Protein AF-A0A550BRF5-F1 (afdb_monomer_lite)

Structure (mmCIF, N/CA/C/O backbone):
data_AF-A0A550BRF5-F1
#
_entry.id   AF-A0A550BRF5-F1
#
loop_
_atom_site.group_PDB
_atom_site.id
_atom_site.type_symbol
_atom_site.label_atom_id
_atom_site.label_alt_id
_atom_site.label_comp_id
_atom_site.label_asym_id
_atom_site.label_entity_id
_atom_site.label_seq_id
_atom_site.pdbx_PDB_ins_code
_atom_site.Cartn_x
_atom_site.Cartn_y
_atom_site.Cartn_z
_atom_site.occupancy
_atom_site.B_iso_or_equiv
_atom_site.auth_seq_id
_atom_site.auth_comp_id
_atom_site.auth_asym_id
_atom_site.auth_atom_id
_atom_site.pdbx_PDB_model_num
ATOM 1 N N . MET A 1 1 ? 14.007 19.840 -62.096 1.00 34.94 1 MET A N 1
ATOM 2 C CA . MET A 1 1 ? 14.505 21.228 -62.173 1.00 34.94 1 MET A CA 1
ATOM 3 C C . MET A 1 1 ? 13.665 22.081 -61.232 1.00 34.94 1 MET A C 1
ATOM 5 O O . MET A 1 1 ? 12.460 22.128 -61.404 1.00 34.94 1 MET A O 1
ATOM 9 N N . ASN A 1 2 ? 14.287 22.654 -60.205 1.00 37.44 2 ASN A N 1
ATOM 10 C CA . ASN A 1 2 ? 13.785 23.812 -59.438 1.00 37.44 2 ASN A CA 1
ATOM 11 C C . ASN A 1 2 ? 14.391 25.086 -60.096 1.00 37.44 2 ASN A C 1
ATOM 13 O O . A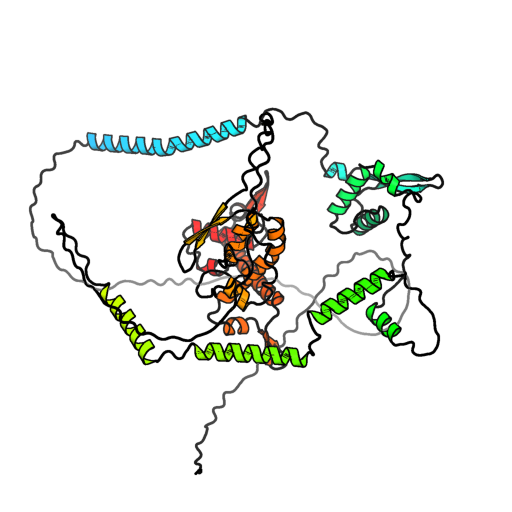SN A 1 2 ? 15.336 24.880 -60.868 1.00 37.44 2 ASN A O 1
ATOM 17 N N . PRO A 1 3 ? 14.034 26.359 -59.781 1.00 62.06 3 PRO A N 1
ATOM 18 C CA . PRO A 1 3 ? 13.046 26.897 -58.818 1.00 62.06 3 PRO A CA 1
ATOM 19 C C . PRO A 1 3 ? 12.267 28.165 -59.306 1.00 62.06 3 PRO A C 1
ATOM 21 O O . PRO A 1 3 ? 12.525 28.658 -60.396 1.00 62.06 3 PRO A O 1
ATOM 24 N N . GLN A 1 4 ? 11.360 28.715 -58.474 1.00 39.66 4 GLN A N 1
ATOM 25 C CA . GLN A 1 4 ? 11.168 30.158 -58.122 1.00 39.66 4 GLN A CA 1
ATOM 26 C C . GLN A 1 4 ? 9.795 30.355 -57.434 1.00 39.66 4 GLN A C 1
ATOM 28 O O . GLN A 1 4 ? 8.755 30.094 -58.021 1.00 39.66 4 GLN A O 1
ATOM 33 N N . MET A 1 5 ? 9.755 30.534 -56.107 1.00 37.44 5 MET A N 1
ATOM 34 C CA . MET A 1 5 ? 9.614 31.802 -55.356 1.00 37.44 5 MET A CA 1
ATOM 35 C C . MET A 1 5 ? 8.402 32.683 -55.707 1.00 37.44 5 MET A C 1
ATOM 37 O O . MET A 1 5 ? 8.395 33.382 -56.712 1.00 37.44 5 MET A O 1
ATOM 41 N N . SER A 1 6 ? 7.456 32.777 -54.765 1.00 40.53 6 SER A N 1
ATOM 42 C CA . SER A 1 6 ? 6.664 33.984 -54.481 1.00 40.53 6 SER A CA 1
ATOM 43 C C . SER A 1 6 ? 6.209 33.962 -53.018 1.00 40.53 6 SER A C 1
ATOM 45 O O . SER A 1 6 ? 5.618 32.991 -52.554 1.00 40.53 6 SER A O 1
ATOM 47 N N . ARG A 1 7 ? 6.572 35.031 -52.303 1.00 36.28 7 ARG A N 1
ATOM 48 C CA . ARG A 1 7 ? 6.229 35.383 -50.918 1.00 36.28 7 ARG A CA 1
ATOM 49 C C . ARG A 1 7 ? 4.718 35.544 -50.731 1.00 36.28 7 ARG A C 1
ATOM 51 O O . ARG A 1 7 ? 4.086 36.155 -51.584 1.00 36.28 7 ARG A O 1
ATOM 58 N N . LEU A 1 8 ? 4.204 35.142 -49.568 1.00 36.38 8 LEU A N 1
ATOM 59 C CA . LEU A 1 8 ? 2.989 35.710 -48.979 1.00 36.38 8 LEU A CA 1
ATOM 60 C C . LEU A 1 8 ? 3.195 35.949 -47.478 1.00 36.38 8 LEU A C 1
ATOM 62 O O . LEU A 1 8 ? 3.849 35.163 -46.790 1.00 36.38 8 LEU A O 1
ATOM 66 N N . ASP A 1 9 ? 2.674 37.094 -47.049 1.00 32.97 9 ASP A N 1
ATOM 67 C CA . ASP A 1 9 ? 2.876 37.774 -45.776 1.00 32.97 9 ASP A CA 1
ATOM 68 C C . ASP A 1 9 ? 2.217 37.070 -44.581 1.00 32.97 9 ASP A C 1
ATOM 70 O O . ASP A 1 9 ? 1.096 36.568 -44.660 1.00 32.97 9 ASP A O 1
ATOM 74 N N . VAL A 1 10 ? 2.913 37.093 -43.442 1.00 35.00 10 VAL A N 1
ATOM 75 C CA . VAL A 1 10 ? 2.384 36.713 -42.127 1.00 35.00 10 VAL A CA 1
ATOM 76 C C . VAL A 1 10 ? 1.993 37.994 -41.399 1.00 35.00 10 VAL A C 1
ATOM 78 O O . VAL A 1 10 ? 2.853 38.806 -41.061 1.00 35.00 10 VAL A O 1
ATOM 81 N N . ALA A 1 11 ? 0.693 38.166 -41.160 1.00 33.59 11 ALA A N 1
ATOM 82 C CA . ALA A 1 11 ? 0.170 39.216 -40.300 1.00 33.59 11 ALA A CA 1
ATOM 83 C C . ALA A 1 11 ? 0.395 38.857 -38.821 1.00 33.59 11 ALA A C 1
ATOM 85 O O . ALA A 1 11 ? 0.024 37.787 -38.341 1.00 33.59 11 ALA A O 1
ATOM 86 N N . GLU A 1 12 ? 1.034 39.794 -38.134 1.00 30.98 12 GLU A N 1
ATOM 87 C CA . GLU A 1 12 ? 1.433 39.807 -36.734 1.00 30.98 12 GLU A CA 1
ATOM 88 C C . GLU A 1 12 ? 0.232 40.210 -35.853 1.00 30.98 12 GLU A C 1
ATOM 90 O O . GLU A 1 12 ? -0.278 41.323 -35.965 1.00 30.98 12 GLU A O 1
ATOM 95 N N . LEU A 1 13 ? -0.231 39.321 -34.966 1.00 34.72 13 LEU A N 1
ATOM 96 C CA . LEU A 1 13 ? -1.192 39.645 -33.903 1.00 34.72 13 LEU A CA 1
ATOM 97 C C . LEU A 1 13 ? -0.455 39.625 -32.561 1.00 34.72 13 LEU A C 1
ATOM 99 O O . LEU A 1 13 ? -0.122 38.570 -32.023 1.00 34.72 13 LEU A O 1
ATOM 103 N N . LYS A 1 14 ? -0.169 40.829 -32.059 1.00 33.44 14 LYS A N 1
ATOM 104 C CA . LYS A 1 14 ? 0.339 41.098 -30.712 1.00 33.44 14 LYS A CA 1
ATOM 105 C C . LYS A 1 14 ? -0.812 40.975 -29.717 1.00 33.44 14 LYS A C 1
ATOM 107 O O . LYS A 1 14 ? -1.839 41.626 -29.884 1.00 33.44 14 LYS A O 1
ATOM 112 N N . SER A 1 15 ? -0.617 40.181 -28.674 1.00 37.91 15 SER A N 1
ATOM 113 C CA . SER A 1 15 ? -1.472 40.167 -27.487 1.00 37.91 15 SER A CA 1
ATOM 114 C C . SER A 1 15 ? -0.620 40.490 -26.263 1.00 37.91 15 SER A C 1
ATOM 116 O O . SER A 1 15 ? 0.326 39.769 -25.936 1.00 37.91 15 SER A O 1
ATOM 118 N N . ASP A 1 16 ? -0.958 41.616 -25.639 1.00 30.44 16 ASP A N 1
ATOM 119 C CA . ASP A 1 16 ? -0.296 42.207 -24.485 1.00 30.44 16 ASP A CA 1
ATOM 120 C C . ASP A 1 16 ? -0.377 41.309 -23.246 1.00 30.44 16 ASP A C 1
ATOM 122 O O . ASP A 1 16 ? -1.436 40.816 -22.856 1.00 30.44 16 ASP A O 1
ATOM 126 N N . THR A 1 17 ? 0.776 41.129 -22.605 1.00 30.95 17 THR A N 1
ATOM 127 C CA . THR A 1 17 ? 0.935 40.449 -21.319 1.00 30.95 17 THR A CA 1
ATOM 128 C C . THR A 1 17 ? 1.178 41.510 -20.249 1.00 30.95 17 THR A C 1
ATOM 130 O O . THR A 1 17 ? 2.244 42.124 -20.215 1.00 30.95 17 THR A O 1
ATOM 133 N N . ILE A 1 18 ? 0.202 41.732 -19.365 1.00 34.75 18 ILE A N 1
ATOM 134 C CA . ILE A 1 18 ? 0.375 42.568 -18.172 1.00 34.75 18 ILE A CA 1
ATOM 135 C C . ILE A 1 18 ? 0.949 41.702 -17.046 1.00 34.75 18 ILE A C 1
ATOM 137 O O . ILE A 1 18 ? 0.312 40.766 -16.565 1.00 34.75 18 ILE A O 1
ATOM 141 N N . LEU A 1 19 ? 2.173 42.042 -16.635 1.00 31.55 19 LEU A N 1
ATOM 142 C CA . LEU A 1 19 ? 2.841 41.535 -15.440 1.00 31.55 19 LEU A CA 1
ATOM 143 C C . LEU A 1 19 ? 2.084 41.950 -14.169 1.00 31.55 19 LEU A C 1
ATOM 145 O O . LEU A 1 19 ? 1.775 43.122 -13.967 1.00 31.55 19 LEU A O 1
ATOM 149 N N . SER A 1 20 ? 1.876 41.002 -13.258 1.00 34.72 20 SER A N 1
ATOM 150 C CA . SER A 1 20 ? 1.631 41.280 -11.842 1.00 34.72 20 SER A CA 1
ATOM 151 C C . SER A 1 20 ? 2.575 40.425 -11.010 1.00 34.72 20 SER A C 1
ATOM 153 O O . SER A 1 20 ? 2.437 39.209 -10.904 1.00 34.72 20 SER A O 1
ATOM 155 N N . ASP A 1 21 ? 3.572 41.113 -10.471 1.00 33.25 21 ASP A N 1
ATOM 156 C CA . ASP A 1 21 ? 4.685 40.608 -9.686 1.00 33.25 21 ASP A CA 1
ATOM 157 C C . ASP A 1 21 ? 4.314 40.723 -8.197 1.00 33.25 21 ASP A C 1
ATOM 159 O O . ASP A 1 21 ? 4.156 41.826 -7.671 1.00 33.25 21 ASP A O 1
ATOM 163 N N . LYS A 1 22 ? 4.118 39.595 -7.503 1.00 33.12 22 LYS A N 1
ATOM 164 C CA . LYS A 1 22 ? 4.045 39.544 -6.031 1.00 33.12 22 LYS A CA 1
ATOM 165 C C . LYS A 1 22 ? 4.768 38.306 -5.514 1.00 33.12 22 LYS A C 1
ATOM 167 O O . LYS A 1 22 ? 4.220 37.210 -5.445 1.00 33.12 22 LYS A O 1
ATOM 172 N N . ARG A 1 23 ? 6.021 38.527 -5.109 1.00 29.77 23 ARG A N 1
ATOM 173 C CA . ARG A 1 23 ? 6.795 37.647 -4.228 1.00 29.77 23 ARG A CA 1
ATOM 174 C C . ARG A 1 23 ? 6.185 37.664 -2.826 1.00 29.77 23 ARG A C 1
ATOM 176 O O . ARG A 1 23 ? 6.146 38.711 -2.188 1.00 29.77 23 ARG A O 1
ATOM 183 N N . ILE A 1 24 ? 5.791 36.496 -2.331 1.00 31.42 24 ILE A N 1
ATOM 184 C CA . ILE A 1 24 ? 5.605 36.226 -0.903 1.00 31.42 24 ILE A CA 1
ATOM 185 C C . ILE A 1 24 ? 6.728 35.271 -0.498 1.00 31.42 24 ILE A C 1
ATOM 187 O O . ILE A 1 24 ? 6.798 34.142 -0.978 1.00 31.42 24 ILE A O 1
ATOM 191 N N . VAL A 1 25 ? 7.631 35.759 0.352 1.00 33.91 25 VAL A N 1
ATOM 192 C CA . VAL A 1 25 ? 8.622 34.961 1.079 1.00 33.91 25 VAL A CA 1
ATOM 193 C C . VAL A 1 25 ? 8.060 34.777 2.486 1.00 33.91 25 VAL A C 1
ATOM 195 O O . VAL A 1 25 ? 7.853 35.755 3.198 1.00 33.91 25 VAL A O 1
ATOM 198 N N . GLY A 1 26 ? 7.766 33.534 2.852 1.00 28.02 26 GLY A N 1
ATOM 199 C CA . GLY A 1 26 ? 7.448 33.106 4.215 1.00 28.02 26 GLY A CA 1
ATOM 200 C C . GLY A 1 26 ? 8.455 32.048 4.672 1.00 28.02 26 GLY A C 1
ATOM 201 O O . GLY A 1 26 ? 9.165 31.509 3.823 1.00 28.02 26 GLY A O 1
ATOM 202 N N . LEU A 1 27 ? 8.441 31.751 5.981 1.00 29.08 27 LEU A N 1
ATOM 203 C CA . LEU A 1 27 ? 9.377 30.960 6.817 1.00 29.08 27 LEU A CA 1
ATOM 204 C C . LEU A 1 27 ? 10.295 31.897 7.631 1.00 29.08 27 LEU A C 1
ATOM 206 O O . LEU A 1 27 ? 10.928 32.777 7.063 1.00 29.08 27 LEU A O 1
ATOM 210 N N . ASP A 1 28 ? 10.434 31.825 8.954 1.00 29.44 28 ASP A N 1
ATOM 211 C CA . ASP A 1 28 ? 9.978 30.877 9.975 1.00 29.44 28 ASP A CA 1
ATOM 212 C C . ASP A 1 28 ? 10.035 31.581 11.345 1.00 29.44 28 ASP A C 1
ATOM 214 O O . ASP A 1 28 ? 10.956 32.356 11.601 1.00 29.44 28 ASP A O 1
ATOM 218 N N . ALA A 1 29 ? 9.108 31.271 12.257 1.00 32.88 29 ALA A N 1
ATOM 219 C CA . ALA A 1 29 ? 9.220 31.633 13.672 1.00 32.88 29 ALA A CA 1
ATOM 220 C C . ALA A 1 29 ? 9.293 30.355 14.518 1.00 32.88 29 ALA A C 1
ATOM 222 O O . ALA A 1 29 ? 8.319 29.617 14.664 1.00 32.88 29 ALA A O 1
ATOM 223 N N . HIS A 1 30 ? 10.486 30.084 15.049 1.00 30.61 30 HIS A N 1
ATOM 224 C CA . HIS A 1 30 ? 10.750 29.028 16.020 1.00 30.61 30 HIS A CA 1
ATOM 225 C C . HIS A 1 30 ? 10.336 29.459 17.431 1.00 30.61 30 HIS A C 1
ATOM 227 O O . HIS A 1 30 ? 10.750 30.497 17.941 1.00 30.61 30 HIS A O 1
ATOM 233 N N . SER A 1 31 ? 9.551 28.594 18.069 1.00 32.00 31 SER A N 1
ATOM 234 C CA . SER A 1 31 ? 9.198 28.617 19.486 1.00 32.00 31 SER A CA 1
ATOM 235 C C . SER A 1 31 ? 10.396 28.166 20.333 1.00 32.00 31 SER A C 1
ATOM 237 O O . SER A 1 31 ? 10.765 26.991 20.302 1.00 32.00 31 SER A O 1
ATOM 239 N N . GLY A 1 32 ? 10.965 29.077 21.124 1.00 32.66 32 GLY A N 1
ATOM 240 C CA . GLY A 1 32 ? 11.958 28.792 22.161 1.00 32.66 32 GLY A CA 1
ATOM 241 C C . GLY A 1 32 ? 11.418 29.171 23.539 1.00 32.66 32 GLY A C 1
ATOM 242 O O . GLY A 1 32 ? 11.169 30.338 23.814 1.00 32.66 32 GLY A O 1
ATOM 243 N N . ARG A 1 33 ? 11.230 28.162 24.389 1.00 33.44 33 ARG A N 1
ATOM 244 C CA . ARG A 1 33 ? 10.773 28.228 25.782 1.00 33.44 33 ARG A CA 1
ATOM 245 C C . ARG A 1 33 ? 11.982 27.947 26.674 1.00 33.44 33 ARG A C 1
ATOM 247 O O . ARG A 1 33 ? 12.505 26.844 26.564 1.00 33.44 33 ARG A O 1
ATOM 254 N N . LEU A 1 34 ? 12.399 28.880 27.535 1.00 31.62 34 LEU A N 1
ATOM 255 C CA . LEU A 1 34 ? 13.296 28.603 28.666 1.00 31.62 34 LEU A CA 1
ATOM 256 C C . LEU A 1 34 ? 13.026 29.519 29.869 1.00 31.62 34 LEU A C 1
ATOM 258 O O . LEU A 1 34 ? 12.514 30.628 29.737 1.00 31.62 34 LEU A O 1
ATOM 262 N N . ASP A 1 35 ? 13.356 28.941 31.020 1.00 37.72 35 ASP A N 1
ATOM 263 C CA . ASP A 1 35 ? 13.023 29.268 32.403 1.00 37.72 35 ASP A CA 1
ATOM 264 C C . ASP A 1 35 ? 13.558 30.602 32.964 1.00 37.72 35 ASP A C 1
ATOM 266 O O . ASP A 1 35 ? 14.610 31.088 32.544 1.00 37.72 35 ASP A O 1
ATOM 270 N N . PRO A 1 36 ? 12.909 31.142 34.016 1.00 34.91 36 PRO A N 1
ATOM 271 C CA . PRO A 1 36 ? 13.416 32.247 34.816 1.00 34.91 36 PRO A CA 1
ATOM 272 C C . PRO A 1 36 ? 14.211 31.722 36.025 1.00 34.91 36 PRO A C 1
ATOM 274 O O . PRO A 1 36 ? 13.639 31.479 37.085 1.00 34.91 36 PRO A O 1
ATOM 277 N N . ASN A 1 37 ? 15.529 31.542 35.897 1.00 41.78 37 ASN A N 1
ATOM 278 C CA . ASN A 1 37 ? 16.426 31.572 37.063 1.00 41.78 37 ASN A CA 1
ATOM 279 C C . ASN A 1 37 ? 17.902 31.703 36.652 1.00 41.78 37 ASN A C 1
ATOM 281 O O . ASN A 1 37 ? 18.602 30.709 36.469 1.00 41.78 37 ASN A O 1
ATOM 285 N N . ALA A 1 38 ? 18.393 32.937 36.523 1.00 37.47 38 ALA A N 1
ATOM 286 C CA . ALA A 1 38 ? 19.827 33.211 36.487 1.00 37.47 38 ALA A CA 1
ATOM 287 C C . ALA A 1 38 ? 20.125 34.579 37.119 1.00 37.47 38 ALA A C 1
ATOM 289 O O . ALA A 1 38 ? 19.797 35.631 36.576 1.00 37.47 38 ALA A O 1
ATOM 290 N N . ASN A 1 39 ? 20.728 34.510 38.304 1.00 38.50 39 ASN A N 1
ATOM 291 C CA . ASN A 1 39 ? 21.349 35.590 39.066 1.00 38.50 39 ASN A CA 1
ATOM 292 C C . ASN A 1 39 ? 22.655 36.037 38.356 1.00 38.50 39 ASN A C 1
ATOM 294 O O . ASN A 1 39 ? 23.327 35.175 37.778 1.00 38.50 39 ASN A O 1
ATOM 298 N N . PRO A 1 40 ? 23.039 37.329 38.375 1.00 43.78 40 PRO A N 1
ATOM 299 C CA . PRO A 1 40 ? 24.065 37.887 37.508 1.00 43.78 40 PRO A CA 1
ATOM 300 C C . PRO A 1 40 ? 25.440 37.880 38.182 1.00 43.78 40 PRO A C 1
ATOM 302 O O . PRO A 1 40 ? 25.551 38.109 39.382 1.00 43.78 40 PRO A O 1
ATOM 305 N N . ASN A 1 41 ? 26.499 37.686 37.398 1.00 42.31 41 ASN A N 1
ATOM 306 C CA . ASN A 1 41 ? 27.827 38.189 37.734 1.00 42.31 41 ASN A CA 1
ATOM 307 C C . ASN A 1 41 ? 28.683 38.345 36.470 1.00 42.31 41 ASN A C 1
ATOM 309 O O . ASN A 1 41 ? 28.835 37.398 35.705 1.00 42.31 41 ASN A O 1
ATOM 313 N N . HIS A 1 42 ? 29.296 39.530 36.375 1.00 36.97 42 HIS A N 1
ATOM 314 C CA . HIS A 1 42 ? 30.449 39.912 35.547 1.00 36.97 42 HIS A CA 1
ATOM 315 C C . HIS A 1 42 ? 30.198 40.194 34.048 1.00 36.97 42 HIS A C 1
ATOM 317 O O . HIS A 1 42 ? 29.821 39.294 33.309 1.00 36.97 42 HIS A O 1
ATOM 323 N N . VAL A 1 43 ? 30.194 41.476 33.619 1.00 37.25 43 VAL A N 1
ATOM 324 C CA . VAL A 1 43 ? 31.354 42.349 33.232 1.00 37.25 43 VAL A CA 1
ATOM 325 C C . VAL A 1 43 ? 31.968 41.829 31.928 1.00 37.25 43 VAL A C 1
ATOM 327 O O . VAL A 1 43 ? 32.270 40.649 31.849 1.00 37.25 43 VAL A O 1
ATOM 330 N N . ASP A 1 44 ? 32.174 42.547 30.830 1.00 33.88 44 ASP A N 1
ATOM 331 C CA . ASP A 1 44 ? 32.294 43.952 30.395 1.00 33.88 44 ASP A CA 1
ATOM 332 C C . ASP A 1 44 ? 31.988 43.873 28.869 1.00 33.88 44 ASP A C 1
ATOM 334 O O . ASP A 1 44 ? 32.105 42.794 28.290 1.00 33.88 44 ASP A O 1
ATOM 338 N N . GLY A 1 45 ? 31.609 44.866 28.076 1.00 32.59 45 GLY A N 1
ATOM 339 C CA . GLY A 1 45 ? 31.726 46.311 28.132 1.00 32.59 45 GLY A CA 1
ATOM 340 C C . GLY A 1 45 ? 31.459 46.840 26.707 1.00 32.59 45 GLY A C 1
ATOM 341 O O . GLY A 1 45 ? 31.459 46.073 25.740 1.00 32.59 45 GLY A O 1
ATOM 342 N N . GLY A 1 46 ? 31.230 48.149 26.584 1.00 31.91 46 GLY A N 1
ATOM 343 C CA . GLY A 1 46 ? 31.141 48.871 25.305 1.00 31.91 46 GLY A CA 1
ATOM 344 C C . GLY A 1 46 ? 29.705 49.206 24.896 1.00 31.91 46 GLY A C 1
ATOM 345 O O . GLY A 1 46 ? 29.058 48.447 24.188 1.00 31.91 46 GLY A O 1
ATOM 346 N N . GLU A 1 47 ? 29.101 50.219 25.521 1.00 30.77 47 GLU A N 1
ATOM 347 C CA . GLU A 1 47 ? 29.033 51.606 25.009 1.00 30.77 47 GLU A CA 1
ATOM 348 C C . GLU A 1 47 ? 28.069 51.764 23.821 1.00 30.77 47 GLU A C 1
ATOM 350 O O . GLU A 1 47 ? 28.274 51.217 22.748 1.00 30.77 47 GLU A O 1
ATOM 355 N N . ARG A 1 48 ? 26.893 52.365 24.076 1.00 29.92 48 ARG A N 1
ATOM 356 C CA . ARG A 1 48 ? 26.595 53.813 23.918 1.00 29.92 48 ARG A CA 1
ATOM 357 C C . ARG A 1 48 ? 26.411 54.145 22.414 1.00 29.92 48 ARG A C 1
ATOM 359 O O . ARG A 1 48 ? 27.280 53.861 21.617 1.00 29.92 48 ARG A O 1
ATOM 366 N N . VAL A 1 49 ? 25.344 54.795 21.940 1.00 34.47 49 VAL A N 1
ATOM 367 C CA . VAL A 1 49 ? 24.536 55.814 22.610 1.00 34.47 49 VAL A CA 1
ATOM 368 C C . VAL A 1 49 ? 23.309 56.217 21.756 1.00 34.47 49 VAL A C 1
ATOM 370 O O . VAL A 1 49 ? 23.439 56.326 20.543 1.00 34.47 49 VAL A O 1
ATOM 373 N N . HIS A 1 50 ? 22.191 56.515 22.444 1.00 30.61 50 HIS A N 1
ATOM 374 C CA . HIS A 1 50 ? 21.149 57.527 22.133 1.00 30.61 50 HIS A CA 1
ATOM 375 C C . HIS A 1 50 ? 20.163 57.317 20.955 1.00 30.61 50 HIS A C 1
ATOM 377 O O . HIS A 1 50 ? 20.527 56.756 19.937 1.00 30.61 50 HIS A O 1
ATOM 383 N N . LEU A 1 51 ? 18.904 57.787 20.963 1.00 30.08 51 LEU A N 1
ATOM 384 C CA . LEU A 1 51 ? 18.037 58.568 21.876 1.00 30.08 51 LEU A CA 1
ATOM 385 C C . LEU A 1 51 ? 16.593 58.493 21.306 1.00 30.08 51 LEU A C 1
ATOM 387 O O . LEU A 1 51 ? 16.453 58.511 20.087 1.00 30.08 51 LEU A O 1
ATOM 391 N N . PHE A 1 52 ? 15.592 58.553 22.205 1.00 28.25 52 PHE A N 1
ATOM 392 C CA . PHE A 1 52 ? 14.222 59.116 22.055 1.00 28.25 52 PHE A CA 1
ATOM 393 C C . PHE A 1 52 ? 13.230 58.417 21.104 1.00 28.25 52 PHE A C 1
ATOM 395 O O . PHE A 1 52 ? 13.581 58.010 20.008 1.00 28.25 52 PHE A O 1
ATOM 402 N N . ASP A 1 53 ? 11.926 58.332 21.363 1.00 28.81 53 ASP A N 1
ATOM 403 C CA . ASP A 1 53 ? 11.035 58.528 22.522 1.00 28.81 53 ASP A CA 1
ATOM 404 C C . ASP A 1 53 ? 9.660 58.032 22.004 1.00 28.81 53 ASP A C 1
ATOM 406 O O . ASP A 1 53 ? 9.337 58.227 20.836 1.00 28.81 53 ASP A O 1
ATOM 410 N N . ALA A 1 54 ? 8.937 57.194 22.742 1.00 28.75 54 ALA A N 1
ATOM 411 C CA . ALA A 1 54 ? 7.770 57.568 23.549 1.00 28.75 54 ALA A CA 1
ATOM 412 C C . ALA A 1 54 ? 6.401 57.455 22.841 1.00 28.75 54 ALA A C 1
ATOM 414 O O . ALA A 1 54 ? 6.224 57.855 21.696 1.00 28.75 54 ALA A O 1
ATOM 415 N N . ALA A 1 55 ? 5.425 57.025 23.658 1.00 29.81 55 ALA A N 1
ATOM 416 C CA . ALA A 1 55 ? 3.988 57.318 23.575 1.00 29.81 55 ALA A CA 1
ATOM 417 C C . ALA A 1 55 ? 3.179 56.522 22.518 1.00 29.81 55 ALA A C 1
ATOM 419 O O . ALA A 1 55 ? 3.651 56.239 21.430 1.00 29.81 55 ALA A O 1
ATOM 420 N N . TYR A 1 56 ? 1.928 56.109 22.731 1.00 28.11 56 TYR A N 1
ATOM 421 C CA . TYR A 1 56 ? 1.014 56.161 23.873 1.00 28.11 56 TYR A CA 1
ATOM 422 C C . TYR A 1 56 ? -0.083 55.104 23.647 1.00 28.11 56 TYR A C 1
ATOM 424 O O . TYR A 1 56 ? -0.283 54.612 22.538 1.00 28.11 56 TYR A O 1
ATOM 432 N N . ALA A 1 57 ? -0.797 54.789 24.719 1.00 27.59 57 ALA A N 1
ATOM 433 C CA . ALA A 1 57 ? -1.949 53.902 24.788 1.00 27.59 57 ALA A CA 1
ATOM 434 C C . ALA A 1 57 ? -3.145 54.347 23.918 1.00 27.59 57 ALA A C 1
ATOM 436 O O . ALA A 1 57 ? -3.351 55.538 23.711 1.00 27.59 57 ALA A O 1
ATOM 437 N N . SER A 1 58 ? -4.020 53.412 23.535 1.00 27.55 58 SER A N 1
ATOM 438 C CA . SER A 1 58 ? -5.362 53.297 24.138 1.00 27.55 58 SER A CA 1
ATOM 439 C C . SER A 1 58 ? -6.252 52.314 23.373 1.00 27.55 58 SER A C 1
ATOM 441 O O . SER A 1 58 ? -6.269 52.257 22.147 1.00 27.55 58 SER A O 1
ATOM 443 N N . ALA A 1 59 ? -7.024 51.568 24.155 1.00 30.20 59 ALA A N 1
ATOM 444 C CA . ALA A 1 59 ? -8.162 50.760 23.756 1.00 30.20 59 ALA A CA 1
ATOM 445 C C . ALA A 1 59 ? -9.314 51.612 23.194 1.00 30.20 59 ALA A C 1
ATOM 447 O O . ALA A 1 59 ? -9.445 52.775 23.568 1.00 30.20 59 ALA A O 1
ATOM 448 N N . HIS A 1 60 ? -10.204 50.991 22.412 1.00 28.38 60 HIS A N 1
ATOM 449 C CA . HIS A 1 60 ? -11.645 51.042 22.678 1.00 28.38 60 HIS A CA 1
ATOM 450 C C . HIS A 1 60 ? -12.413 49.954 21.915 1.00 28.38 60 HIS A C 1
ATOM 452 O O . HIS A 1 60 ? -12.173 49.684 20.741 1.00 28.38 60 HIS A O 1
ATOM 458 N N . ALA A 1 61 ? -13.350 49.347 22.639 1.00 30.42 61 ALA A N 1
ATOM 459 C CA . ALA A 1 61 ? -14.389 48.447 22.170 1.00 30.42 61 ALA A CA 1
ATOM 460 C C . ALA A 1 61 ? -15.672 49.220 21.803 1.00 30.42 61 ALA A C 1
ATOM 462 O O . ALA A 1 61 ? -15.977 50.226 22.445 1.00 30.42 61 ALA A O 1
ATOM 463 N N . SER A 1 62 ? -16.432 48.705 20.830 1.00 26.92 62 SER A N 1
ATOM 464 C CA . SER A 1 62 ? -17.911 48.724 20.676 1.00 26.92 62 SER A CA 1
ATOM 465 C C . SER A 1 62 ? -18.212 48.052 19.324 1.00 26.92 62 SER A C 1
ATOM 467 O O . SER A 1 62 ? -17.556 48.386 18.346 1.00 26.92 62 SER A O 1
ATOM 469 N N . ALA A 1 63 ? -18.980 46.966 19.183 1.00 30.81 63 ALA A N 1
ATOM 470 C CA . ALA A 1 63 ? -20.360 46.677 19.594 1.00 30.81 63 ALA A CA 1
ATOM 471 C C . ALA A 1 63 ? -21.407 47.604 18.948 1.00 30.81 63 ALA A C 1
ATOM 473 O O . ALA A 1 63 ? -21.210 48.814 18.931 1.00 30.81 63 ALA A O 1
ATOM 474 N N . VAL A 1 64 ? -22.539 46.989 18.552 1.00 32.47 64 VAL A N 1
ATOM 475 C CA . VAL A 1 64 ? -23.804 47.543 18.006 1.00 32.47 64 VAL A CA 1
ATOM 476 C C . VAL A 1 64 ? -23.823 47.670 16.470 1.00 32.47 64 VAL A C 1
ATOM 478 O O . VAL A 1 64 ? -22.883 48.195 15.895 1.00 32.47 64 VAL A O 1
ATOM 481 N N . ASP A 1 65 ? -24.848 47.294 15.702 1.00 30.48 65 ASP A N 1
ATOM 482 C CA . ASP A 1 65 ? -26.053 46.454 15.826 1.00 30.48 65 ASP A CA 1
ATOM 483 C C . ASP A 1 65 ? -26.751 46.513 14.442 1.00 30.48 65 ASP A C 1
ATOM 485 O O . ASP A 1 65 ? -26.568 47.475 13.697 1.00 30.48 65 ASP A O 1
ATOM 489 N N . GLY A 1 66 ? -27.600 45.528 14.145 1.00 29.89 66 GLY A N 1
ATOM 490 C CA . GLY A 1 66 ? -28.900 45.799 13.527 1.00 29.89 66 GLY A CA 1
ATOM 491 C C . GLY A 1 66 ? -29.071 45.884 12.001 1.00 29.89 66 GLY A C 1
ATOM 492 O O . GLY A 1 66 ? -28.746 46.883 11.368 1.00 29.89 66 GLY A O 1
ATOM 493 N N . THR A 1 67 ? -29.905 44.950 11.510 1.00 31.39 67 THR A N 1
ATOM 494 C CA . THR A 1 67 ? -30.932 45.092 10.438 1.00 31.39 67 THR A CA 1
ATOM 495 C C . THR A 1 67 ? -30.443 45.173 8.988 1.00 31.39 67 THR A C 1
ATOM 497 O O . THR A 1 67 ? -29.410 45.751 8.710 1.00 31.39 67 THR A O 1
ATOM 500 N N . ARG A 1 68 ? -31.103 44.656 7.944 1.00 32.72 68 ARG A N 1
ATOM 501 C CA . ARG A 1 68 ? -32.442 44.115 7.586 1.00 32.72 68 ARG A CA 1
ATOM 502 C C . ARG A 1 68 ? -32.163 43.372 6.239 1.00 32.72 68 ARG A C 1
ATOM 504 O O . ARG A 1 68 ? -31.190 43.707 5.582 1.00 32.72 68 ARG A O 1
ATOM 511 N N . GLN A 1 69 ? -32.889 42.380 5.724 1.00 33.25 69 GLN A N 1
ATOM 512 C CA . GLN A 1 69 ? -34.250 42.472 5.192 1.00 33.25 69 GLN A CA 1
ATOM 513 C C . GLN A 1 69 ? -34.593 41.125 4.516 1.00 33.25 69 GLN A C 1
ATOM 515 O O . GLN A 1 69 ? -33.805 40.608 3.728 1.00 33.25 69 GLN A O 1
ATOM 520 N N . SER A 1 70 ? -35.776 40.587 4.803 1.00 35.47 70 SER A N 1
ATOM 521 C CA . SER A 1 70 ? -36.397 39.471 4.083 1.00 35.47 70 SER A CA 1
ATOM 522 C C . SER A 1 70 ? -37.103 39.977 2.819 1.00 35.47 70 SER A C 1
ATOM 524 O O . SER A 1 70 ? -37.787 40.998 2.885 1.00 35.47 70 SER A O 1
ATOM 526 N N . SER 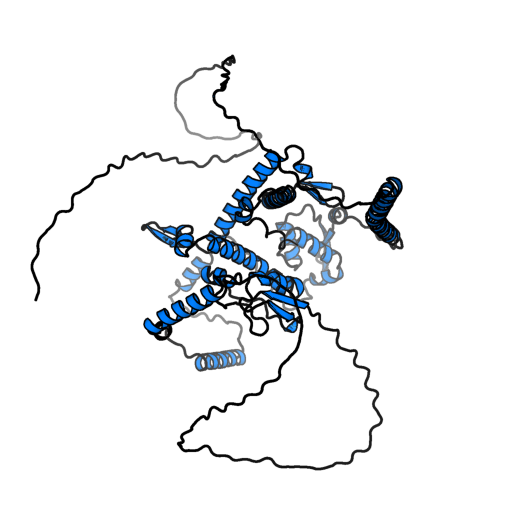A 1 71 ? -37.041 39.236 1.707 1.00 35.44 71 SER A N 1
ATOM 527 C CA . SER A 1 71 ? -37.984 39.393 0.588 1.00 35.44 71 SER A CA 1
ATOM 528 C C . SER A 1 71 ? -38.559 38.039 0.166 1.00 35.44 71 SER A C 1
ATOM 530 O O . SER A 1 71 ? -37.844 37.183 -0.352 1.00 35.44 71 SER A O 1
ATOM 532 N N . LEU A 1 72 ? -39.865 37.877 0.401 1.00 33.81 72 LEU A N 1
ATOM 533 C CA . LEU A 1 72 ? -40.732 36.883 -0.228 1.00 33.81 72 LEU A CA 1
ATOM 534 C C . LEU A 1 72 ? -40.846 37.151 -1.736 1.00 33.81 72 LEU A C 1
ATOM 536 O O . LEU A 1 72 ? -41.064 38.292 -2.138 1.00 33.81 72 LEU A O 1
ATOM 540 N N . VAL A 1 73 ? -40.837 36.087 -2.541 1.00 39.62 73 VAL A N 1
ATOM 541 C CA . VAL A 1 73 ? -41.379 36.089 -3.907 1.00 39.62 73 VAL A CA 1
ATOM 542 C C . VAL A 1 73 ? -42.545 35.108 -3.947 1.00 39.62 73 VAL A C 1
ATOM 544 O O . VAL A 1 73 ? -42.380 33.908 -3.744 1.00 39.62 73 VAL A O 1
ATOM 547 N N . ALA A 1 74 ? -43.734 35.656 -4.178 1.00 34.44 74 ALA A N 1
ATOM 548 C CA . ALA A 1 74 ? -44.955 34.936 -4.495 1.00 34.44 74 ALA A CA 1
ATOM 549 C C . ALA A 1 74 ? -45.112 34.875 -6.021 1.00 34.44 74 ALA A C 1
ATOM 551 O O . ALA A 1 74 ? -44.953 35.895 -6.687 1.00 34.44 74 ALA A O 1
ATOM 552 N N . HIS A 1 75 ? -45.488 33.716 -6.564 1.00 36.69 75 HIS A N 1
ATOM 553 C CA . HIS A 1 75 ? -46.007 33.601 -7.928 1.00 36.69 75 HIS A CA 1
ATOM 554 C C . HIS A 1 75 ? -47.409 32.987 -7.895 1.00 36.69 75 HIS A C 1
ATOM 556 O O . HIS A 1 75 ? -47.628 31.914 -7.332 1.00 36.69 75 HIS A O 1
ATOM 562 N N . ARG A 1 76 ? -48.358 33.723 -8.481 1.00 34.31 76 ARG A N 1
ATOM 563 C CA . ARG A 1 76 ? -49.760 33.362 -8.712 1.00 34.31 76 ARG A CA 1
ATOM 564 C C . ARG A 1 76 ? -49.939 32.971 -10.189 1.00 34.31 76 ARG A C 1
ATOM 566 O O . ARG A 1 76 ? -49.375 33.628 -11.055 1.00 34.31 76 ARG A O 1
ATOM 573 N N . LEU A 1 77 ? -50.711 31.898 -10.370 1.00 39.50 77 LEU A N 1
ATOM 574 C CA . LEU A 1 77 ? -51.614 31.461 -11.455 1.00 39.50 77 LEU A CA 1
ATOM 575 C C . LEU A 1 77 ? -51.735 32.320 -12.731 1.00 39.50 77 LEU A C 1
ATOM 577 O O . LEU A 1 77 ? -51.947 33.522 -12.617 1.00 39.50 77 LEU A O 1
ATOM 581 N N . ASP A 1 78 ? -51.778 31.666 -13.906 1.00 36.06 78 ASP A N 1
ATOM 582 C CA . ASP A 1 78 ? -53.024 31.546 -14.697 1.00 36.06 78 ASP A CA 1
ATOM 583 C C . ASP A 1 78 ? -52.923 30.662 -15.970 1.00 36.06 78 ASP A C 1
ATOM 585 O O . ASP A 1 78 ? -51.856 30.525 -16.568 1.00 36.06 78 ASP A O 1
ATOM 589 N N . CYS A 1 79 ? -54.106 30.158 -16.374 1.00 32.12 79 CYS A N 1
ATOM 590 C CA . CYS A 1 79 ? -54.605 29.820 -17.728 1.00 32.12 79 CYS A CA 1
ATOM 591 C C . CYS A 1 79 ? -54.738 28.357 -18.240 1.00 32.12 79 CYS A C 1
ATOM 593 O O . CYS A 1 79 ? -53.758 27.673 -18.511 1.00 32.12 79 CYS A O 1
ATOM 595 N N . CYS A 1 80 ? -56.019 28.040 -18.537 1.00 35.03 80 CYS A N 1
ATOM 596 C CA . CYS A 1 80 ? -56.622 27.190 -19.592 1.00 35.03 80 CYS A CA 1
ATOM 597 C C . CYS A 1 80 ? -56.355 25.668 -19.557 1.00 35.03 80 CYS A C 1
ATOM 599 O O . CYS A 1 80 ? -55.220 25.232 -19.502 1.00 35.03 80 CYS A O 1
ATOM 601 N N . GLY A 1 81 ? -57.327 24.751 -19.606 1.00 34.34 81 GLY A N 1
ATOM 602 C CA . GLY A 1 81 ? -58.693 24.784 -20.132 1.00 34.34 81 GLY A CA 1
ATOM 603 C C . GLY A 1 81 ? -58.781 23.795 -21.299 1.00 34.34 81 GLY A C 1
ATOM 604 O O . GLY A 1 81 ? -58.232 24.105 -22.341 1.00 34.34 81 GLY A O 1
ATOM 605 N N . ASP A 1 82 ? -59.408 22.623 -21.113 1.00 30.91 82 ASP A N 1
ATOM 606 C CA . ASP A 1 82 ? -60.339 22.045 -22.098 1.00 30.91 82 ASP A CA 1
ATOM 607 C C . ASP A 1 82 ? -61.007 20.735 -21.642 1.00 30.91 82 ASP A C 1
ATOM 609 O O . ASP A 1 82 ? -60.416 19.856 -21.016 1.00 30.91 82 ASP A O 1
ATOM 613 N N . ARG A 1 83 ? -62.303 20.663 -21.964 1.00 39.06 83 ARG A N 1
ATOM 614 C CA . ARG A 1 83 ? -63.217 19.519 -21.840 1.00 39.06 83 ARG A CA 1
ATOM 615 C C . ARG A 1 83 ? -62.905 18.481 -22.918 1.00 39.06 83 ARG A C 1
ATOM 617 O O . ARG A 1 83 ? -62.592 18.881 -24.026 1.00 39.06 83 ARG A O 1
ATOM 624 N N . LEU A 1 84 ? -63.188 17.201 -22.652 1.00 36.25 84 LEU A N 1
ATOM 625 C CA . LEU A 1 84 ? -64.028 16.332 -23.498 1.00 36.25 84 LEU A CA 1
ATOM 626 C C . LEU A 1 84 ? -64.366 15.023 -22.748 1.00 36.25 84 LEU A C 1
ATOM 628 O O . LEU A 1 84 ? -63.595 14.530 -21.930 1.00 36.25 84 LEU A O 1
ATOM 632 N N . ALA A 1 85 ? -65.580 14.532 -22.991 1.00 44.66 85 ALA A N 1
ATOM 633 C CA . ALA A 1 85 ? -66.238 13.390 -22.355 1.00 44.66 85 ALA A CA 1
ATOM 634 C C . ALA A 1 85 ? -65.607 12.024 -22.697 1.00 44.66 85 ALA A C 1
ATOM 636 O O . ALA A 1 85 ? -64.931 11.918 -23.718 1.00 44.66 85 ALA A O 1
ATOM 637 N N . PRO A 1 86 ? -65.957 10.947 -21.966 1.00 47.97 86 PRO A N 1
ATOM 638 C CA . PRO A 1 86 ? -65.880 9.604 -22.517 1.00 47.97 86 PRO A CA 1
ATOM 639 C C . PRO A 1 86 ? -67.261 8.953 -22.656 1.00 47.97 86 PRO A C 1
ATOM 641 O O . PRO A 1 86 ? -68.067 8.884 -21.728 1.00 47.97 86 PRO A O 1
ATOM 644 N N . THR A 1 87 ? -67.492 8.461 -23.868 1.00 39.53 87 THR A N 1
ATOM 645 C CA . THR A 1 87 ? -68.565 7.564 -24.281 1.00 39.53 87 THR A CA 1
ATOM 646 C C . THR A 1 87 ? -68.388 6.164 -23.704 1.00 39.53 87 THR A C 1
ATOM 648 O O . THR A 1 87 ? -67.287 5.626 -23.617 1.00 39.53 87 THR A O 1
ATOM 651 N N . SER A 1 88 ? -69.532 5.577 -23.378 1.00 41.59 88 SER A N 1
ATOM 652 C CA . SER A 1 88 ? -69.791 4.180 -23.056 1.00 41.59 88 SER A CA 1
ATOM 653 C C . SER A 1 88 ? -69.275 3.186 -24.103 1.00 41.59 88 SER A C 1
ATOM 655 O O . SER A 1 88 ? -69.607 3.332 -25.278 1.00 41.59 88 SER A O 1
ATOM 657 N N . THR A 1 89 ? -68.653 2.095 -23.654 1.00 36.53 89 THR A N 1
ATOM 658 C CA . THR A 1 89 ? -68.786 0.769 -24.283 1.00 36.53 89 THR A CA 1
ATOM 659 C C . THR A 1 89 ? -68.744 -0.310 -23.208 1.00 36.53 89 THR A C 1
ATOM 661 O O . THR A 1 89 ? -67.746 -0.473 -22.508 1.00 36.53 89 THR A O 1
ATOM 664 N N . SER A 1 90 ? -69.867 -1.014 -23.086 1.00 41.28 90 SER A N 1
ATOM 665 C CA . SER A 1 90 ? -70.066 -2.236 -22.317 1.00 41.28 90 SER A CA 1
ATOM 666 C C . SER A 1 90 ? -69.326 -3.410 -22.957 1.00 41.28 90 SER A C 1
ATOM 668 O O . SER A 1 90 ? -69.449 -3.619 -24.164 1.00 41.28 90 SER A O 1
ATOM 670 N N . VAL A 1 91 ? -68.653 -4.222 -22.145 1.00 42.31 91 VAL A N 1
ATOM 671 C CA . VAL A 1 91 ? -68.354 -5.621 -22.472 1.00 42.31 91 VAL A CA 1
ATOM 672 C C . VAL A 1 91 ? -68.654 -6.444 -21.226 1.00 42.31 91 VAL A C 1
ATOM 674 O O . VAL A 1 91 ? -67.952 -6.347 -20.221 1.00 42.31 91 VAL A O 1
ATOM 677 N N . ASP A 1 92 ? -69.735 -7.215 -21.310 1.00 43.62 92 ASP A N 1
ATOM 678 C CA . ASP A 1 92 ? -70.096 -8.268 -20.371 1.00 43.62 92 ASP A CA 1
ATOM 679 C C . ASP A 1 92 ? -69.021 -9.360 -20.362 1.00 43.62 92 ASP A C 1
ATOM 681 O O . ASP A 1 92 ? -68.624 -9.875 -21.407 1.00 43.62 92 ASP A O 1
ATOM 685 N N . THR A 1 93 ? -68.574 -9.751 -19.172 1.00 42.62 93 THR A N 1
ATOM 686 C CA . THR A 1 93 ? -68.001 -11.082 -18.930 1.00 42.62 93 THR A CA 1
ATOM 687 C C . THR A 1 93 ? -68.435 -11.551 -17.549 1.00 42.62 93 THR A C 1
ATOM 689 O O . THR A 1 93 ? -67.765 -11.349 -16.539 1.00 42.62 93 THR A O 1
ATOM 692 N N . ASP A 1 94 ? -69.613 -12.171 -17.535 1.00 41.22 94 ASP A N 1
ATOM 693 C CA . ASP A 1 94 ? -70.096 -13.018 -16.455 1.00 41.22 94 ASP A CA 1
ATOM 694 C C . ASP A 1 94 ? -69.220 -14.279 -16.383 1.00 41.22 94 ASP A C 1
ATOM 696 O O . ASP A 1 94 ? -69.253 -15.139 -17.265 1.00 41.22 94 ASP A O 1
ATOM 700 N N . ALA A 1 95 ? -68.434 -14.404 -15.317 1.00 40.28 95 ALA A N 1
ATOM 701 C CA . ALA A 1 95 ? -67.854 -15.672 -14.893 1.00 40.28 95 ALA A CA 1
ATOM 702 C C . ALA A 1 95 ? -67.962 -15.761 -13.369 1.00 40.28 95 ALA A C 1
ATOM 704 O O . ALA A 1 95 ? -67.207 -15.138 -12.622 1.00 40.28 95 ALA A O 1
ATOM 705 N N . GLY A 1 96 ? -68.961 -16.523 -12.920 1.00 49.69 96 GLY A N 1
ATOM 706 C CA . GLY A 1 96 ? -69.269 -16.749 -11.517 1.00 49.69 96 GLY A CA 1
ATOM 707 C C . GLY A 1 96 ? -68.089 -17.340 -10.750 1.00 49.69 96 GLY A C 1
ATOM 708 O O . GLY A 1 96 ? -67.725 -18.501 -10.931 1.00 49.69 96 GLY A O 1
ATOM 709 N N . ILE A 1 97 ? -67.537 -16.547 -9.834 1.00 45.66 97 ILE A N 1
ATOM 710 C CA . ILE A 1 97 ? -66.648 -17.022 -8.777 1.00 45.66 97 ILE A CA 1
ATOM 711 C C . ILE A 1 97 ? -67.493 -17.120 -7.510 1.00 45.66 97 ILE A C 1
ATOM 713 O O . ILE A 1 97 ? -67.980 -16.121 -6.979 1.00 45.66 97 ILE A O 1
ATOM 717 N N . ALA A 1 98 ? -67.698 -18.355 -7.054 1.00 54.16 98 ALA A N 1
ATOM 718 C CA . ALA A 1 98 ? -68.416 -18.663 -5.827 1.00 54.16 98 ALA A CA 1
ATOM 719 C C . ALA A 1 98 ? -67.806 -17.911 -4.624 1.00 54.16 98 ALA A C 1
ATOM 721 O O . ALA A 1 98 ? -66.580 -17.780 -4.542 1.00 54.16 98 ALA A O 1
ATOM 722 N N . PRO A 1 99 ? -68.624 -17.439 -3.664 1.00 52.22 99 PRO A N 1
ATOM 723 C CA . PRO A 1 99 ? -68.127 -16.726 -2.498 1.00 52.22 99 PRO A CA 1
ATOM 724 C C . PRO A 1 99 ? -67.341 -17.688 -1.604 1.00 52.22 99 PRO A C 1
ATOM 726 O O . PRO A 1 99 ? -67.904 -18.413 -0.783 1.00 52.22 99 PRO A O 1
ATOM 729 N N . VAL A 1 100 ? -66.015 -17.687 -1.742 1.00 58.84 100 VAL A N 1
ATOM 730 C CA . VAL A 1 100 ? -65.128 -18.282 -0.744 1.00 58.84 100 VAL A CA 1
ATOM 731 C C . VAL A 1 100 ? -65.379 -17.518 0.549 1.00 58.84 100 VAL A C 1
ATOM 733 O O . VAL A 1 100 ? -65.149 -16.310 0.634 1.00 58.84 100 VAL A O 1
ATOM 736 N N . SER A 1 101 ? -65.942 -18.217 1.535 1.00 66.06 101 SER A N 1
ATOM 737 C CA . SER A 1 101 ? -66.362 -17.627 2.800 1.00 66.06 101 SER A CA 1
ATOM 738 C C . SER A 1 101 ? -65.222 -16.789 3.389 1.00 66.06 101 SER A C 1
ATOM 740 O O . SER A 1 101 ? -64.062 -17.213 3.399 1.00 66.06 101 SER A O 1
ATOM 742 N N . ARG A 1 102 ? -65.526 -15.588 3.893 1.00 70.38 102 ARG A N 1
ATOM 743 C CA . ARG A 1 102 ? -64.526 -14.699 4.521 1.00 70.38 102 ARG A CA 1
ATOM 744 C C . ARG A 1 102 ? -63.726 -15.407 5.628 1.00 70.38 102 ARG A C 1
ATOM 746 O O . ARG A 1 102 ? -62.584 -15.050 5.890 1.00 70.38 102 ARG A O 1
ATOM 753 N N . LEU A 1 103 ? -64.298 -16.460 6.211 1.00 74.19 103 LEU A N 1
ATOM 754 C CA . LEU A 1 103 ? -63.674 -17.341 7.196 1.00 74.19 103 LEU A CA 1
ATOM 755 C C . LEU A 1 103 ? -62.451 -18.095 6.648 1.00 74.19 103 LEU A C 1
ATOM 757 O O . LEU A 1 103 ? -61.418 -18.151 7.309 1.00 74.19 103 LEU A O 1
ATOM 761 N N . THR A 1 104 ? -62.527 -18.610 5.421 1.00 76.38 104 THR A N 1
ATOM 762 C CA . THR A 1 104 ? -61.408 -19.310 4.769 1.00 76.38 104 THR A CA 1
ATOM 763 C C . THR A 1 104 ? -60.228 -18.381 4.483 1.00 76.38 104 THR A C 1
ATOM 765 O O . THR A 1 104 ? -59.084 -18.773 4.700 1.00 76.38 104 THR A O 1
ATOM 768 N N . ALA A 1 105 ? -60.485 -17.132 4.082 1.00 79.56 105 ALA A N 1
ATOM 769 C CA . ALA A 1 105 ? -59.427 -16.144 3.856 1.00 79.56 105 ALA A CA 1
ATOM 770 C C . ALA A 1 105 ? -58.719 -15.747 5.165 1.00 79.56 105 ALA A C 1
ATOM 772 O O . ALA A 1 105 ? -57.492 -15.676 5.209 1.00 79.56 105 ALA A O 1
ATOM 773 N N . VAL A 1 106 ? -59.474 -15.558 6.254 1.00 85.25 106 VAL A N 1
ATOM 774 C CA . VAL A 1 106 ? -58.909 -15.227 7.574 1.00 85.25 106 VAL A CA 1
ATOM 775 C C . VAL A 1 106 ? -58.065 -16.380 8.128 1.00 85.25 106 VAL A C 1
ATOM 777 O O . VAL A 1 106 ? -56.980 -16.141 8.660 1.00 85.25 106 VAL A O 1
ATOM 780 N N . LEU A 1 107 ? -58.506 -17.630 7.955 1.00 90.75 107 LEU A N 1
ATOM 781 C CA . LEU A 1 107 ? -57.728 -18.802 8.368 1.00 90.75 107 LEU A CA 1
ATOM 782 C C . LEU A 1 107 ? -56.423 -18.935 7.576 1.00 90.75 107 LEU A C 1
ATOM 784 O O . LEU A 1 107 ? -55.383 -19.220 8.168 1.00 90.75 107 LEU A O 1
ATOM 788 N N . LEU A 1 108 ? -56.448 -18.673 6.266 1.00 88.62 108 LEU A N 1
ATOM 789 C CA . LEU A 1 108 ? -55.247 -18.739 5.432 1.00 88.62 108 LEU A CA 1
ATOM 790 C C . LEU A 1 108 ? -54.216 -17.679 5.841 1.00 88.62 108 LEU A C 1
ATOM 792 O O . LEU A 1 108 ? -53.039 -17.995 6.000 1.00 88.62 108 LEU A O 1
ATOM 796 N N . ILE A 1 109 ? -54.666 -16.449 6.109 1.00 89.31 109 ILE A N 1
ATOM 797 C CA . ILE A 1 109 ? -53.799 -15.370 6.604 1.00 89.31 109 ILE A CA 1
ATOM 798 C C . ILE A 1 109 ? -53.205 -15.740 7.971 1.00 89.31 109 ILE A C 1
ATOM 800 O O . ILE A 1 109 ? -52.002 -15.580 8.177 1.00 89.31 109 ILE A O 1
ATOM 804 N N . GLY A 1 110 ? -54.005 -16.301 8.884 1.00 92.75 110 GLY A N 1
ATOM 805 C CA . GLY A 1 110 ? -53.526 -16.753 10.194 1.00 92.75 110 GLY A CA 1
ATOM 806 C C . GLY A 1 110 ? -52.444 -17.835 10.101 1.00 92.75 110 GLY A C 1
ATOM 807 O O . GLY A 1 110 ? -51.424 -17.752 10.788 1.00 92.75 110 GLY A O 1
ATOM 808 N N . VAL A 1 111 ? -52.618 -18.814 9.207 1.00 93.00 111 VAL A N 1
ATOM 809 C CA . VAL A 1 111 ? -51.620 -19.869 8.963 1.00 93.00 111 VAL A CA 1
ATOM 810 C C . VAL A 1 111 ? -50.340 -19.288 8.357 1.00 93.00 111 VAL A C 1
ATOM 812 O O . VAL A 1 111 ? -49.247 -19.639 8.806 1.00 93.00 111 VAL A O 1
ATOM 815 N N . CYS A 1 112 ? -50.445 -18.357 7.403 1.00 91.25 112 CYS A N 1
ATOM 816 C CA . CYS A 1 112 ? -49.283 -17.689 6.814 1.00 91.25 112 CYS A CA 1
ATOM 817 C C . CYS A 1 112 ? -48.485 -16.884 7.853 1.00 91.25 112 CYS A C 1
ATOM 819 O O . CYS A 1 112 ? -47.258 -16.987 7.890 1.00 91.25 112 CYS A O 1
ATOM 821 N N . VAL A 1 113 ? -49.158 -16.143 8.741 1.00 92.94 113 VAL A N 1
ATOM 822 C CA . VAL A 1 113 ? -48.498 -15.368 9.808 1.00 92.94 113 VAL A CA 1
ATOM 823 C C . VAL A 1 113 ? -47.826 -16.288 10.831 1.00 92.94 113 VAL A C 1
ATOM 825 O O . VAL A 1 113 ? -46.677 -16.054 11.206 1.00 92.94 113 VAL A O 1
ATOM 828 N N . ALA A 1 114 ? -48.486 -17.375 11.241 1.00 89.94 114 ALA A N 1
ATOM 829 C CA . ALA A 1 114 ? -47.902 -18.351 12.162 1.00 89.94 114 ALA A CA 1
ATOM 830 C C . ALA A 1 114 ? -46.680 -19.067 11.554 1.00 89.94 114 ALA A C 1
ATOM 832 O O . ALA A 1 114 ? -45.683 -19.303 12.243 1.00 89.94 114 ALA A O 1
ATOM 833 N N . TYR A 1 115 ? -46.726 -19.380 10.256 1.00 91.56 115 TYR A N 1
ATOM 834 C CA . TYR A 1 115 ? -45.611 -20.002 9.546 1.00 91.56 115 TYR A CA 1
ATOM 835 C C . TYR A 1 115 ? -44.423 -19.040 9.392 1.00 91.56 115 TYR A C 1
ATOM 837 O O . TYR A 1 115 ? -43.285 -19.425 9.667 1.00 91.56 115 TYR A O 1
ATOM 845 N N . ALA A 1 116 ? -44.681 -17.771 9.059 1.00 85.94 116 ALA A N 1
ATOM 846 C CA . ALA A 1 116 ? -43.656 -16.730 9.003 1.00 85.94 116 ALA A CA 1
ATOM 847 C C . ALA A 1 116 ? -42.999 -16.498 10.376 1.00 85.94 116 ALA A C 1
ATOM 849 O O . ALA A 1 116 ? -41.772 -16.483 10.480 1.00 85.94 116 ALA A O 1
ATOM 850 N N . ALA A 1 117 ? -43.790 -16.421 11.452 1.00 87.44 117 ALA A N 1
ATOM 851 C CA . ALA A 1 117 ? -43.270 -16.300 12.815 1.00 87.44 117 ALA A CA 1
ATOM 852 C C . ALA A 1 117 ? -42.387 -17.500 13.201 1.00 87.44 117 ALA A C 1
ATOM 854 O O . ALA A 1 117 ? -41.319 -17.331 13.791 1.00 87.44 117 ALA A O 1
ATOM 855 N N . ARG A 1 118 ? -42.781 -18.719 12.812 1.00 87.94 118 ARG A N 1
ATOM 856 C CA . ARG A 1 118 ? -41.998 -19.936 13.063 1.00 87.94 118 ARG A CA 1
ATOM 857 C C . ARG A 1 118 ? -40.668 -19.943 12.303 1.00 87.94 118 ARG A C 1
ATOM 859 O O . ARG A 1 118 ? -39.659 -20.345 12.883 1.00 87.94 118 ARG A O 1
ATOM 866 N N . LEU A 1 119 ? -40.643 -19.480 11.052 1.00 86.38 119 LEU A N 1
ATOM 867 C CA . LEU A 1 119 ? -39.417 -19.386 10.249 1.00 86.38 119 LEU A CA 1
ATOM 868 C C . LEU A 1 119 ? -38.426 -18.347 10.789 1.00 86.38 119 LEU A C 1
ATOM 870 O O . LEU A 1 119 ? -37.220 -18.563 10.695 1.00 86.38 119 LEU A O 1
ATOM 874 N N . VAL A 1 120 ? -38.914 -17.264 11.398 1.00 84.31 120 VAL A N 1
ATOM 875 C CA . VAL A 1 120 ? -38.059 -16.211 11.969 1.00 84.31 120 VAL A CA 1
ATOM 876 C C . VAL A 1 120 ? -37.573 -16.561 13.382 1.00 84.31 120 VAL A C 1
ATOM 878 O O . VAL A 1 120 ? -36.405 -16.344 13.706 1.00 84.31 120 VAL A O 1
ATOM 881 N N . LEU A 1 121 ? -38.423 -17.151 14.229 1.00 78.75 121 LEU A N 1
ATOM 882 C CA . LEU A 1 121 ? -38.088 -17.406 15.638 1.00 78.75 121 LEU A CA 1
ATOM 883 C C . LEU A 1 121 ? -37.210 -18.652 15.850 1.00 78.75 121 LEU A C 1
ATOM 885 O O . LEU A 1 121 ? -36.334 -18.647 16.718 1.00 78.75 121 LEU A O 1
ATOM 889 N N . LEU A 1 122 ? -37.370 -19.707 15.042 1.00 75.88 122 LEU A N 1
ATOM 890 C CA . LEU A 1 122 ? -36.559 -20.929 15.160 1.00 75.88 122 LEU A CA 1
ATOM 891 C C . LEU A 1 122 ? -35.036 -20.715 15.006 1.00 75.88 122 LEU A C 1
ATOM 893 O O . LEU A 1 122 ? -34.284 -21.274 15.815 1.00 75.88 122 LEU A O 1
ATOM 897 N N . PRO A 1 123 ? -34.529 -19.940 14.026 1.00 69.00 123 PRO A N 1
ATOM 898 C CA . PRO A 1 123 ? -33.090 -19.701 13.904 1.00 69.00 123 PRO A CA 1
ATOM 899 C C . PRO A 1 123 ? -32.532 -18.803 15.019 1.00 69.00 123 PRO A C 1
ATOM 901 O O . PRO A 1 123 ? -31.376 -18.979 15.409 1.00 69.00 123 PRO A O 1
ATOM 904 N N . LEU A 1 124 ? -33.339 -17.899 15.588 1.00 71.88 124 LEU A N 1
ATOM 905 C CA . LEU A 1 124 ? -32.929 -17.049 16.713 1.00 71.88 124 LEU A CA 1
ATOM 906 C C . LEU A 1 124 ? -32.758 -17.860 18.007 1.00 71.88 124 LEU A C 1
ATOM 908 O O . LEU A 1 124 ? -31.743 -17.719 18.692 1.00 71.88 124 LEU A O 1
ATOM 912 N N . CYS A 1 125 ? -33.673 -18.792 18.294 1.00 73.12 125 CYS A N 1
ATOM 913 C CA . CY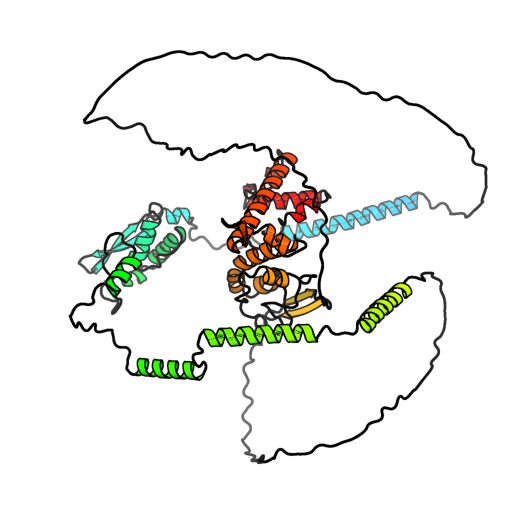S A 1 125 ? -33.550 -19.681 19.453 1.00 73.12 125 CYS A CA 1
ATOM 914 C C . CYS A 1 125 ? -32.359 -20.648 19.333 1.00 73.12 125 CYS A C 1
ATOM 916 O O . CYS A 1 125 ? -31.657 -20.880 20.318 1.00 73.12 125 CYS A O 1
ATOM 918 N N . LYS A 1 126 ? -32.073 -21.174 18.130 1.00 71.00 126 LYS A N 1
ATOM 919 C CA . LYS A 1 126 ? -30.909 -22.054 17.912 1.00 71.00 126 LYS A CA 1
ATOM 920 C C . LYS A 1 126 ? -29.577 -21.321 18.096 1.00 71.00 126 LYS A C 1
ATOM 922 O O . LYS A 1 126 ? -28.663 -21.879 18.698 1.00 71.00 126 LYS A O 1
ATOM 927 N N . ARG A 1 127 ? -29.469 -20.066 17.641 1.00 69.56 127 ARG A N 1
ATOM 928 C CA . ARG A 1 127 ? -28.253 -19.257 17.832 1.00 69.56 127 ARG A CA 1
ATOM 929 C C . ARG A 1 127 ? -28.027 -18.902 19.304 1.00 69.56 127 ARG A C 1
ATOM 931 O O . ARG A 1 127 ? -26.903 -19.030 19.779 1.00 69.56 127 ARG A O 1
ATOM 938 N N . GLY A 1 128 ? -29.079 -18.550 20.047 1.00 71.69 128 GLY A N 1
ATOM 939 C CA . GLY A 1 128 ? -28.972 -18.267 21.485 1.00 71.69 128 GLY A CA 1
ATOM 940 C C . GLY A 1 128 ? -28.495 -19.470 22.312 1.00 71.69 128 GLY A C 1
ATOM 941 O O . GLY A 1 128 ? -27.640 -19.322 23.185 1.00 71.69 128 GLY A O 1
ATOM 942 N N . LEU A 1 129 ? -28.981 -20.677 21.994 1.00 67.75 129 LEU A N 1
ATOM 943 C CA . LEU A 1 129 ? -28.618 -21.893 22.729 1.00 67.75 129 LEU A CA 1
ATOM 944 C C . LEU A 1 129 ? -27.161 -22.326 22.475 1.00 67.75 129 LEU A C 1
ATOM 946 O O . LEU A 1 129 ? -26.469 -22.720 23.412 1.00 67.75 129 LEU A O 1
ATOM 950 N N . SER A 1 130 ? -26.657 -22.193 21.241 1.00 69.00 130 SER A N 1
ATOM 951 C CA . SER A 1 130 ? -25.251 -22.493 20.925 1.00 69.00 130 SER A CA 1
ATOM 952 C C . SER A 1 130 ? -24.271 -21.555 21.637 1.00 69.00 130 SER A C 1
ATOM 954 O O . SER A 1 130 ? -23.232 -22.015 22.109 1.00 69.00 130 SER A O 1
ATOM 956 N N . TYR A 1 131 ? -24.612 -20.270 21.793 1.00 63.75 131 TYR A N 1
ATOM 957 C CA . TYR A 1 131 ? -23.791 -19.331 22.567 1.00 63.75 131 TYR A CA 1
ATOM 958 C C . TYR A 1 131 ? -23.809 -19.634 24.071 1.00 63.75 131 TYR A C 1
ATOM 960 O O . TYR A 1 131 ? -22.765 -19.558 24.719 1.00 63.75 131 TYR A O 1
ATOM 968 N N . ALA A 1 132 ? -24.956 -20.037 24.628 1.00 63.12 132 ALA A N 1
ATOM 969 C CA . ALA A 1 132 ? -25.060 -20.404 26.041 1.00 63.12 132 ALA A CA 1
ATOM 970 C C . ALA A 1 132 ? -24.282 -21.693 26.374 1.00 63.12 132 ALA A C 1
ATOM 972 O O . ALA A 1 132 ? -23.617 -21.765 27.408 1.00 63.12 132 ALA A O 1
ATOM 973 N N . ILE A 1 133 ? -24.301 -22.689 25.482 1.00 63.81 133 ILE A N 1
ATOM 974 C CA . ILE A 1 133 ? -23.555 -23.946 25.657 1.00 63.81 133 ILE A CA 1
ATOM 975 C C . ILE A 1 133 ? -22.041 -23.710 25.507 1.00 63.81 133 ILE A C 1
ATOM 977 O O . ILE A 1 133 ? -21.262 -24.210 26.321 1.00 63.81 133 ILE A O 1
ATOM 981 N N . ALA A 1 134 ? -21.612 -22.878 24.551 1.00 58.56 134 ALA A N 1
ATOM 982 C CA . ALA A 1 134 ? -20.206 -22.491 24.411 1.00 58.56 134 ALA A CA 1
ATOM 983 C C . ALA A 1 134 ? -19.691 -21.693 25.626 1.00 58.56 134 ALA A C 1
ATOM 985 O O . ALA A 1 134 ? -18.571 -21.915 26.086 1.00 58.56 134 ALA A O 1
ATOM 986 N N . ALA A 1 135 ? -20.523 -20.818 26.203 1.00 54.19 135 ALA A N 1
ATOM 987 C CA . ALA A 1 135 ? -20.176 -20.046 27.396 1.00 54.19 135 ALA A CA 1
ATOM 988 C C . ALA A 1 135 ? -20.076 -20.908 28.670 1.00 54.19 135 ALA A C 1
ATOM 990 O O . ALA A 1 135 ? -19.281 -20.602 29.561 1.00 54.19 135 ALA A O 1
ATOM 991 N N . MET A 1 136 ? -20.843 -22.001 28.764 1.00 56.22 136 MET A N 1
ATOM 992 C CA . MET A 1 136 ? -20.788 -22.914 29.912 1.00 56.22 136 MET A CA 1
ATOM 993 C C . MET A 1 136 ? -19.648 -23.941 29.825 1.00 56.22 136 MET A C 1
ATOM 995 O O . MET A 1 136 ? -19.171 -24.400 30.862 1.00 56.22 136 MET A O 1
ATOM 999 N N . SER A 1 137 ? -19.137 -24.247 28.627 1.00 45.72 137 SER A N 1
ATOM 1000 C CA . SER A 1 137 ? -18.051 -25.224 28.447 1.00 45.72 137 SER A CA 1
ATOM 1001 C C . SER A 1 137 ? -16.637 -24.674 28.713 1.00 45.72 137 SER A C 1
ATOM 1003 O O . SER A 1 137 ? -15.689 -25.450 28.789 1.00 45.72 137 SER A O 1
ATOM 1005 N N . LEU A 1 138 ? -16.479 -23.359 28.907 1.00 48.78 138 LEU A N 1
ATOM 1006 C CA . LEU A 1 138 ? -15.182 -22.693 29.131 1.00 48.78 138 LEU A CA 1
ATOM 1007 C C . LEU A 1 138 ? -14.830 -22.455 30.614 1.00 48.78 138 LEU A C 1
ATOM 1009 O O . LEU A 1 138 ? -13.854 -21.772 30.918 1.00 48.78 138 LEU A O 1
ATOM 1013 N N . LYS A 1 139 ? -15.604 -23.014 31.556 1.00 46.28 139 LYS A N 1
ATOM 1014 C CA . LYS A 1 139 ? -15.437 -22.784 33.006 1.00 46.28 139 LYS A CA 1
ATOM 1015 C C . LYS A 1 139 ? -14.824 -23.941 33.808 1.00 46.28 139 LYS A C 1
ATOM 1017 O O . LYS A 1 139 ? -14.872 -23.897 35.035 1.00 46.28 139 LYS A O 1
ATOM 1022 N N . ARG A 1 140 ? -14.210 -24.954 33.184 1.00 40.12 140 ARG A N 1
ATOM 1023 C CA . ARG A 1 140 ? -13.558 -26.051 33.930 1.00 40.12 140 ARG A CA 1
ATOM 1024 C C . ARG A 1 140 ? -12.042 -26.106 33.717 1.00 40.12 140 ARG A C 1
ATOM 1026 O O . ARG A 1 140 ? -11.581 -26.287 32.601 1.00 40.12 140 ARG A O 1
ATOM 1033 N N . ALA A 1 141 ? -11.339 -26.010 34.852 1.00 38.34 141 ALA A N 1
ATOM 1034 C CA . ALA A 1 141 ? -9.917 -26.253 35.110 1.00 38.34 141 ALA A CA 1
ATOM 1035 C C . ALA A 1 141 ? -8.909 -25.217 34.569 1.00 38.34 141 ALA A C 1
ATOM 1037 O O . ALA A 1 141 ? -8.220 -25.451 33.582 1.00 38.34 141 ALA A O 1
ATOM 1038 N N . ARG A 1 142 ? -8.740 -24.103 35.301 1.00 35.25 142 ARG A N 1
ATOM 1039 C CA . ARG A 1 142 ? -7.427 -23.441 35.382 1.00 35.25 142 ARG A CA 1
ATOM 1040 C C . ARG A 1 142 ? -6.642 -24.081 36.535 1.00 35.25 142 ARG A C 1
ATOM 1042 O O . ARG A 1 142 ? -7.176 -24.103 37.645 1.00 35.25 142 ARG A O 1
ATOM 1049 N N . PRO A 1 143 ? -5.434 -24.615 36.301 1.00 36.50 143 PRO A N 1
ATOM 1050 C CA . PRO A 1 143 ? -4.525 -24.954 37.382 1.00 36.50 143 PRO A CA 1
ATOM 1051 C C . PRO A 1 143 ? -4.038 -23.666 38.064 1.00 36.50 143 PRO A C 1
ATOM 1053 O O . PRO A 1 143 ? -3.831 -22.644 37.412 1.00 36.50 143 PRO A O 1
ATOM 1056 N N . ILE A 1 144 ? -3.922 -23.761 39.384 1.00 36.00 144 ILE A N 1
ATOM 1057 C CA . ILE A 1 144 ? -3.384 -22.797 40.355 1.00 36.00 144 ILE A CA 1
ATOM 1058 C C . ILE A 1 144 ? -2.012 -22.302 39.853 1.00 36.00 144 ILE A C 1
ATOM 1060 O O . ILE A 1 144 ? -1.133 -23.116 39.598 1.00 36.00 144 ILE A O 1
ATOM 1064 N N . ASP A 1 145 ? -1.926 -21.061 39.379 1.00 42.50 145 ASP A N 1
ATOM 1065 C CA . ASP A 1 145 ? -1.402 -19.870 40.075 1.00 42.50 145 ASP A CA 1
ATOM 1066 C C . ASP A 1 145 ? 0.053 -19.996 40.574 1.00 42.50 145 ASP A C 1
ATOM 1068 O O . ASP A 1 145 ? 0.319 -20.196 41.756 1.00 42.50 145 ASP A O 1
ATOM 1072 N N . GLU A 1 146 ? 0.999 -19.828 39.645 1.00 42.44 146 GLU A N 1
ATOM 1073 C CA . GLU A 1 146 ? 2.300 -19.220 39.938 1.00 42.44 146 GLU A CA 1
ATOM 1074 C C . GLU A 1 146 ? 2.247 -17.767 39.452 1.00 42.44 146 GLU A C 1
ATOM 1076 O O . GLU A 1 146 ? 2.669 -17.453 38.343 1.00 42.44 146 GLU A O 1
ATOM 1081 N N . THR A 1 147 ? 1.655 -16.897 40.273 1.00 46.56 147 THR A N 1
ATOM 1082 C CA . THR A 1 147 ? 1.846 -15.440 40.292 1.00 46.56 147 THR A CA 1
ATOM 1083 C C . THR A 1 147 ? 2.046 -14.796 38.915 1.00 46.56 147 THR A C 1
ATOM 1085 O O . THR A 1 147 ? 3.180 -14.561 38.487 1.00 46.56 147 THR A O 1
ATOM 1088 N N . GLU A 1 148 ? 0.949 -14.415 38.253 1.00 50.38 148 GLU A N 1
ATOM 1089 C CA . GLU A 1 148 ? 0.968 -13.364 37.224 1.00 50.38 148 GLU A CA 1
ATOM 1090 C C . GLU A 1 148 ? 1.330 -12.022 37.887 1.00 50.38 148 GLU A C 1
ATOM 1092 O O . GLU A 1 148 ? 0.512 -11.111 38.007 1.00 50.38 148 GLU A O 1
ATOM 1097 N N . LEU A 1 149 ? 2.579 -11.894 38.347 1.00 51.16 149 LEU A N 1
ATOM 1098 C CA . LEU A 1 149 ? 3.181 -10.592 38.560 1.00 51.16 149 LEU A CA 1
ATOM 1099 C C . LEU A 1 149 ? 3.179 -9.941 37.182 1.00 51.16 149 LEU A C 1
ATOM 1101 O O . LEU A 1 149 ? 3.787 -10.454 36.241 1.00 51.16 149 LEU A O 1
ATOM 1105 N N . THR A 1 150 ? 2.417 -8.866 37.031 1.00 67.56 150 THR A N 1
ATOM 1106 C CA . THR A 1 150 ? 2.263 -8.216 35.729 1.00 67.56 150 THR A CA 1
ATOM 1107 C C . THR A 1 150 ? 3.649 -7.840 35.194 1.00 67.56 150 THR A C 1
ATOM 1109 O O . THR A 1 150 ? 4.513 -7.432 35.970 1.00 67.56 150 THR A O 1
ATOM 1112 N N . ASP A 1 151 ? 3.896 -7.931 33.880 1.00 66.31 151 ASP A N 1
ATOM 1113 C CA . ASP A 1 151 ? 5.201 -7.566 33.284 1.00 66.31 151 ASP A CA 1
ATOM 1114 C C . ASP A 1 151 ? 5.692 -6.177 33.746 1.00 66.31 151 ASP A C 1
ATOM 1116 O O . ASP A 1 151 ? 6.888 -5.909 33.822 1.00 66.31 151 ASP A O 1
ATOM 1120 N N . LYS A 1 152 ? 4.762 -5.296 34.131 1.00 72.38 152 LYS A N 1
ATOM 1121 C CA . LYS A 1 152 ? 5.036 -3.977 34.712 1.00 72.38 152 LYS A CA 1
ATOM 1122 C C . LYS A 1 152 ? 5.598 -4.021 36.138 1.00 72.38 152 LYS A C 1
ATOM 1124 O O . LYS A 1 152 ? 6.444 -3.193 36.463 1.00 72.38 152 LYS A O 1
ATOM 1129 N N . GLU A 1 153 ? 5.150 -4.948 36.979 1.00 78.88 153 GLU A N 1
ATOM 1130 C CA . GLU A 1 153 ? 5.698 -5.170 38.324 1.00 78.88 153 GLU A CA 1
ATOM 1131 C C . GLU A 1 153 ? 7.044 -5.896 38.263 1.00 78.88 153 GLU A C 1
ATOM 1133 O O . GLU A 1 153 ? 7.979 -5.516 38.967 1.00 78.88 153 GLU A O 1
ATOM 1138 N N . LEU A 1 154 ? 7.187 -6.862 37.349 1.00 72.75 154 LEU A N 1
ATOM 1139 C CA . LEU A 1 154 ? 8.465 -7.523 37.059 1.00 72.75 154 LEU A CA 1
ATOM 1140 C C . LEU A 1 154 ? 9.520 -6.540 36.523 1.00 72.75 154 LEU A C 1
ATOM 1142 O O . LEU A 1 154 ? 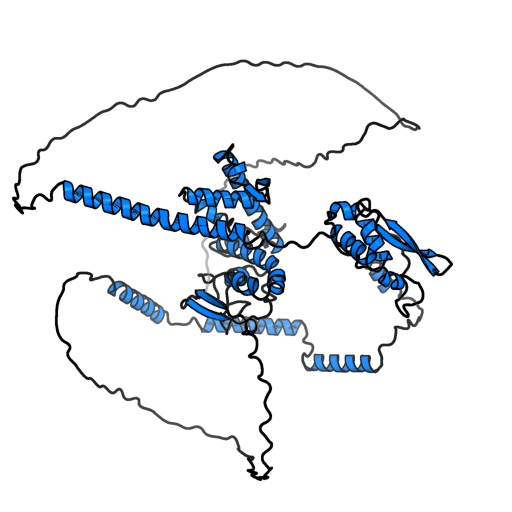10.697 -6.671 36.850 1.00 72.75 154 LEU A O 1
ATOM 1146 N N . GLU A 1 155 ? 9.115 -5.527 35.751 1.00 75.50 155 GLU A N 1
ATOM 1147 C CA . GLU A 1 155 ? 10.009 -4.452 35.302 1.00 75.50 155 GLU A CA 1
ATOM 1148 C C . GLU A 1 155 ? 10.403 -3.462 36.416 1.00 75.50 155 GLU A C 1
ATOM 1150 O O . GLU A 1 155 ? 11.424 -2.780 36.285 1.00 75.50 155 GLU A O 1
ATOM 1155 N N . ALA A 1 156 ? 9.621 -3.356 37.496 1.00 83.88 156 ALA A N 1
ATOM 1156 C CA . ALA A 1 156 ? 9.888 -2.421 38.591 1.00 83.88 156 ALA A CA 1
ATOM 1157 C C . ALA A 1 156 ? 10.934 -2.940 39.588 1.00 83.88 156 ALA A C 1
ATOM 1159 O O . ALA A 1 156 ? 11.602 -2.136 40.252 1.00 83.88 156 ALA A O 1
ATOM 1160 N N . LEU A 1 157 ? 11.101 -4.261 39.677 1.00 88.56 157 LEU A N 1
ATOM 1161 C CA . LEU A 1 157 ? 12.082 -4.877 40.558 1.00 88.56 157 LEU A CA 1
ATOM 1162 C C . LEU A 1 157 ? 13.510 -4.677 40.017 1.00 88.56 157 LEU A C 1
ATOM 1164 O O . LEU A 1 157 ? 13.745 -4.791 38.810 1.00 88.56 157 LEU A O 1
ATOM 1168 N N . PRO A 1 158 ? 14.485 -4.359 40.888 1.00 93.31 158 PRO A N 1
ATOM 1169 C CA . PRO A 1 158 ? 15.883 -4.310 40.488 1.00 93.31 158 PRO A CA 1
ATOM 1170 C C . PRO A 1 158 ? 16.319 -5.680 39.959 1.00 93.31 158 PRO A C 1
ATOM 1172 O O . PRO A 1 158 ? 16.161 -6.696 40.632 1.00 93.31 158 PRO A O 1
ATOM 1175 N N . LEU A 1 159 ? 16.853 -5.703 38.738 1.00 94.56 159 LEU A N 1
ATOM 1176 C CA . LEU A 1 159 ? 17.278 -6.936 38.094 1.00 94.56 159 LEU A CA 1
ATOM 1177 C C . LEU A 1 159 ? 18.751 -7.211 38.434 1.00 94.56 159 LEU A C 1
ATOM 1179 O O . LEU A 1 159 ? 19.585 -6.339 38.166 1.00 94.56 159 LEU A O 1
ATOM 1183 N N . PRO A 1 160 ? 19.109 -8.400 38.951 1.00 96.12 160 PRO A N 1
ATOM 1184 C CA . PRO A 1 160 ? 20.501 -8.743 39.194 1.00 96.12 160 PRO A CA 1
ATOM 1185 C C . PRO A 1 160 ? 21.202 -8.998 37.856 1.00 96.12 160 PRO A C 1
ATOM 1187 O O . PRO A 1 160 ? 20.870 -9.932 37.123 1.00 96.12 160 PRO A O 1
ATOM 1190 N N . VAL A 1 161 ? 22.179 -8.160 37.527 1.00 95.50 161 VAL A N 1
ATOM 1191 C CA . VAL A 1 161 ? 22.984 -8.240 36.303 1.00 95.50 161 VAL A CA 1
ATOM 1192 C C . VAL A 1 161 ? 24.449 -8.454 36.699 1.00 95.50 161 VAL A C 1
ATOM 1194 O O . VAL A 1 161 ? 24.924 -7.821 37.647 1.00 95.50 161 VAL A O 1
ATOM 1197 N N . PRO A 1 162 ? 25.202 -9.330 36.011 1.00 95.31 162 PRO A N 1
ATOM 1198 C CA . PRO A 1 162 ? 26.613 -9.519 36.312 1.00 95.31 162 PRO A CA 1
ATOM 1199 C C . PRO A 1 162 ? 27.390 -8.233 36.008 1.00 95.31 162 PRO A C 1
ATOM 1201 O O . PRO A 1 162 ? 27.328 -7.682 34.910 1.00 95.31 162 PRO A O 1
ATOM 1204 N N . GLY A 1 163 ? 28.092 -7.728 37.015 1.00 92.00 163 GLY A N 1
ATOM 1205 C CA . GLY A 1 163 ? 28.967 -6.569 36.934 1.00 92.00 163 GLY A CA 1
ATOM 1206 C C . GLY A 1 163 ? 30.419 -6.958 36.661 1.00 92.00 163 GLY A C 1
ATOM 1207 O O . GLY A 1 163 ? 30.720 -7.969 36.033 1.00 92.00 163 GLY A O 1
ATOM 1208 N N . SER A 1 164 ? 31.342 -6.121 37.128 1.00 89.06 164 SER A N 1
ATOM 1209 C CA . SER A 1 164 ? 32.783 -6.362 37.009 1.00 89.06 164 SER A CA 1
ATOM 1210 C C . SER A 1 164 ? 33.219 -7.619 37.768 1.00 89.06 164 SER A C 1
ATOM 1212 O O . SER A 1 164 ? 32.684 -7.919 38.834 1.00 89.06 164 SER A O 1
ATOM 1214 N N . VAL A 1 165 ? 34.231 -8.309 37.246 1.00 90.81 165 VAL A N 1
ATOM 1215 C CA . VAL A 1 165 ? 34.899 -9.409 37.951 1.00 90.81 165 VAL A CA 1
ATOM 1216 C C . VAL A 1 165 ? 35.799 -8.816 39.038 1.00 90.81 165 VAL A C 1
ATOM 1218 O O . VAL A 1 165 ? 36.546 -7.873 38.774 1.00 90.81 165 VAL A O 1
ATOM 1221 N N . ASP A 1 166 ? 35.681 -9.310 40.267 1.00 90.31 166 ASP A N 1
ATOM 1222 C CA . ASP A 1 166 ? 36.531 -8.906 41.384 1.00 90.31 166 ASP A CA 1
ATOM 1223 C C . ASP A 1 166 ? 37.958 -9.478 41.247 1.00 90.31 166 ASP A C 1
ATOM 1225 O O . ASP A 1 166 ? 38.244 -10.332 40.406 1.00 90.31 166 ASP A O 1
ATOM 1229 N N . ALA A 1 167 ? 38.883 -9.024 42.098 1.00 91.31 167 ALA A N 1
ATOM 1230 C CA . ALA A 1 167 ? 40.268 -9.506 42.094 1.00 91.31 167 ALA A CA 1
ATOM 1231 C C . ALA A 1 167 ? 40.407 -11.011 42.416 1.00 91.31 167 ALA A C 1
ATOM 1233 O O . ALA A 1 167 ? 41.478 -11.580 42.224 1.00 91.31 167 ALA A O 1
ATOM 1234 N N . LYS A 1 168 ? 39.342 -11.658 42.909 1.00 90.12 168 LYS A N 1
ATOM 1235 C CA . LYS A 1 168 ? 39.297 -13.085 43.253 1.00 90.12 168 LYS A CA 1
ATOM 1236 C C . LYS A 1 168 ? 38.665 -13.935 42.140 1.00 90.12 168 LYS A C 1
ATOM 1238 O O . LYS A 1 168 ? 38.518 -15.141 42.317 1.00 90.12 168 LYS A O 1
ATOM 1243 N N . GLY A 1 169 ? 38.297 -13.338 41.001 1.00 87.94 169 GLY A N 1
ATOM 1244 C CA . GLY A 1 169 ? 37.643 -14.034 39.887 1.00 87.94 169 GLY A CA 1
ATOM 1245 C C . GLY A 1 169 ? 36.137 -14.273 40.079 1.00 87.94 169 GLY A C 1
ATOM 1246 O O . GLY A 1 169 ? 35.511 -14.953 39.261 1.00 87.94 169 GLY A O 1
ATOM 1247 N N . GLY A 1 170 ? 35.543 -13.725 41.141 1.00 91.75 170 GLY A N 1
ATOM 1248 C CA . GLY A 1 170 ? 34.107 -13.696 41.390 1.00 91.75 170 GLY A CA 1
ATOM 1249 C C . GLY A 1 170 ? 33.415 -12.612 40.563 1.00 91.75 170 GLY A C 1
ATOM 1250 O O . GLY A 1 170 ? 33.953 -11.531 40.339 1.00 91.75 170 GLY A O 1
ATOM 1251 N N . ILE A 1 171 ? 32.206 -12.890 40.077 1.00 93.00 171 ILE A N 1
ATOM 1252 C CA . ILE A 1 171 ? 31.403 -11.905 39.342 1.00 93.00 171 ILE A CA 1
ATOM 1253 C C . ILE A 1 171 ? 30.620 -11.075 40.364 1.00 93.00 171 ILE A C 1
ATOM 1255 O O . ILE A 1 171 ? 29.772 -11.618 41.071 1.00 93.00 171 ILE A O 1
ATOM 1259 N N . VAL A 1 172 ? 30.874 -9.765 40.436 1.00 95.19 172 VAL A N 1
ATOM 1260 C CA . VAL A 1 172 ? 30.117 -8.864 41.317 1.00 95.19 172 VAL A CA 1
ATOM 1261 C C . VAL A 1 172 ? 28.734 -8.638 40.718 1.00 95.19 172 VAL A C 1
ATOM 1263 O O . VAL A 1 172 ? 28.617 -8.014 39.668 1.00 95.19 172 VAL A O 1
ATOM 1266 N N . VAL A 1 173 ? 27.678 -9.120 41.369 1.00 96.50 173 VAL A N 1
ATOM 1267 C CA . VAL A 1 173 ? 26.294 -8.893 40.924 1.00 96.50 173 VAL A CA 1
ATOM 1268 C C . VAL A 1 173 ? 25.890 -7.453 41.240 1.00 96.50 173 VAL A C 1
ATOM 1270 O O . VAL A 1 173 ? 26.090 -6.988 42.359 1.00 96.50 173 VAL A O 1
ATOM 1273 N N . ARG A 1 174 ? 25.351 -6.730 40.252 1.00 95.50 174 ARG A N 1
ATOM 1274 C CA . ARG A 1 174 ? 24.803 -5.380 40.426 1.00 95.50 174 ARG A CA 1
ATOM 1275 C C . ARG A 1 174 ? 23.315 -5.388 40.128 1.00 95.50 174 ARG A C 1
ATOM 1277 O O . ARG A 1 174 ? 22.888 -5.903 39.100 1.00 95.50 174 ARG A O 1
ATOM 1284 N N . ASP A 1 175 ? 22.559 -4.734 40.989 1.00 96.75 175 ASP A N 1
ATOM 1285 C CA . ASP A 1 175 ? 21.125 -4.562 40.830 1.00 96.75 175 ASP A CA 1
ATOM 1286 C C . ASP A 1 175 ? 20.831 -3.348 39.945 1.00 96.75 175 ASP A C 1
ATOM 1288 O O . ASP A 1 175 ? 21.171 -2.209 40.274 1.00 96.75 175 ASP A O 1
ATOM 1292 N N . VAL A 1 176 ? 20.226 -3.590 38.781 1.00 96.31 176 VAL A N 1
ATOM 1293 C CA . VAL A 1 176 ? 19.977 -2.568 37.760 1.00 96.31 176 VAL A CA 1
ATOM 1294 C C . VAL A 1 176 ? 18.477 -2.379 37.567 1.00 96.31 176 VAL A C 1
ATOM 1296 O O . VAL A 1 176 ? 17.751 -3.308 37.224 1.00 96.31 176 VAL A O 1
ATOM 1299 N N . ASN A 1 177 ? 18.002 -1.144 37.736 1.00 96.25 177 ASN A N 1
ATOM 1300 C CA . ASN A 1 177 ? 16.609 -0.798 37.461 1.00 96.25 177 ASN A CA 1
ATOM 1301 C C . ASN A 1 177 ? 16.423 -0.473 35.966 1.00 96.25 177 ASN A C 1
ATOM 1303 O O . ASN A 1 177 ? 16.794 0.609 35.500 1.00 96.25 177 ASN A O 1
ATOM 1307 N N . LEU A 1 178 ? 15.836 -1.409 35.211 1.00 95.19 178 LEU A N 1
ATOM 1308 C CA . LEU A 1 178 ? 15.673 -1.305 33.755 1.00 95.19 178 LEU A CA 1
ATOM 1309 C C . LEU A 1 178 ? 14.742 -0.164 33.306 1.00 95.19 178 LEU A C 1
ATOM 1311 O O . LEU A 1 178 ? 14.838 0.289 32.161 1.00 95.19 178 LEU A O 1
ATOM 1315 N N . LEU A 1 179 ? 13.844 0.317 34.174 1.00 93.06 179 LEU A N 1
ATOM 1316 C CA . LEU A 1 179 ? 12.920 1.409 33.847 1.00 93.06 179 LEU A CA 1
ATOM 1317 C C . LEU A 1 179 ? 13.634 2.758 33.764 1.00 93.06 179 LEU A C 1
ATOM 1319 O O . LEU A 1 179 ? 13.313 3.571 32.894 1.00 93.06 179 LEU A O 1
ATOM 1323 N N . LYS A 1 180 ? 14.622 2.971 34.640 1.00 95.50 180 LYS A N 1
ATOM 1324 C CA . LYS A 1 180 ? 15.356 4.239 34.753 1.00 95.50 180 LYS A CA 1
ATOM 1325 C C . LYS A 1 180 ? 16.428 4.415 33.678 1.00 95.50 180 LYS A C 1
ATOM 1327 O O . LYS A 1 180 ? 16.866 5.536 33.442 1.00 95.50 180 LYS A O 1
ATOM 1332 N N . LEU A 1 181 ? 16.841 3.336 33.013 1.00 96.12 181 LEU A N 1
ATOM 1333 C CA . LEU A 1 181 ? 17.887 3.394 31.996 1.00 96.12 181 LEU A CA 1
ATOM 1334 C C . LEU A 1 181 ? 17.378 3.961 30.664 1.00 96.12 181 LEU A C 1
ATOM 1336 O O . LEU A 1 181 ? 16.283 3.638 30.177 1.00 96.12 181 LEU A O 1
ATOM 1340 N N . SER A 1 182 ? 18.212 4.799 30.048 1.00 97.19 182 SER A N 1
ATOM 1341 C CA . SER A 1 182 ? 18.003 5.289 28.687 1.00 97.19 182 SER A CA 1
ATOM 1342 C C . SER A 1 182 ? 18.246 4.173 27.655 1.00 97.19 182 SER A C 1
ATOM 1344 O O . SER A 1 182 ? 18.829 3.131 27.960 1.00 97.19 182 SER A O 1
ATOM 1346 N N . HIS A 1 183 ? 17.800 4.366 26.407 1.00 97.00 183 HIS A N 1
ATOM 1347 C CA . HIS A 1 183 ? 18.050 3.396 25.323 1.00 97.00 183 HIS A CA 1
ATOM 1348 C C . HIS A 1 183 ? 19.552 3.197 25.060 1.00 97.00 183 HIS A C 1
ATOM 1350 O O . HIS A 1 183 ? 19.993 2.061 24.880 1.00 97.00 183 HIS A O 1
ATOM 1356 N N . SER A 1 184 ? 20.352 4.268 25.131 1.00 97.06 184 SER A N 1
ATOM 1357 C CA . SER A 1 184 ? 21.810 4.194 24.981 1.00 97.06 184 SER A CA 1
ATOM 1358 C C . SER A 1 184 ? 22.476 3.398 26.099 1.00 97.06 184 SER A C 1
ATOM 1360 O O . SER A 1 184 ? 23.394 2.625 25.819 1.00 97.06 184 SER A O 1
ATOM 1362 N N . ASP A 1 185 ? 22.001 3.532 27.340 1.00 97.44 185 ASP A N 1
ATOM 1363 C CA . ASP A 1 185 ? 22.559 2.789 28.473 1.00 97.44 185 ASP A CA 1
ATOM 1364 C C . ASP A 1 185 ? 22.210 1.303 28.390 1.00 97.44 185 ASP A C 1
ATOM 1366 O O . ASP A 1 185 ? 23.074 0.460 28.613 1.00 97.44 185 ASP A O 1
ATOM 1370 N N . LEU A 1 186 ? 20.978 0.972 27.986 1.00 97.56 186 LEU A N 1
ATOM 1371 C CA . LEU A 1 186 ? 20.554 -0.411 27.745 1.00 97.56 186 LEU A CA 1
ATOM 1372 C C . LEU A 1 186 ? 21.355 -1.066 26.610 1.00 97.56 186 LEU A C 1
ATOM 1374 O O . LEU A 1 186 ? 21.793 -2.207 26.747 1.00 97.56 186 LEU A O 1
ATOM 1378 N N . SER A 1 187 ? 21.595 -0.342 25.511 1.00 97.69 187 SER A N 1
ATOM 1379 C CA . SER A 1 187 ? 22.419 -0.830 24.395 1.00 97.69 187 SER A CA 1
ATOM 1380 C C . SER A 1 187 ? 23.875 -1.046 24.818 1.00 97.69 187 SER A C 1
ATOM 1382 O O . SER A 1 187 ? 24.482 -2.061 24.465 1.00 97.69 187 SER A O 1
ATOM 1384 N N . LYS A 1 188 ? 24.435 -0.124 25.614 1.00 96.69 188 LYS A N 1
ATOM 1385 C CA . LYS A 1 188 ? 25.783 -0.252 26.178 1.00 96.69 188 LYS A CA 1
ATOM 1386 C C . LYS A 1 188 ? 25.878 -1.451 27.123 1.00 96.69 188 LYS A C 1
ATOM 1388 O O . LYS A 1 188 ? 26.802 -2.238 26.977 1.00 96.69 188 LYS A O 1
ATOM 1393 N N . LEU A 1 189 ? 24.892 -1.641 27.999 1.00 96.62 189 LEU A N 1
ATOM 1394 C CA . LEU A 1 189 ? 24.831 -2.782 28.912 1.00 96.62 189 LEU A CA 1
ATOM 1395 C C . LEU A 1 189 ? 24.748 -4.111 28.146 1.00 96.62 189 LEU A C 1
ATOM 1397 O O . LEU A 1 189 ? 25.499 -5.031 28.443 1.00 96.62 189 LEU A O 1
ATOM 1401 N N . CYS A 1 190 ? 23.912 -4.200 27.104 1.00 96.88 190 CYS A N 1
ATOM 1402 C CA . CYS A 1 190 ? 23.859 -5.386 26.241 1.00 96.88 190 CYS A CA 1
ATOM 1403 C C . CYS A 1 190 ? 25.214 -5.662 25.575 1.00 96.88 190 CYS A C 1
ATOM 1405 O O . CYS A 1 190 ? 25.654 -6.807 25.534 1.00 96.88 190 CYS A O 1
ATOM 1407 N N . ARG A 1 191 ? 25.895 -4.618 25.088 1.00 96.50 191 ARG A N 1
ATOM 1408 C CA . ARG A 1 191 ? 27.221 -4.740 24.467 1.00 96.50 191 ARG A CA 1
ATOM 1409 C C . ARG A 1 191 ? 28.277 -5.231 25.456 1.00 96.50 191 ARG A C 1
ATOM 1411 O O . ARG A 1 191 ? 29.059 -6.104 25.095 1.00 96.50 191 ARG A O 1
ATOM 1418 N N . ASP A 1 192 ? 28.286 -4.689 26.670 1.00 93.88 192 ASP A N 1
ATOM 1419 C CA . ASP A 1 192 ? 29.240 -5.062 27.720 1.00 93.88 192 ASP A CA 1
ATOM 1420 C C . ASP A 1 192 ? 29.039 -6.527 28.164 1.00 93.88 192 ASP A C 1
ATOM 1422 O O . ASP A 1 192 ? 30.002 -7.202 28.517 1.00 93.88 192 ASP A O 1
ATOM 1426 N N . LEU A 1 193 ? 27.810 -7.046 28.058 1.00 94.81 193 LEU A N 1
ATOM 1427 C CA . LEU A 1 193 ? 27.451 -8.441 28.346 1.00 94.81 193 LEU A CA 1
ATOM 1428 C C . LEU A 1 193 ? 27.585 -9.393 27.142 1.00 94.81 193 LEU A C 1
ATOM 1430 O O . LEU A 1 193 ? 27.269 -10.575 27.261 1.00 94.81 193 LEU A O 1
ATOM 1434 N N . GLY A 1 194 ? 28.013 -8.905 25.973 1.00 94.06 194 GLY A N 1
ATOM 1435 C CA . GLY A 1 194 ? 28.119 -9.717 24.754 1.00 94.06 194 GLY A CA 1
ATOM 1436 C C . GLY A 1 194 ? 26.776 -10.114 24.124 1.00 94.06 194 GLY A C 1
ATOM 1437 O O . GLY A 1 194 ? 26.727 -11.025 23.300 1.00 94.06 194 GLY A O 1
ATOM 1438 N N . LEU A 1 195 ? 25.683 -9.438 24.484 1.00 96.12 195 LEU A N 1
ATOM 1439 C CA . LEU A 1 195 ? 24.356 -9.638 23.904 1.00 96.12 195 LEU A CA 1
ATOM 1440 C C . LEU A 1 195 ? 24.182 -8.810 22.613 1.00 96.12 195 LEU A C 1
ATOM 1442 O O . LEU A 1 195 ? 24.830 -7.769 22.442 1.00 96.12 195 LEU A O 1
ATOM 1446 N N . PRO A 1 196 ? 23.270 -9.202 21.700 1.00 96.19 196 PRO A N 1
ATOM 1447 C CA . PRO A 1 196 ? 22.944 -8.394 20.527 1.00 96.19 196 PRO A CA 1
ATOM 1448 C C . PRO A 1 196 ? 22.485 -6.980 20.925 1.00 96.19 196 PRO A C 1
ATOM 1450 O O . PRO A 1 196 ? 21.534 -6.819 21.692 1.00 96.19 196 PRO A O 1
ATOM 1453 N N . TYR A 1 197 ? 23.147 -5.951 20.384 1.00 96.44 197 TYR A N 1
ATOM 1454 C CA . TYR A 1 197 ? 22.970 -4.544 20.785 1.00 96.44 197 TYR A CA 1
ATOM 1455 C C . TYR A 1 197 ? 22.160 -3.691 19.786 1.00 96.44 197 TYR A C 1
ATOM 1457 O O . TYR A 1 197 ? 22.109 -2.469 19.931 1.00 96.44 197 TYR A O 1
ATOM 1465 N N . SER A 1 198 ? 21.515 -4.308 18.789 1.00 94.81 198 SER A N 1
ATOM 1466 C CA . SER A 1 198 ? 20.535 -3.672 17.893 1.00 94.81 198 SER A CA 1
ATOM 1467 C C . SER A 1 198 ? 19.098 -4.002 18.320 1.00 94.81 198 SER A C 1
ATOM 1469 O O . SER A 1 198 ? 18.821 -5.126 18.745 1.00 94.81 198 SER A O 1
ATOM 1471 N N . GLY A 1 199 ? 18.180 -3.038 18.222 1.00 95.88 199 GLY A N 1
ATOM 1472 C CA . GLY A 1 199 ? 16.771 -3.229 18.586 1.00 95.88 199 GLY A CA 1
ATOM 1473 C C . GLY A 1 199 ? 16.123 -1.996 19.214 1.00 95.88 199 GLY A C 1
ATOM 1474 O O . GLY A 1 199 ? 16.765 -0.959 19.431 1.00 95.88 199 GLY A O 1
ATOM 1475 N N . ASN A 1 200 ? 14.828 -2.113 19.493 1.00 96.56 200 ASN A N 1
ATOM 1476 C CA . ASN A 1 200 ? 14.074 -1.105 20.236 1.00 96.56 200 ASN A CA 1
ATOM 1477 C C . ASN A 1 200 ? 14.349 -1.233 21.760 1.00 96.56 200 ASN A C 1
ATOM 1479 O O . ASN A 1 200 ? 15.062 -2.128 22.215 1.00 96.56 200 ASN A O 1
ATOM 1483 N N . LYS A 1 201 ? 13.810 -0.316 22.580 1.00 96.56 201 LYS A N 1
ATOM 1484 C CA . LYS A 1 201 ? 14.046 -0.320 24.042 1.00 96.56 201 LYS A CA 1
ATOM 1485 C C . LYS A 1 201 ? 13.511 -1.592 24.718 1.00 96.56 201 LYS A C 1
ATOM 1487 O O . LYS A 1 201 ? 14.121 -2.064 25.675 1.00 96.56 201 LYS A O 1
ATOM 1492 N N . THR A 1 202 ? 12.388 -2.126 24.239 1.00 94.81 202 THR A N 1
ATOM 1493 C CA . THR A 1 202 ? 11.758 -3.335 24.787 1.00 94.81 202 THR A CA 1
ATOM 1494 C C . THR A 1 202 ? 12.599 -4.578 24.508 1.00 94.81 202 THR A C 1
ATOM 1496 O O . THR A 1 202 ? 12.822 -5.354 25.428 1.00 94.81 202 THR A O 1
ATOM 1499 N N . ASP A 1 203 ? 13.190 -4.700 23.317 1.00 95.62 203 ASP A N 1
ATOM 1500 C CA . ASP A 1 203 ? 14.057 -5.825 22.947 1.00 95.62 203 ASP A CA 1
ATOM 1501 C C . ASP A 1 203 ? 15.266 -5.928 23.884 1.00 95.62 203 ASP A C 1
ATOM 1503 O O . ASP A 1 203 ? 15.632 -7.020 24.320 1.00 95.62 203 ASP A O 1
ATOM 1507 N N . PHE A 1 204 ? 15.884 -4.792 24.235 1.00 97.50 204 PHE A N 1
ATOM 1508 C CA . PHE A 1 204 ? 16.995 -4.777 25.189 1.00 97.50 204 PHE A CA 1
ATOM 1509 C C . PHE A 1 204 ? 16.562 -5.213 26.585 1.00 97.50 204 PHE A C 1
ATOM 1511 O O . PHE A 1 204 ? 17.254 -6.021 27.201 1.00 97.50 204 PHE A O 1
ATOM 1518 N N . LYS A 1 205 ? 15.415 -4.725 27.073 1.00 96.19 205 LYS A N 1
ATOM 1519 C CA . LYS A 1 205 ? 14.873 -5.143 28.373 1.00 96.19 205 LYS A CA 1
ATOM 1520 C C . LYS A 1 205 ? 14.603 -6.644 28.401 1.00 96.19 205 LYS A C 1
ATOM 1522 O O . LYS A 1 205 ? 15.067 -7.312 29.318 1.00 96.19 205 LYS A O 1
ATOM 1527 N N . THR A 1 206 ? 13.924 -7.180 27.386 1.00 95.62 206 THR A N 1
ATOM 1528 C CA . THR A 1 206 ? 13.611 -8.610 27.290 1.00 95.62 206 THR A CA 1
ATOM 1529 C C . THR A 1 206 ? 14.882 -9.455 27.258 1.00 95.62 206 THR A C 1
ATOM 1531 O O . THR A 1 206 ? 14.982 -10.431 27.995 1.00 95.62 206 THR A O 1
ATOM 1534 N N . ARG A 1 207 ? 15.897 -9.068 26.472 1.00 96.38 207 ARG A N 1
ATOM 1535 C CA . ARG A 1 207 ? 17.180 -9.794 26.424 1.00 96.38 207 ARG A CA 1
ATOM 1536 C C . ARG A 1 207 ? 17.914 -9.769 27.762 1.00 96.38 207 ARG A C 1
ATOM 1538 O O . ARG A 1 207 ? 18.426 -10.801 28.179 1.00 96.38 207 ARG A O 1
ATOM 1545 N N . LEU A 1 208 ? 17.948 -8.620 28.438 1.00 96.69 208 LEU A N 1
ATOM 1546 C CA . LEU A 1 208 ? 18.566 -8.489 29.761 1.00 96.69 208 LEU A CA 1
ATOM 1547 C C . LEU A 1 208 ? 17.817 -9.305 30.823 1.00 96.69 208 LEU A C 1
ATOM 1549 O O . LEU A 1 208 ? 18.457 -9.960 31.640 1.00 96.69 208 LEU A O 1
ATOM 1553 N N . LEU A 1 209 ? 16.481 -9.322 30.774 1.00 95.44 209 LEU A N 1
ATOM 1554 C CA . LEU A 1 209 ? 15.629 -10.147 31.636 1.00 95.44 209 LEU A CA 1
ATOM 1555 C C . LEU A 1 209 ? 15.912 -11.640 31.448 1.00 95.44 209 LEU A C 1
ATOM 1557 O O . LEU A 1 209 ? 16.157 -12.343 32.426 1.00 95.44 209 LEU A O 1
ATOM 1561 N N . VAL A 1 210 ? 15.928 -12.118 30.200 1.00 95.25 210 VAL A N 1
ATOM 1562 C CA . VAL A 1 210 ? 16.244 -13.521 29.879 1.00 95.25 210 VAL A CA 1
ATOM 1563 C C . VAL A 1 210 ? 17.657 -13.875 30.347 1.00 95.25 210 VAL A C 1
ATOM 1565 O O . VAL A 1 210 ? 17.842 -14.871 31.040 1.00 95.25 210 VAL A O 1
ATOM 1568 N N . PHE A 1 211 ? 18.643 -13.023 30.061 1.00 96.31 211 PHE A N 1
ATOM 1569 C CA . PHE A 1 211 ? 20.033 -13.250 30.462 1.00 96.31 211 PHE A CA 1
ATOM 1570 C C . PHE A 1 211 ? 20.237 -13.244 31.988 1.00 96.31 211 PHE A C 1
ATOM 1572 O O . PHE A 1 211 ? 21.077 -13.978 32.506 1.00 96.31 211 PHE A O 1
ATOM 1579 N N . SER A 1 212 ? 19.467 -12.443 32.731 1.00 95.75 212 SER A N 1
ATOM 1580 C CA . SER A 1 212 ? 19.505 -12.429 34.200 1.00 95.75 212 SER A CA 1
ATOM 1581 C C . SER A 1 212 ? 18.925 -13.707 34.818 1.00 95.75 212 SER A C 1
ATOM 1583 O O . SER A 1 212 ? 19.447 -14.195 35.823 1.00 95.75 212 SER A O 1
ATOM 1585 N N . ARG A 1 213 ? 17.893 -14.296 34.193 1.00 94.62 213 ARG A N 1
ATOM 1586 C CA . ARG A 1 213 ? 17.323 -15.590 34.611 1.00 94.62 213 ARG A CA 1
ATOM 1587 C C . ARG A 1 213 ? 18.312 -16.741 34.404 1.00 94.62 213 ARG A C 1
ATOM 1589 O O . ARG A 1 213 ? 18.385 -17.648 35.226 1.00 94.62 213 ARG A O 1
ATOM 1596 N N . GLU A 1 214 ? 19.120 -16.679 33.352 1.00 95.50 214 GLU A N 1
ATOM 1597 C CA . GLU A 1 214 ? 20.092 -17.714 32.988 1.00 95.50 214 GLU A CA 1
ATOM 1598 C C . GLU A 1 214 ? 21.466 -17.495 33.653 1.00 95.50 214 GLU A C 1
ATOM 1600 O O . GLU A 1 214 ? 22.482 -17.304 32.978 1.00 95.50 214 GLU A O 1
ATOM 1605 N N . LYS A 1 215 ? 21.525 -17.553 34.993 1.00 93.94 215 LYS A N 1
ATOM 1606 C CA . LYS A 1 215 ? 22.768 -17.334 35.770 1.00 93.94 215 LYS A CA 1
ATOM 1607 C C . LYS A 1 215 ? 23.939 -18.229 35.345 1.00 93.94 215 LYS A C 1
ATOM 1609 O O . LYS A 1 215 ? 25.096 -17.840 35.479 1.00 93.94 215 LYS A O 1
ATOM 1614 N N . GLU A 1 216 ? 23.664 -19.404 34.785 1.00 92.69 216 GLU A N 1
ATOM 1615 C CA . GLU A 1 216 ? 24.684 -20.331 34.275 1.00 92.69 216 GLU A CA 1
ATOM 1616 C C . GLU A 1 216 ? 25.500 -19.741 33.114 1.00 92.69 216 GLU A C 1
ATOM 1618 O O . GLU A 1 216 ? 26.709 -19.977 33.015 1.00 92.69 216 GLU A O 1
ATOM 1623 N N . LYS A 1 217 ? 24.872 -18.900 32.276 1.00 91.56 217 LYS A N 1
ATOM 1624 C CA . LYS A 1 217 ? 25.533 -18.229 31.146 1.00 91.56 217 LYS A CA 1
ATOM 1625 C C . LYS A 1 217 ? 26.466 -17.106 31.589 1.00 91.56 217 LYS A C 1
ATOM 1627 O O . LYS A 1 217 ? 27.298 -16.663 30.800 1.00 91.56 217 LYS A O 1
ATOM 1632 N N . TRP A 1 218 ? 26.407 -16.676 32.851 1.00 94.12 218 TRP A N 1
ATOM 1633 C CA . TRP A 1 218 ? 27.296 -15.630 33.362 1.00 94.12 218 TRP A CA 1
ATOM 1634 C C . TRP A 1 218 ? 28.756 -16.090 33.402 1.00 94.12 218 TRP A C 1
ATOM 1636 O O . TRP A 1 218 ? 29.661 -15.262 33.361 1.00 94.12 218 TRP A O 1
ATOM 1646 N N . ASN A 1 219 ? 29.012 -17.403 33.390 1.00 87.44 219 ASN A N 1
ATOM 1647 C CA . ASN A 1 219 ? 30.366 -17.948 33.291 1.00 87.44 219 ASN A CA 1
ATOM 1648 C C . ASN A 1 219 ? 31.093 -17.539 31.996 1.00 87.44 219 ASN A C 1
ATOM 1650 O O . ASN A 1 219 ? 32.320 -17.487 31.998 1.00 87.44 219 ASN A O 1
ATOM 1654 N N . ILE A 1 220 ? 30.364 -17.174 30.930 1.00 84.12 220 ILE A N 1
ATOM 1655 C CA . ILE A 1 220 ? 30.941 -16.661 29.673 1.00 84.12 220 ILE A CA 1
ATOM 1656 C C . ILE A 1 220 ? 31.693 -15.335 29.903 1.00 84.12 220 ILE A C 1
ATOM 1658 O O . ILE A 1 220 ? 32.615 -15.008 29.160 1.00 84.12 220 ILE A O 1
ATOM 1662 N N . LEU A 1 221 ? 31.343 -14.587 30.956 1.00 84.38 221 LEU A N 1
ATOM 1663 C CA . LEU A 1 221 ? 31.951 -13.295 31.286 1.00 84.38 221 LEU A CA 1
ATOM 1664 C C . LEU A 1 221 ? 33.267 -13.420 32.065 1.00 84.38 221 LEU A C 1
ATOM 1666 O O . LEU A 1 221 ? 33.937 -12.409 32.273 1.00 84.38 221 LEU A O 1
ATOM 1670 N N . LYS A 1 222 ? 33.661 -14.625 32.506 1.00 82.25 222 LYS A N 1
ATOM 1671 C CA . LYS A 1 222 ? 34.934 -14.820 33.212 1.00 82.25 222 LYS A CA 1
ATOM 1672 C C . LYS A 1 222 ? 36.097 -14.695 32.215 1.00 82.25 222 LYS A C 1
ATOM 1674 O O . LYS A 1 222 ? 36.198 -15.519 31.300 1.00 82.25 222 LYS A O 1
ATOM 1679 N N . PRO A 1 223 ? 36.991 -13.699 32.371 1.00 68.81 223 PRO A N 1
ATOM 1680 C CA . PRO A 1 223 ? 38.156 -13.542 31.511 1.00 68.81 223 PRO A CA 1
ATOM 1681 C C . PRO A 1 223 ? 39.099 -14.728 31.743 1.00 68.81 223 PRO A C 1
ATOM 1683 O O . PRO A 1 223 ? 39.801 -14.785 32.746 1.00 68.81 223 PRO A O 1
ATOM 1686 N N . GLY A 1 224 ? 39.067 -15.712 30.844 1.00 63.81 224 GLY A N 1
ATOM 1687 C CA . GLY A 1 224 ? 39.951 -16.878 30.922 1.00 63.81 224 GLY A CA 1
ATOM 1688 C C . GLY A 1 224 ? 39.456 -18.145 30.227 1.00 63.81 224 GLY A C 1
ATOM 1689 O O . GLY A 1 224 ? 40.281 -18.992 29.907 1.00 63.81 224 GLY A O 1
ATOM 1690 N N . MET A 1 225 ? 38.153 -18.285 29.945 1.00 50.56 225 MET A N 1
ATOM 1691 C CA . MET A 1 225 ? 37.613 -19.531 29.363 1.00 50.56 225 MET A CA 1
ATOM 1692 C C . MET A 1 225 ? 37.330 -19.491 27.855 1.00 50.56 225 MET A C 1
ATOM 1694 O O . MET A 1 225 ? 37.132 -20.541 27.250 1.00 50.56 225 MET A O 1
ATOM 1698 N N . THR A 1 226 ? 37.356 -18.324 27.210 1.00 49.47 226 THR A N 1
ATOM 1699 C CA . THR A 1 226 ? 37.184 -18.213 25.754 1.00 49.47 226 THR A CA 1
ATOM 1700 C C . THR A 1 226 ? 38.527 -17.971 25.075 1.00 49.47 226 THR A C 1
ATOM 1702 O O . THR A 1 226 ? 38.930 -16.847 24.780 1.00 49.47 226 THR A O 1
ATOM 1705 N N . GLY A 1 227 ? 39.241 -19.064 24.804 1.00 49.53 227 GLY A N 1
ATOM 1706 C CA . GLY A 1 227 ? 40.336 -19.040 23.841 1.00 49.53 227 GLY A CA 1
ATOM 1707 C C . GLY A 1 227 ? 39.857 -18.446 22.508 1.00 49.53 227 GLY A C 1
ATOM 1708 O O . GLY A 1 227 ? 38.847 -18.873 21.953 1.00 49.53 227 GLY A O 1
ATOM 1709 N N . ASN A 1 228 ? 40.603 -17.466 21.997 1.00 47.84 228 ASN A N 1
ATOM 1710 C CA . ASN A 1 228 ? 40.559 -16.948 20.621 1.00 47.84 228 ASN A CA 1
ATOM 1711 C C . ASN A 1 228 ? 39.421 -16.003 20.181 1.00 47.84 228 ASN A C 1
ATOM 1713 O O . ASN A 1 228 ? 39.261 -15.789 18.976 1.00 47.84 228 ASN A O 1
ATOM 1717 N N . LEU A 1 229 ? 38.713 -15.319 21.085 1.00 50.41 229 LEU A N 1
ATOM 1718 C CA . LEU A 1 229 ? 37.908 -14.152 20.686 1.00 50.41 229 LEU A CA 1
ATOM 1719 C C . LEU A 1 229 ? 38.729 -12.860 20.806 1.00 50.41 229 LEU A C 1
ATOM 1721 O O . LEU A 1 229 ? 39.085 -12.406 21.889 1.00 50.41 229 LEU A O 1
ATOM 1725 N N . LYS A 1 230 ? 39.069 -12.301 19.637 1.00 46.59 230 LYS A N 1
ATOM 1726 C CA . LYS A 1 230 ? 39.857 -11.076 19.430 1.00 46.59 230 LYS A CA 1
ATOM 1727 C C . LYS A 1 230 ? 39.420 -9.952 20.379 1.00 46.59 230 LYS A C 1
ATOM 1729 O O . LYS A 1 230 ? 38.257 -9.556 20.381 1.00 46.59 230 LYS A O 1
ATOM 1734 N N . ALA A 1 231 ? 40.384 -9.418 21.127 1.00 41.41 231 ALA A N 1
ATOM 1735 C CA . ALA A 1 231 ? 40.181 -8.335 22.081 1.00 41.41 231 ALA A CA 1
ATOM 1736 C C . ALA A 1 231 ? 39.517 -7.085 21.449 1.00 41.41 231 ALA A C 1
ATOM 1738 O O . ALA A 1 231 ? 39.735 -6.794 20.265 1.00 41.41 231 ALA A O 1
ATOM 1739 N N . PRO A 1 232 ? 38.751 -6.296 22.228 1.00 43.91 232 PRO A N 1
ATOM 1740 C CA . PRO A 1 232 ? 38.109 -5.079 21.747 1.00 43.91 232 PRO A CA 1
ATOM 1741 C C . PRO A 1 232 ? 39.158 -3.996 21.467 1.00 43.91 232 PRO A C 1
ATOM 1743 O O . PRO A 1 232 ? 39.925 -3.607 22.347 1.00 43.91 232 PRO A O 1
ATOM 1746 N N . ARG A 1 233 ? 39.168 -3.469 20.238 1.00 46.16 233 ARG A N 1
ATOM 1747 C CA . ARG A 1 233 ? 39.955 -2.284 19.868 1.00 46.16 233 ARG A CA 1
ATOM 1748 C C . ARG A 1 233 ? 39.501 -1.079 20.692 1.00 46.16 233 ARG A C 1
ATOM 1750 O O . ARG A 1 233 ? 38.335 -0.687 20.648 1.00 46.16 233 ARG A O 1
ATOM 1757 N N . THR A 1 234 ? 40.440 -0.478 21.414 1.00 45.12 234 THR A N 1
ATOM 1758 C CA . THR A 1 234 ? 40.242 0.779 22.133 1.00 45.12 234 THR A CA 1
ATOM 1759 C C . THR A 1 234 ? 39.968 1.932 21.162 1.00 45.12 234 THR A C 1
ATOM 1761 O O . THR A 1 234 ? 40.399 1.953 20.008 1.00 45.12 234 THR A O 1
ATOM 1764 N N . LYS A 1 235 ? 39.148 2.867 21.641 1.00 52.34 235 LYS A N 1
ATOM 1765 C CA . LYS A 1 235 ? 38.510 3.959 20.898 1.00 52.34 235 LYS A CA 1
ATOM 1766 C C . LYS A 1 235 ? 39.540 4.954 20.347 1.00 52.34 235 LYS A C 1
ATOM 1768 O O . LYS A 1 235 ? 40.408 5.395 21.093 1.00 52.34 235 LYS A O 1
ATOM 1773 N N . LYS A 1 236 ? 39.367 5.400 19.094 1.00 44.16 236 LYS A N 1
ATOM 1774 C CA . LYS A 1 236 ? 39.997 6.627 18.580 1.00 44.16 236 LYS A CA 1
ATOM 1775 C C . LYS A 1 236 ? 38.929 7.687 18.300 1.00 44.16 236 LYS A C 1
ATOM 1777 O O . LYS A 1 236 ? 37.912 7.422 17.665 1.00 44.16 236 LYS A O 1
ATOM 1782 N N . SER A 1 237 ? 39.197 8.842 18.889 1.00 48.94 237 SER A N 1
ATOM 1783 C CA . SER A 1 237 ? 38.442 10.089 18.932 1.00 48.94 237 SER A CA 1
ATOM 1784 C C . SER A 1 237 ? 38.183 10.711 17.550 1.00 48.94 237 SER A C 1
ATOM 1786 O O . SER A 1 237 ? 39.049 10.655 16.683 1.00 48.94 237 SER A O 1
ATOM 1788 N N . GLY A 1 238 ? 37.008 11.338 17.410 1.00 49.00 238 GLY A N 1
ATOM 1789 C CA . GLY A 1 238 ? 36.848 12.664 16.798 1.00 49.00 238 GLY A CA 1
ATOM 1790 C C . GLY A 1 238 ? 36.979 12.807 15.280 1.00 49.00 238 GLY A C 1
ATOM 1791 O O . GLY A 1 238 ? 38.064 13.040 14.768 1.00 49.00 238 GLY A O 1
ATOM 1792 N N . ASN A 1 239 ? 35.829 12.769 14.601 1.00 53.19 239 ASN A N 1
ATOM 1793 C CA . ASN A 1 239 ? 35.453 13.532 13.402 1.00 53.19 239 ASN A CA 1
ATOM 1794 C C . ASN A 1 239 ? 36.553 13.906 12.391 1.00 53.19 239 ASN A C 1
ATOM 1796 O O . ASN A 1 239 ? 37.085 15.006 12.419 1.00 53.19 239 ASN A O 1
ATOM 1800 N N . ASN A 1 240 ? 36.741 13.043 11.391 1.00 46.94 240 ASN A N 1
ATOM 1801 C CA . ASN A 1 240 ? 36.897 13.457 9.995 1.00 46.94 240 ASN A CA 1
ATOM 1802 C C . ASN A 1 240 ? 36.436 12.311 9.088 1.00 46.94 240 ASN A C 1
ATOM 1804 O O . ASN A 1 240 ? 36.672 11.137 9.381 1.00 46.94 240 ASN A O 1
ATOM 1808 N N . LYS A 1 241 ? 35.698 12.637 8.020 1.00 60.47 241 LYS A N 1
ATOM 1809 C CA . LYS A 1 241 ? 35.088 11.651 7.113 1.00 60.47 241 LYS A CA 1
ATOM 1810 C C . LYS A 1 241 ? 36.169 10.706 6.573 1.00 60.47 241 LYS A C 1
ATOM 1812 O O . LYS A 1 241 ? 37.062 11.112 5.835 1.00 60.47 241 LYS A O 1
ATOM 1817 N N . LEU A 1 242 ? 36.048 9.429 6.940 1.00 58.75 242 LEU A N 1
ATOM 1818 C CA . LEU A 1 242 ? 37.010 8.347 6.685 1.00 58.75 242 LEU A CA 1
ATOM 1819 C C . LEU A 1 242 ? 37.350 8.146 5.196 1.00 58.75 242 LEU A C 1
ATOM 1821 O O . LEU A 1 242 ? 38.388 7.574 4.875 1.00 58.75 242 LEU A O 1
ATOM 1825 N N . SER A 1 243 ? 36.500 8.613 4.280 1.00 68.88 243 SER A N 1
ATOM 1826 C CA . SER A 1 243 ? 36.732 8.530 2.835 1.00 68.88 243 SER A CA 1
ATOM 1827 C C . SER A 1 243 ? 37.742 9.557 2.319 1.00 68.88 243 SER A C 1
ATOM 1829 O O . SER A 1 243 ? 38.475 9.246 1.384 1.00 68.88 243 SER A O 1
ATOM 1831 N N . THR A 1 244 ? 37.828 10.744 2.927 1.00 61.53 244 THR A N 1
ATOM 1832 C CA . THR A 1 244 ? 38.776 11.791 2.509 1.00 61.53 244 THR A CA 1
ATOM 1833 C C . THR A 1 244 ? 40.182 11.465 3.008 1.00 61.53 244 THR A C 1
ATOM 1835 O O . THR A 1 244 ? 41.114 11.423 2.214 1.00 61.53 244 THR A O 1
ATOM 1838 N N . ALA A 1 245 ? 40.304 11.055 4.276 1.00 59.78 245 ALA A N 1
ATOM 1839 C CA . ALA A 1 245 ? 41.578 10.626 4.857 1.00 59.78 245 ALA A CA 1
ATOM 1840 C C . ALA A 1 245 ? 42.143 9.356 4.192 1.00 59.78 245 ALA A C 1
ATOM 1842 O O . ALA A 1 245 ? 43.351 9.233 4.020 1.00 59.78 245 ALA A O 1
ATOM 1843 N N . ARG A 1 246 ? 41.286 8.414 3.763 1.00 69.81 246 ARG A N 1
ATOM 1844 C CA . ARG A 1 246 ? 41.728 7.210 3.036 1.00 69.81 246 ARG A CA 1
ATOM 1845 C C . ARG A 1 246 ? 42.175 7.532 1.604 1.00 69.81 246 ARG A C 1
ATOM 1847 O O . ARG A 1 246 ? 43.086 6.884 1.105 1.00 69.81 246 ARG A O 1
ATOM 1854 N N . ARG A 1 247 ? 41.560 8.525 0.951 1.00 71.00 247 ARG A N 1
ATOM 1855 C CA . ARG A 1 247 ? 41.974 8.995 -0.379 1.00 71.00 247 ARG A CA 1
ATOM 1856 C C . ARG A 1 247 ? 43.292 9.765 -0.307 1.00 71.00 247 ARG A C 1
ATOM 1858 O O . ARG A 1 247 ? 44.161 9.519 -1.127 1.00 71.00 247 ARG A O 1
ATOM 1865 N N . GLU A 1 248 ? 43.479 10.618 0.693 1.00 71.19 248 GLU A N 1
ATOM 1866 C CA . GLU A 1 248 ? 44.761 11.296 0.912 1.00 71.19 248 GLU A CA 1
ATOM 1867 C C . GLU A 1 248 ? 45.862 10.296 1.292 1.00 71.19 248 GLU A C 1
ATOM 1869 O O . GLU A 1 248 ? 46.933 10.332 0.700 1.00 71.19 248 GLU A O 1
ATOM 1874 N N . GLN A 1 249 ? 45.589 9.304 2.149 1.00 67.44 249 GLN A N 1
ATOM 1875 C CA . GLN A 1 249 ? 46.571 8.254 2.466 1.00 67.44 249 GLN A CA 1
ATOM 1876 C C . GLN A 1 249 ? 46.941 7.348 1.284 1.00 67.44 249 GLN A C 1
ATOM 1878 O O . GLN A 1 249 ? 48.053 6.836 1.254 1.00 67.44 249 GLN A O 1
ATOM 1883 N N . LEU A 1 250 ? 46.041 7.126 0.321 1.00 69.69 250 LEU A N 1
ATOM 1884 C CA . LEU A 1 250 ? 46.336 6.288 -0.848 1.00 69.69 250 LEU A CA 1
ATOM 1885 C C . LEU A 1 250 ? 47.150 7.011 -1.929 1.00 69.69 250 LEU A C 1
ATOM 1887 O O . LEU A 1 250 ? 47.741 6.338 -2.767 1.00 69.69 250 LEU A O 1
ATOM 1891 N N . PHE A 1 251 ? 47.191 8.347 -1.919 1.00 69.88 251 PHE A N 1
ATOM 1892 C CA . PHE A 1 251 ? 47.850 9.134 -2.967 1.00 69.88 251 PHE A CA 1
ATOM 1893 C C . PHE A 1 251 ? 48.946 10.089 -2.460 1.00 69.88 251 PHE A C 1
ATOM 1895 O O . PHE A 1 251 ? 49.652 10.659 -3.285 1.00 69.88 251 PHE A O 1
ATOM 1902 N N . ALA A 1 252 ? 49.129 10.263 -1.145 1.00 52.62 252 ALA A N 1
ATOM 1903 C CA . ALA A 1 252 ? 50.093 11.225 -0.591 1.00 52.62 252 ALA A CA 1
ATOM 1904 C C . ALA A 1 252 ? 51.501 10.669 -0.307 1.00 52.62 252 ALA A C 1
ATOM 1906 O O . ALA A 1 252 ? 52.375 11.439 0.075 1.00 52.62 252 ALA A O 1
ATOM 1907 N N . THR A 1 253 ? 51.771 9.376 -0.495 1.00 47.50 253 THR A N 1
ATOM 1908 C CA . THR A 1 253 ? 53.114 8.816 -0.248 1.00 47.50 253 THR A CA 1
ATOM 1909 C C . THR A 1 253 ? 53.646 8.088 -1.472 1.00 47.50 253 THR A C 1
ATOM 1911 O O . THR A 1 253 ? 53.667 6.861 -1.532 1.00 47.50 253 THR A O 1
ATOM 1914 N N . ALA A 1 254 ? 54.093 8.876 -2.447 1.00 52.50 254 ALA A N 1
ATOM 1915 C CA . ALA A 1 254 ? 55.102 8.470 -3.415 1.00 52.50 254 ALA A CA 1
ATOM 1916 C C . ALA A 1 254 ? 56.422 9.175 -3.057 1.00 52.50 254 ALA A C 1
ATOM 1918 O O . ALA A 1 254 ? 56.844 10.107 -3.730 1.00 52.50 254 ALA A O 1
ATOM 1919 N N . SER A 1 255 ? 57.048 8.755 -1.957 1.00 52.09 255 SER A N 1
ATOM 1920 C CA . SER A 1 255 ? 58.492 8.910 -1.766 1.00 52.09 255 SER A CA 1
ATOM 1921 C C . SER A 1 255 ? 58.981 7.832 -0.802 1.00 52.09 255 SER A C 1
ATOM 1923 O O . SER A 1 255 ? 58.560 7.807 0.351 1.00 52.09 255 SER A O 1
ATOM 1925 N N . ASP A 1 256 ? 59.817 6.948 -1.337 1.00 49.62 256 ASP A N 1
ATOM 1926 C CA . ASP A 1 256 ? 60.811 6.095 -0.685 1.00 49.62 256 ASP A CA 1
ATOM 1927 C C . ASP A 1 256 ? 60.466 5.409 0.642 1.00 49.62 256 ASP A C 1
ATOM 1929 O O . ASP A 1 256 ? 60.403 6.014 1.708 1.00 49.62 256 ASP A O 1
ATOM 1933 N N . GLY A 1 257 ? 60.405 4.076 0.589 1.00 45.88 257 GLY A N 1
ATOM 1934 C CA . GLY A 1 257 ? 60.595 3.250 1.780 1.00 45.88 257 GLY A CA 1
ATOM 1935 C C . GLY A 1 257 ? 59.766 1.979 1.792 1.00 45.88 257 GLY A C 1
ATOM 1936 O O . GLY A 1 257 ? 58.629 1.964 2.250 1.00 45.88 257 GLY A O 1
ATOM 1937 N N . SER A 1 258 ? 60.376 0.894 1.322 1.00 47.72 258 SER A N 1
ATOM 1938 C CA . SER A 1 258 ? 59.911 -0.487 1.460 1.00 47.72 258 SER A CA 1
ATOM 1939 C C . SER A 1 258 ? 59.519 -0.825 2.907 1.00 47.72 258 SER A C 1
ATOM 1941 O O . SER A 1 258 ? 60.373 -0.847 3.791 1.00 47.72 258 SER A O 1
ATOM 1943 N N . LEU A 1 259 ? 58.241 -1.139 3.146 1.00 38.91 259 LEU A N 1
ATOM 1944 C CA . LEU A 1 259 ? 57.777 -1.794 4.371 1.00 38.91 259 LEU A CA 1
ATOM 1945 C C . LEU A 1 259 ? 56.749 -2.877 4.029 1.00 38.91 259 LEU A C 1
ATOM 1947 O O . LEU A 1 259 ? 55.617 -2.620 3.619 1.00 38.91 259 LEU A O 1
ATOM 1951 N N . VAL A 1 260 ? 57.201 -4.116 4.200 1.00 49.19 260 VAL A N 1
ATOM 1952 C CA . VAL A 1 260 ? 56.454 -5.362 4.040 1.00 49.19 260 VAL A CA 1
ATOM 1953 C C . VAL A 1 260 ? 55.359 -5.434 5.106 1.00 49.19 260 VAL A C 1
ATOM 1955 O O . VAL A 1 260 ? 55.634 -5.616 6.290 1.00 49.19 260 VAL A O 1
ATOM 1958 N N . VAL A 1 261 ? 54.099 -5.309 4.685 1.00 40.31 261 VAL A N 1
ATOM 1959 C CA . VAL A 1 261 ? 52.932 -5.610 5.522 1.00 40.31 261 VAL A CA 1
ATOM 1960 C C . VAL A 1 261 ? 52.572 -7.080 5.324 1.00 40.31 261 VAL A C 1
ATOM 1962 O O . VAL A 1 261 ? 51.996 -7.468 4.307 1.00 40.31 261 VAL A O 1
ATOM 1965 N N . SER A 1 262 ? 52.918 -7.906 6.310 1.00 45.88 262 SER A N 1
ATOM 1966 C CA . SER A 1 262 ? 52.567 -9.326 6.380 1.00 45.88 262 SER A CA 1
ATOM 1967 C C . SER A 1 262 ? 51.056 -9.504 6.562 1.00 45.88 262 SER A C 1
ATOM 1969 O O . SER A 1 262 ? 50.539 -9.552 7.679 1.00 45.88 262 SER A O 1
ATOM 1971 N N . GLY A 1 263 ? 50.330 -9.584 5.446 1.00 45.66 263 GLY A N 1
ATOM 1972 C CA . GLY A 1 263 ? 48.942 -10.032 5.408 1.00 45.66 263 GLY A CA 1
ATOM 1973 C C . GLY A 1 263 ? 48.855 -11.518 5.752 1.00 45.66 263 GLY A C 1
ATOM 1974 O O . GLY A 1 263 ? 49.529 -12.340 5.133 1.00 45.66 263 GLY A O 1
ATOM 1975 N N . ALA A 1 264 ? 48.035 -11.847 6.752 1.00 48.00 264 ALA A N 1
ATOM 1976 C CA . ALA A 1 264 ? 47.764 -13.211 7.193 1.00 48.00 264 ALA A CA 1
ATOM 1977 C C . ALA A 1 264 ? 47.462 -14.135 5.997 1.00 48.00 264 ALA A C 1
ATOM 1979 O O . ALA A 1 264 ? 46.632 -13.818 5.142 1.00 48.00 264 ALA A O 1
ATOM 1980 N N . GLY A 1 265 ? 48.203 -15.243 5.935 1.00 43.50 265 GLY A N 1
ATOM 1981 C CA . GLY A 1 265 ? 48.334 -16.099 4.765 1.00 43.50 265 GLY A CA 1
ATOM 1982 C C . GLY A 1 265 ? 47.020 -16.721 4.314 1.00 43.50 265 GLY A C 1
ATOM 1983 O O . GLY A 1 265 ? 46.499 -17.626 4.954 1.00 43.50 265 GLY A O 1
ATOM 1984 N N . THR A 1 266 ? 46.543 -16.294 3.146 1.00 64.19 266 THR A N 1
ATOM 1985 C CA . THR A 1 266 ? 45.804 -17.195 2.257 1.00 64.19 266 THR A CA 1
ATOM 1986 C C . THR A 1 266 ? 46.722 -18.369 1.948 1.00 64.19 266 THR A C 1
ATOM 1988 O O . THR A 1 266 ? 47.861 -18.163 1.504 1.00 64.19 266 THR A O 1
ATOM 1991 N N . THR A 1 267 ? 46.255 -19.587 2.218 1.00 82.38 267 THR A N 1
ATOM 1992 C CA . THR A 1 267 ? 47.045 -20.789 1.952 1.00 82.38 267 THR A CA 1
ATOM 1993 C C . THR A 1 267 ? 47.336 -20.882 0.450 1.00 82.38 267 THR A C 1
ATOM 1995 O O . THR A 1 267 ? 46.624 -20.308 -0.381 1.00 82.38 267 THR A O 1
ATOM 1998 N N . ALA A 1 268 ? 48.406 -21.581 0.064 1.00 85.00 268 ALA A N 1
ATOM 1999 C CA . ALA A 1 268 ? 48.712 -21.789 -1.353 1.00 85.00 268 ALA A CA 1
ATOM 2000 C C . ALA A 1 268 ? 47.535 -22.456 -2.098 1.00 85.00 268 ALA A C 1
ATOM 2002 O O . ALA A 1 268 ? 47.286 -22.136 -3.260 1.00 85.00 268 ALA A O 1
ATOM 2003 N N . GLN A 1 269 ? 46.762 -23.300 -1.401 1.00 84.50 269 GLN A N 1
ATOM 2004 C CA . GLN A 1 269 ? 45.539 -23.907 -1.923 1.00 84.50 269 GLN A CA 1
ATOM 2005 C C . GLN A 1 269 ? 44.433 -22.883 -2.194 1.00 84.50 269 GLN A C 1
ATOM 2007 O O . GLN A 1 269 ? 43.823 -22.944 -3.257 1.00 84.50 269 GLN A O 1
ATOM 2012 N N . ASP A 1 270 ? 44.213 -21.904 -1.314 1.00 79.44 270 ASP A N 1
ATOM 2013 C CA . ASP A 1 270 ? 43.184 -20.870 -1.527 1.00 79.44 270 ASP A CA 1
ATOM 2014 C C . ASP A 1 270 ? 43.505 -19.985 -2.735 1.00 79.44 270 ASP A C 1
ATOM 2016 O O . ASP A 1 270 ? 42.619 -19.591 -3.503 1.00 79.44 270 ASP A O 1
ATOM 2020 N N . LYS A 1 271 ? 44.795 -19.689 -2.932 1.00 89.44 271 LYS A N 1
ATOM 2021 C CA . LYS A 1 271 ? 45.274 -18.927 -4.092 1.00 89.44 271 LYS A CA 1
ATOM 2022 C C . LYS A 1 271 ? 45.084 -19.719 -5.381 1.00 89.44 271 LYS A C 1
ATOM 2024 O O . LYS A 1 271 ? 44.633 -19.156 -6.375 1.00 89.44 271 LYS A O 1
ATOM 2029 N N . GLU A 1 272 ? 45.378 -21.015 -5.356 1.00 93.06 272 GLU A N 1
ATOM 2030 C CA . GLU A 1 272 ? 45.191 -21.895 -6.508 1.00 93.06 272 GLU A CA 1
ATOM 2031 C C . GLU A 1 272 ? 43.707 -22.110 -6.832 1.00 93.06 272 GLU A C 1
ATOM 2033 O O . GLU A 1 272 ? 43.303 -22.027 -7.990 1.00 93.06 272 GLU A O 1
ATOM 2038 N N . HIS A 1 273 ? 42.864 -22.282 -5.813 1.00 90.94 273 HIS A N 1
ATOM 2039 C CA . HIS A 1 273 ? 41.415 -22.352 -5.972 1.00 90.94 273 HIS A CA 1
ATOM 2040 C C . HIS A 1 273 ? 40.857 -21.058 -6.582 1.00 90.94 273 HIS A C 1
ATOM 2042 O O . HIS A 1 273 ? 40.081 -21.105 -7.536 1.00 90.94 273 HIS A O 1
ATOM 2048 N N . SER A 1 274 ? 41.316 -19.897 -6.103 1.00 87.06 274 SER A N 1
ATOM 2049 C CA . SER A 1 274 ? 40.919 -18.592 -6.648 1.00 87.06 274 SER A CA 1
ATOM 2050 C C . SER A 1 274 ? 41.353 -18.418 -8.106 1.00 87.06 274 SER A C 1
ATOM 2052 O O . SER A 1 274 ? 40.583 -17.904 -8.917 1.00 87.06 274 SER A O 1
ATOM 2054 N N . ARG A 1 275 ? 42.553 -18.890 -8.473 1.00 94.12 275 ARG A N 1
ATOM 2055 C CA . ARG A 1 275 ? 43.041 -18.872 -9.862 1.00 94.12 275 ARG A CA 1
ATOM 2056 C C . ARG A 1 275 ? 42.231 -19.792 -10.769 1.00 94.12 275 ARG A C 1
ATOM 2058 O O . ARG A 1 275 ? 41.827 -19.361 -11.844 1.00 94.12 275 ARG A O 1
ATOM 2065 N N . LYS A 1 276 ? 41.944 -21.022 -10.334 1.00 93.88 276 LYS A N 1
ATOM 2066 C CA . LYS A 1 276 ? 41.115 -21.974 -11.091 1.00 93.88 276 LYS A CA 1
ATOM 2067 C C . LYS A 1 276 ? 39.692 -21.459 -11.282 1.00 93.88 276 LYS A C 1
ATOM 2069 O O . LYS A 1 276 ? 39.149 -21.564 -12.379 1.00 93.88 276 LYS A O 1
ATOM 2074 N N . TRP A 1 277 ? 39.107 -20.861 -10.246 1.00 93.19 277 TRP A N 1
ATOM 2075 C CA . TRP A 1 277 ? 37.799 -20.219 -10.341 1.00 93.19 277 TRP A CA 1
ATOM 2076 C C . TRP A 1 277 ? 37.821 -19.050 -11.332 1.00 93.19 277 TRP A C 1
ATOM 2078 O O . TRP A 1 277 ? 36.994 -19.015 -12.240 1.00 93.19 277 TRP A O 1
ATOM 2088 N N . ALA A 1 278 ? 38.805 -18.150 -11.233 1.00 86.94 278 ALA A N 1
ATOM 2089 C CA . ALA A 1 278 ? 38.939 -17.021 -12.152 1.00 86.94 278 ALA A CA 1
ATOM 2090 C C . ALA A 1 278 ? 39.139 -17.475 -13.609 1.00 86.94 278 ALA A C 1
ATOM 2092 O O . ALA A 1 278 ? 38.505 -16.930 -14.509 1.00 86.94 278 ALA A O 1
ATOM 2093 N N . ALA A 1 279 ? 39.951 -18.511 -13.845 1.00 92.69 279 ALA A N 1
ATOM 2094 C CA . ALA A 1 279 ? 40.147 -19.095 -15.172 1.00 92.69 279 ALA A CA 1
ATOM 2095 C C . ALA A 1 279 ? 38.854 -19.715 -15.727 1.00 92.69 279 ALA A C 1
ATOM 2097 O O . ALA A 1 279 ? 38.513 -19.487 -16.885 1.00 92.69 279 ALA A O 1
ATOM 2098 N N . LYS A 1 280 ? 38.091 -20.439 -14.896 1.00 94.00 280 LYS A N 1
ATOM 2099 C CA . LYS A 1 280 ? 36.789 -21.003 -15.284 1.00 94.00 280 LYS A CA 1
ATOM 2100 C C . LYS A 1 280 ? 35.776 -19.908 -15.631 1.00 94.00 280 LYS A C 1
ATOM 2102 O O . LYS A 1 280 ? 35.050 -20.049 -16.609 1.00 94.00 280 LYS A O 1
ATOM 2107 N N . VAL A 1 281 ? 35.743 -18.818 -14.861 1.00 88.81 281 VAL A N 1
ATOM 2108 C CA . VAL A 1 281 ? 34.858 -17.670 -15.118 1.00 88.81 281 VAL A CA 1
ATOM 2109 C C . VAL A 1 281 ? 35.252 -16.945 -16.404 1.00 88.81 281 VAL A C 1
ATOM 2111 O O . VAL A 1 281 ? 34.373 -16.637 -17.199 1.00 88.81 281 VAL A O 1
ATOM 2114 N N . LEU A 1 282 ? 36.546 -16.724 -16.651 1.00 91.94 282 LEU A N 1
ATOM 2115 C CA . LEU A 1 282 ? 37.023 -16.102 -17.893 1.00 91.94 282 LEU A CA 1
ATOM 2116 C C . LEU A 1 282 ? 36.791 -16.986 -19.127 1.00 91.94 282 LEU A C 1
ATOM 2118 O O . LEU A 1 282 ? 36.533 -16.455 -20.200 1.00 91.94 282 LEU A O 1
ATOM 2122 N N . ALA A 1 283 ? 36.849 -18.314 -18.984 1.00 91.00 283 ALA A N 1
ATOM 2123 C CA . ALA A 1 283 ? 36.533 -19.245 -20.067 1.00 91.00 283 ALA A CA 1
ATOM 2124 C C . ALA A 1 283 ? 35.025 -19.304 -20.370 1.00 91.00 283 ALA A C 1
ATOM 2126 O O . ALA A 1 283 ? 34.638 -19.361 -21.533 1.00 91.00 283 ALA A O 1
ATOM 2127 N N . ALA A 1 284 ? 34.174 -19.276 -19.338 1.00 89.88 284 ALA A N 1
ATOM 2128 C CA . ALA A 1 284 ? 32.717 -19.292 -19.496 1.00 89.88 284 ALA A CA 1
ATOM 2129 C C . ALA A 1 284 ? 32.157 -17.939 -19.964 1.00 89.88 284 ALA A C 1
ATOM 2131 O O . ALA A 1 284 ? 31.191 -17.891 -20.721 1.00 89.88 284 ALA A O 1
ATOM 2132 N N . CYS A 1 285 ? 32.775 -16.845 -19.520 1.00 86.69 285 CYS A N 1
ATOM 2133 C CA . CYS A 1 285 ? 32.384 -15.479 -19.830 1.00 86.69 285 CYS A CA 1
ATOM 2134 C C . CYS A 1 285 ? 33.630 -14.679 -20.242 1.00 86.69 285 CYS A C 1
ATOM 2136 O O . CYS A 1 285 ? 34.151 -13.910 -19.422 1.00 86.69 285 CYS A O 1
ATOM 2138 N N . PRO A 1 286 ? 34.124 -14.844 -21.487 1.00 92.38 286 PRO A N 1
ATOM 2139 C CA . PRO A 1 286 ? 35.227 -14.042 -21.996 1.00 92.38 286 PRO A CA 1
ATOM 2140 C C . PRO A 1 286 ? 34.940 -12.562 -21.766 1.00 92.38 286 PRO A C 1
ATOM 2142 O O . PRO A 1 286 ? 33.833 -12.084 -22.035 1.00 92.38 286 PRO A O 1
ATOM 2145 N N . TYR A 1 287 ? 35.920 -11.837 -21.223 1.00 89.12 287 TYR A N 1
ATOM 2146 C CA . TYR A 1 287 ? 35.759 -10.408 -20.991 1.00 89.12 287 TYR A CA 1
ATOM 2147 C C . TYR A 1 287 ? 35.428 -9.724 -22.316 1.00 89.12 287 TYR A C 1
ATOM 2149 O O . TYR A 1 287 ? 36.224 -9.723 -23.252 1.00 89.12 287 TYR A O 1
ATOM 2157 N N . MET A 1 288 ? 34.239 -9.139 -22.370 1.00 93.06 288 MET A N 1
ATOM 2158 C CA . MET A 1 288 ? 33.757 -8.423 -23.533 1.00 93.06 288 MET A CA 1
ATOM 2159 C C . MET A 1 288 ? 33.894 -6.920 -23.253 1.00 93.06 288 MET A C 1
ATOM 2161 O O . MET A 1 288 ? 33.270 -6.423 -22.296 1.00 93.06 288 MET A O 1
ATOM 2165 N N . PRO A 1 289 ? 34.711 -6.187 -24.039 1.00 91.94 289 PRO A N 1
ATOM 2166 C CA . PRO A 1 289 ? 34.833 -4.740 -23.926 1.00 91.94 289 PRO A CA 1
ATOM 2167 C C . PRO A 1 289 ? 33.461 -4.067 -23.900 1.00 91.94 289 PRO A C 1
ATOM 2169 O O . PRO A 1 289 ? 32.474 -4.574 -24.443 1.00 91.94 289 PRO A O 1
ATOM 2172 N N . ARG A 1 290 ? 33.369 -2.939 -23.195 1.00 79.19 290 ARG A N 1
ATOM 2173 C CA . ARG A 1 290 ? 32.092 -2.244 -22.980 1.00 79.19 290 ARG A CA 1
ATOM 2174 C C . ARG A 1 290 ? 31.456 -1.832 -24.308 1.00 79.19 290 ARG A C 1
ATOM 2176 O O . ARG A 1 290 ? 30.238 -1.900 -24.440 1.00 79.19 290 ARG A O 1
ATOM 2183 N N . GLU A 1 291 ? 32.288 -1.451 -25.263 1.00 92.75 291 GLU A N 1
ATOM 2184 C CA . GLU A 1 291 ? 31.920 -1.015 -26.602 1.00 92.75 291 GLU A CA 1
ATOM 2185 C C . GLU A 1 291 ? 31.269 -2.164 -27.385 1.00 92.75 291 GLU A C 1
ATOM 2187 O O . GLU A 1 291 ? 30.193 -1.991 -27.952 1.00 92.75 291 GLU A O 1
ATOM 2192 N N . GLU A 1 292 ? 31.844 -3.369 -27.325 1.00 93.44 292 GLU A N 1
ATOM 2193 C CA . GLU A 1 292 ? 31.292 -4.549 -28.005 1.00 93.44 292 GLU A CA 1
ATOM 2194 C C . GLU A 1 292 ? 29.966 -4.998 -27.371 1.00 93.44 292 GLU A C 1
ATOM 2196 O O . GLU A 1 292 ? 29.009 -5.302 -28.082 1.00 93.44 292 GLU A O 1
ATOM 2201 N N . ARG A 1 293 ? 29.846 -4.933 -26.034 1.00 90.00 293 ARG A N 1
ATOM 2202 C CA . ARG A 1 293 ? 28.566 -5.186 -25.342 1.00 90.00 293 ARG A CA 1
ATOM 2203 C C . ARG A 1 293 ? 27.470 -4.220 -25.785 1.00 90.00 293 ARG A C 1
ATOM 2205 O O . ARG A 1 293 ? 26.325 -4.631 -25.955 1.00 90.00 293 ARG A O 1
ATOM 2212 N N . GLN A 1 294 ? 27.810 -2.945 -25.969 1.00 89.81 294 GLN A N 1
ATOM 2213 C CA . GLN A 1 294 ? 26.869 -1.941 -26.469 1.00 89.81 294 GLN A CA 1
ATOM 2214 C C . GLN A 1 294 ? 26.499 -2.189 -27.933 1.00 89.81 294 GLN A C 1
ATOM 2216 O O . GLN A 1 294 ? 25.331 -2.040 -28.285 1.00 89.81 294 GLN A O 1
ATOM 2221 N N . ARG A 1 295 ? 27.456 -2.622 -28.764 1.00 95.88 295 ARG A N 1
ATOM 2222 C CA . ARG A 1 295 ? 27.212 -2.956 -30.171 1.00 95.88 295 ARG A CA 1
ATOM 2223 C C . ARG A 1 295 ? 26.245 -4.131 -30.318 1.00 95.88 295 ARG A C 1
ATOM 2225 O O . ARG A 1 295 ? 25.260 -4.003 -31.037 1.00 95.88 295 ARG A O 1
ATOM 2232 N N . ILE A 1 296 ? 26.466 -5.223 -29.583 1.00 92.56 296 ILE A N 1
ATOM 2233 C CA . ILE A 1 296 ? 25.585 -6.404 -29.604 1.00 92.56 296 ILE A CA 1
ATOM 2234 C C . ILE A 1 296 ? 24.185 -6.052 -29.088 1.00 92.56 296 ILE A C 1
ATOM 2236 O O . ILE A 1 296 ? 23.192 -6.455 -29.689 1.00 92.56 296 ILE A O 1
ATOM 2240 N N . ALA A 1 297 ? 24.084 -5.264 -28.012 1.00 88.94 297 ALA A N 1
ATOM 2241 C CA . ALA A 1 297 ? 22.790 -4.818 -27.495 1.00 88.94 297 ALA A CA 1
ATOM 2242 C C . ALA A 1 297 ? 22.029 -3.944 -28.511 1.00 88.94 297 ALA A C 1
ATOM 2244 O O . ALA A 1 297 ? 20.822 -4.111 -28.686 1.00 88.94 297 ALA A O 1
ATOM 2245 N N . ALA A 1 298 ? 22.728 -3.045 -29.211 1.00 90.75 298 ALA A N 1
ATOM 2246 C CA . ALA A 1 298 ? 22.141 -2.219 -30.263 1.00 90.75 298 ALA A CA 1
ATOM 2247 C C . ALA A 1 298 ? 21.699 -3.055 -31.477 1.00 90.75 298 ALA A C 1
ATOM 2249 O O . ALA A 1 298 ? 20.613 -2.833 -32.006 1.00 90.75 298 ALA A O 1
ATOM 2250 N N . GLU A 1 299 ? 22.491 -4.050 -31.886 1.00 95.81 299 GLU A N 1
ATOM 2251 C CA . GLU A 1 299 ? 22.134 -4.963 -32.977 1.00 95.81 299 GLU A CA 1
ATOM 2252 C C . GLU A 1 299 ? 20.913 -5.822 -32.622 1.00 95.81 299 GLU A C 1
ATOM 2254 O O . GLU A 1 299 ? 19.997 -5.960 -33.432 1.00 95.81 299 GLU A O 1
ATOM 2259 N N . GLN A 1 300 ? 20.846 -6.353 -31.397 1.00 91.06 300 GLN A N 1
ATOM 2260 C CA . GLN A 1 300 ? 19.682 -7.105 -30.920 1.00 91.06 300 GLN A CA 1
ATOM 2261 C C . GLN A 1 300 ? 18.423 -6.231 -30.868 1.00 91.06 300 GLN A C 1
ATOM 2263 O O . GLN A 1 300 ? 17.360 -6.670 -31.308 1.00 91.06 300 GLN A O 1
ATOM 2268 N N . ALA A 1 301 ? 18.540 -4.980 -30.413 1.00 87.19 301 ALA A N 1
ATOM 2269 C CA . ALA A 1 301 ? 17.437 -4.021 -30.437 1.00 87.19 301 ALA A CA 1
ATOM 2270 C C . ALA A 1 301 ? 16.980 -3.694 -31.873 1.00 87.19 301 ALA A C 1
ATOM 2272 O O . ALA A 1 301 ? 15.777 -3.616 -32.142 1.00 87.19 301 ALA A O 1
ATOM 2273 N N . ALA A 1 302 ? 17.919 -3.565 -32.816 1.00 89.81 302 ALA A N 1
ATOM 2274 C CA . ALA A 1 302 ? 17.613 -3.364 -34.230 1.00 89.81 302 ALA A CA 1
ATOM 2275 C C . ALA A 1 302 ? 16.917 -4.592 -34.846 1.00 89.81 302 ALA A C 1
ATOM 2277 O O . ALA A 1 302 ? 15.925 -4.438 -35.558 1.00 89.81 302 ALA A O 1
ATOM 2278 N N . ARG A 1 303 ? 17.364 -5.813 -34.517 1.00 90.19 303 ARG A N 1
ATOM 2279 C CA . ARG A 1 303 ? 16.732 -7.069 -34.963 1.00 90.19 303 ARG A CA 1
ATOM 2280 C C . ARG A 1 303 ? 15.313 -7.228 -34.422 1.00 90.19 303 ARG A C 1
ATOM 2282 O O . ARG A 1 303 ? 14.418 -7.588 -35.181 1.00 90.19 303 ARG A O 1
ATOM 2289 N N . ALA A 1 304 ? 15.094 -6.924 -33.144 1.00 82.69 304 ALA A N 1
ATOM 2290 C CA . ALA A 1 304 ? 13.763 -6.958 -32.537 1.00 82.69 304 ALA A CA 1
ATOM 2291 C C . ALA A 1 304 ? 12.812 -5.952 -33.209 1.00 82.69 304 ALA A C 1
ATOM 2293 O O . ALA A 1 304 ? 11.664 -6.278 -33.513 1.00 82.69 304 ALA A O 1
ATOM 2294 N N . SER A 1 305 ? 13.316 -4.756 -33.527 1.00 83.38 305 SER A N 1
ATOM 2295 C CA . SER A 1 305 ? 12.549 -3.729 -34.242 1.00 83.38 305 SER A CA 1
ATOM 2296 C C . SER A 1 305 ? 12.208 -4.162 -35.675 1.00 83.38 305 SER A C 1
ATOM 2298 O O . SER A 1 305 ? 11.066 -4.026 -36.101 1.00 83.38 305 SER A O 1
ATOM 2300 N N . ALA A 1 306 ? 13.158 -4.761 -36.400 1.00 82.31 306 ALA A N 1
ATOM 2301 C CA . ALA A 1 306 ? 12.933 -5.270 -37.755 1.00 82.31 306 ALA A CA 1
ATOM 2302 C C . ALA A 1 306 ? 11.950 -6.456 -37.789 1.00 82.31 306 ALA A C 1
ATOM 2304 O O . ALA A 1 306 ? 11.095 -6.521 -38.670 1.00 82.31 306 ALA A O 1
ATOM 2305 N N . SER A 1 307 ? 12.021 -7.360 -36.805 1.00 75.25 307 SER A N 1
ATOM 2306 C CA . SER A 1 307 ? 11.086 -8.487 -36.686 1.00 75.25 307 SER A CA 1
ATOM 2307 C C . SER A 1 307 ? 9.665 -8.038 -36.344 1.00 75.25 307 SER A C 1
ATOM 2309 O O . SER A 1 307 ? 8.714 -8.704 -36.734 1.00 75.25 307 SER A O 1
ATOM 2311 N N . THR A 1 308 ? 9.508 -6.911 -35.644 1.00 67.50 308 THR A N 1
ATOM 2312 C CA . THR A 1 308 ? 8.186 -6.348 -35.322 1.00 67.50 308 THR A CA 1
ATOM 2313 C C . THR A 1 308 ? 7.537 -5.716 -36.558 1.00 67.50 308 THR A C 1
ATOM 2315 O O . THR A 1 308 ? 6.327 -5.817 -36.741 1.00 67.50 308 THR A O 1
ATOM 2318 N N . SER A 1 309 ? 8.336 -5.132 -37.455 1.00 59.94 309 SER A N 1
ATOM 2319 C CA . SER A 1 309 ? 7.844 -4.562 -38.717 1.00 59.94 309 SER A CA 1
ATOM 2320 C C . SER A 1 309 ? 7.471 -5.617 -39.766 1.00 59.94 309 SER A C 1
ATOM 2322 O O . SER A 1 309 ? 6.637 -5.346 -40.625 1.00 59.94 309 SER A O 1
ATOM 2324 N N . ALA A 1 310 ? 8.045 -6.824 -39.703 1.00 52.25 310 ALA A N 1
ATOM 2325 C CA . ALA A 1 310 ? 7.757 -7.898 -40.659 1.00 52.25 310 ALA A CA 1
ATOM 2326 C C . ALA A 1 310 ? 6.392 -8.583 -40.431 1.00 52.25 310 ALA A C 1
ATOM 2328 O O . ALA A 1 310 ? 5.836 -9.159 -41.362 1.00 52.25 310 ALA A O 1
ATOM 2329 N N . THR A 1 311 ? 5.814 -8.480 -39.230 1.00 48.25 311 THR A N 1
ATOM 2330 C CA . THR A 1 311 ? 4.532 -9.128 -38.883 1.00 48.25 311 THR A CA 1
ATOM 2331 C C . THR A 1 311 ? 3.303 -8.244 -39.172 1.00 48.25 311 THR A C 1
ATOM 2333 O O . THR A 1 311 ? 2.175 -8.669 -38.949 1.00 48.25 311 THR A O 1
ATOM 2336 N N . VAL A 1 312 ? 3.477 -7.022 -39.702 1.00 51.25 312 VAL A N 1
ATOM 2337 C CA . VAL A 1 312 ? 2.374 -6.071 -39.987 1.00 51.25 312 VAL A CA 1
ATOM 2338 C C . VAL A 1 312 ? 2.311 -5.685 -41.473 1.00 51.25 312 VAL A C 1
ATOM 2340 O O . VAL A 1 312 ? 2.062 -4.541 -41.837 1.00 51.25 312 VAL A O 1
ATOM 2343 N N . LEU A 1 313 ? 2.510 -6.660 -42.358 1.00 49.03 313 LEU A N 1
ATOM 2344 C CA . LEU A 1 313 ? 2.115 -6.566 -43.768 1.00 49.03 313 LEU A CA 1
ATOM 2345 C C . LEU A 1 313 ? 1.034 -7.611 -44.064 1.00 49.03 313 LEU A C 1
ATOM 2347 O O . LEU A 1 313 ? 1.184 -8.458 -44.938 1.00 49.03 313 LEU A O 1
ATOM 2351 N N . LEU A 1 314 ? -0.069 -7.567 -43.312 1.00 61.69 314 LEU A N 1
ATOM 2352 C CA . LEU A 1 314 ? -1.321 -8.100 -43.838 1.00 61.69 314 LEU A CA 1
ATOM 2353 C C . LEU A 1 314 ? -1.865 -7.079 -44.835 1.00 61.69 314 LEU A C 1
ATOM 2355 O O . LEU A 1 314 ? -1.990 -5.894 -44.515 1.00 61.69 314 LEU A O 1
ATOM 2359 N N . ASP A 1 315 ? -2.139 -7.565 -46.042 1.00 63.28 315 ASP A N 1
ATOM 2360 C CA . ASP A 1 315 ? -2.728 -6.820 -47.147 1.00 63.28 315 ASP A CA 1
ATOM 2361 C C . ASP A 1 315 ? -3.932 -5.988 -46.650 1.00 63.28 315 ASP A C 1
ATOM 2363 O O . ASP A 1 315 ? -4.838 -6.540 -46.009 1.00 63.28 315 ASP A O 1
ATOM 2367 N N . PRO A 1 316 ? -3.972 -4.662 -46.891 1.00 70.88 316 PRO A N 1
ATOM 2368 C CA . PRO A 1 316 ? -5.104 -3.823 -46.506 1.00 70.88 316 PRO A CA 1
ATOM 2369 C C . PRO A 1 316 ? -6.447 -4.325 -47.059 1.00 70.88 316 PRO A C 1
ATOM 2371 O O . PRO A 1 316 ? -7.479 -4.063 -46.435 1.00 70.88 316 PRO A O 1
ATOM 2374 N N . ALA A 1 317 ? -6.455 -5.084 -48.162 1.00 70.12 317 ALA A N 1
ATOM 2375 C CA . ALA A 1 317 ? -7.660 -5.737 -48.669 1.00 70.12 317 ALA A CA 1
ATOM 2376 C C . ALA A 1 317 ? -8.182 -6.817 -47.704 1.00 70.12 317 ALA A C 1
ATOM 2378 O O . ALA A 1 317 ? -9.370 -6.838 -47.380 1.00 70.12 317 ALA A O 1
ATOM 2379 N N . PHE A 1 318 ? -7.286 -7.640 -47.155 1.00 75.25 318 PHE A N 1
ATOM 2380 C CA . PHE A 1 318 ? -7.631 -8.694 -46.201 1.00 75.25 318 PHE A CA 1
ATOM 2381 C C . PHE A 1 318 ? -8.161 -8.118 -44.882 1.00 75.25 318 PHE A C 1
ATOM 2383 O O . PHE A 1 318 ? -9.117 -8.626 -44.300 1.00 75.25 318 PHE A O 1
ATOM 2390 N N . ARG A 1 319 ? -7.588 -6.993 -44.433 1.00 73.50 319 ARG A N 1
ATOM 2391 C CA . ARG A 1 319 ? -8.056 -6.295 -43.227 1.00 73.50 319 ARG A CA 1
ATOM 2392 C C . ARG A 1 319 ? -9.464 -5.725 -43.395 1.00 73.50 319 ARG A C 1
ATOM 2394 O O . ARG A 1 319 ? -10.228 -5.728 -42.435 1.00 73.50 319 ARG A O 1
ATOM 2401 N N . LYS A 1 320 ? -9.804 -5.232 -44.589 1.00 77.25 320 LYS A N 1
ATOM 2402 C CA . LYS A 1 320 ? -11.144 -4.713 -44.879 1.00 77.25 320 LYS A CA 1
ATOM 2403 C C . LYS A 1 320 ? -12.177 -5.844 -44.915 1.00 77.25 320 LYS A C 1
ATOM 2405 O O . LYS A 1 320 ? -13.220 -5.714 -44.290 1.00 77.25 320 LYS A O 1
ATOM 2410 N N . GLN A 1 321 ? -11.831 -6.970 -45.536 1.00 80.31 321 GLN A N 1
ATOM 2411 C CA . GLN A 1 321 ? -12.711 -8.134 -45.623 1.00 80.31 321 GLN A CA 1
ATOM 2412 C C . GLN A 1 321 ? -13.015 -8.747 -44.249 1.00 80.31 321 GLN A C 1
ATOM 2414 O O . GLN A 1 321 ? -14.169 -9.009 -43.941 1.00 80.31 321 GLN A O 1
ATOM 2419 N N . LEU A 1 322 ? -12.017 -8.834 -43.363 1.00 81.25 322 LEU A N 1
ATOM 2420 C CA . LEU A 1 322 ? -12.230 -9.313 -41.994 1.00 81.25 322 LEU A CA 1
ATOM 2421 C C . LEU A 1 322 ? -13.177 -8.404 -41.183 1.00 81.25 322 LEU A C 1
ATOM 2423 O O . LEU A 1 322 ? -13.930 -8.881 -40.338 1.00 81.25 322 LEU A O 1
ATOM 2427 N N . ILE A 1 323 ? -13.135 -7.088 -41.417 1.00 80.69 323 ILE A N 1
ATOM 2428 C CA . ILE A 1 323 ? -14.033 -6.131 -40.752 1.00 80.69 323 ILE A CA 1
ATOM 2429 C C . ILE A 1 323 ? -15.462 -6.269 -41.290 1.00 80.69 323 ILE A C 1
ATOM 2431 O O . ILE A 1 323 ? -16.410 -6.192 -40.507 1.00 80.69 323 ILE A O 1
ATOM 2435 N N . ASP A 1 324 ? -15.614 -6.489 -42.595 1.00 81.19 324 ASP A N 1
ATOM 2436 C CA . ASP A 1 324 ? -16.920 -6.659 -43.231 1.00 81.19 324 ASP A CA 1
ATOM 2437 C C . ASP A 1 324 ? -17.574 -7.999 -42.823 1.00 81.19 324 ASP A C 1
ATOM 2439 O O . ASP A 1 324 ? -18.745 -8.000 -42.442 1.00 81.19 324 ASP A O 1
ATOM 2443 N N . ASP A 1 325 ? -16.808 -9.093 -42.733 1.00 79.81 325 ASP A N 1
ATOM 2444 C CA . ASP A 1 325 ? -17.297 -10.411 -42.288 1.00 79.81 325 ASP A CA 1
ATOM 2445 C C . ASP A 1 325 ? -17.779 -10.393 -40.824 1.00 79.81 325 ASP A C 1
ATOM 2447 O O . ASP A 1 325 ? -18.831 -10.941 -40.480 1.00 79.81 325 ASP A O 1
ATOM 2451 N N . VAL A 1 326 ? -17.044 -9.711 -39.935 1.00 82.62 326 VAL A N 1
ATOM 2452 C CA . VAL A 1 326 ? -17.456 -9.546 -38.528 1.00 82.62 326 VAL A CA 1
ATOM 2453 C C . VAL A 1 326 ? -18.722 -8.694 -38.426 1.00 82.62 326 VAL A C 1
ATOM 2455 O O . VAL A 1 326 ? -19.579 -8.949 -37.577 1.00 82.62 326 VAL A O 1
ATOM 2458 N N . ARG A 1 327 ? -18.873 -7.691 -39.295 1.00 80.12 327 ARG A N 1
ATOM 2459 C CA . ARG A 1 327 ? -20.055 -6.827 -39.315 1.00 80.12 327 ARG A CA 1
ATOM 2460 C C . ARG A 1 327 ? -21.299 -7.592 -39.753 1.00 80.12 327 ARG A C 1
ATOM 2462 O O . ARG A 1 327 ? -22.338 -7.433 -39.116 1.00 80.12 327 ARG A O 1
ATOM 2469 N N . GLU A 1 328 ? -21.177 -8.435 -40.775 1.00 75.44 328 GLU A N 1
ATOM 2470 C CA . GLU A 1 328 ? -22.282 -9.254 -41.281 1.00 75.44 328 GLU A CA 1
ATOM 2471 C C . GLU A 1 328 ? -22.766 -10.265 -40.232 1.00 75.44 328 GLU A C 1
ATOM 2473 O O . GLU A 1 328 ? -23.972 -10.380 -39.985 1.00 75.44 328 GLU A O 1
ATOM 2478 N N . ALA A 1 329 ? -21.828 -10.910 -39.528 1.00 73.94 329 ALA A N 1
ATOM 2479 C CA . ALA A 1 329 ? -22.131 -11.863 -38.462 1.00 73.94 329 ALA A CA 1
ATOM 2480 C C . ALA A 1 329 ? -22.885 -11.221 -37.281 1.00 73.94 329 ALA A C 1
ATOM 2482 O O . ALA A 1 329 ? -23.777 -11.840 -36.698 1.00 73.94 329 ALA A O 1
ATOM 2483 N N . VAL A 1 330 ? -22.578 -9.964 -36.947 1.00 75.19 330 VAL A N 1
ATOM 2484 C CA . VAL A 1 330 ? -23.259 -9.231 -35.866 1.00 75.19 330 VAL A CA 1
ATOM 2485 C C . VAL A 1 330 ? -24.666 -8.789 -36.278 1.00 75.19 330 VAL A C 1
ATOM 2487 O O . VAL A 1 330 ? -25.585 -8.836 -35.459 1.00 75.19 330 VAL A O 1
ATOM 2490 N N . THR A 1 331 ? -24.885 -8.418 -37.542 1.00 75.62 331 THR A N 1
ATOM 2491 C CA . THR A 1 331 ? -26.230 -8.065 -38.033 1.00 75.62 331 THR A CA 1
ATOM 2492 C C . THR A 1 331 ? -27.170 -9.264 -38.172 1.00 75.62 331 THR A C 1
ATOM 2494 O O . THR A 1 331 ? -28.381 -9.093 -38.036 1.00 75.62 331 THR A O 1
ATOM 2497 N N . GLY A 1 332 ? -26.646 -10.478 -38.369 1.00 60.41 332 GLY A N 1
ATOM 2498 C CA . GLY A 1 332 ? -27.456 -11.697 -38.476 1.00 60.41 332 GLY A CA 1
ATOM 2499 C C . GLY A 1 332 ? -28.117 -12.157 -37.167 1.00 60.41 332 GLY A C 1
ATOM 2500 O O . GLY A 1 332 ? -29.075 -12.923 -37.204 1.00 60.41 332 GLY A O 1
ATOM 2501 N N . LEU A 1 333 ? -27.657 -11.676 -36.007 1.00 58.50 333 LEU A N 1
ATOM 2502 C CA . LEU A 1 333 ? -28.106 -12.156 -34.691 1.00 58.50 333 LEU A CA 1
ATOM 2503 C C . LEU A 1 333 ? -29.265 -11.351 -34.069 1.00 58.50 333 LEU A C 1
ATOM 2505 O O . LEU A 1 333 ? -29.626 -11.599 -32.920 1.00 58.50 333 LEU A O 1
ATOM 2509 N N . SER A 1 334 ? -29.873 -10.400 -34.794 1.00 47.31 334 SER A N 1
ATOM 2510 C CA . SER A 1 334 ? -30.842 -9.445 -34.216 1.00 47.31 334 SER A CA 1
ATOM 2511 C C . SER A 1 334 ? -32.278 -9.517 -34.762 1.00 47.31 334 SER A C 1
ATOM 2513 O O . SER A 1 334 ? -33.045 -8.572 -34.594 1.00 47.31 334 SER A O 1
ATOM 2515 N N . VAL A 1 335 ? -32.707 -10.630 -35.370 1.00 49.28 335 VAL A N 1
ATOM 2516 C CA . VAL A 1 335 ? -34.126 -10.801 -35.742 1.00 49.28 335 VAL A CA 1
ATOM 2517 C C . VAL A 1 335 ? -34.634 -12.191 -35.369 1.00 49.28 335 VAL A C 1
ATOM 2519 O O . VAL A 1 335 ? -34.249 -13.182 -35.976 1.00 49.28 335 VAL A O 1
ATOM 2522 N N . GLY A 1 336 ? -35.562 -12.240 -34.407 1.00 40.66 336 GLY A N 1
ATOM 2523 C CA . GLY A 1 336 ? -36.503 -13.355 -34.268 1.00 40.66 336 GLY A CA 1
ATOM 2524 C C . GLY A 1 336 ? -36.660 -13.920 -32.859 1.00 40.66 336 GLY A C 1
ATOM 2525 O O . GLY A 1 336 ? -36.191 -15.016 -32.581 1.00 40.66 336 GLY A O 1
ATOM 2526 N N . ALA A 1 337 ? -37.407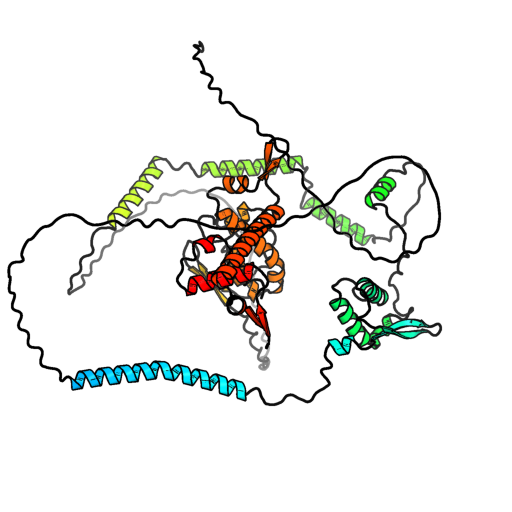 -13.227 -31.996 1.00 38.03 337 ALA A N 1
ATOM 2527 C CA . ALA A 1 337 ? -38.058 -13.854 -30.848 1.00 38.03 337 ALA A CA 1
ATOM 2528 C C . ALA A 1 337 ? -39.578 -13.799 -31.053 1.00 38.03 337 ALA A C 1
ATOM 2530 O O . ALA A 1 337 ? -40.181 -12.729 -31.012 1.00 38.03 337 ALA A O 1
ATOM 2531 N N . SER A 1 338 ? -40.198 -14.958 -31.276 1.00 42.28 338 SER A N 1
ATOM 2532 C CA . SER A 1 338 ? -41.635 -15.155 -31.074 1.00 42.28 338 SER A CA 1
ATOM 2533 C C . SER A 1 338 ? -41.895 -16.611 -30.658 1.00 42.28 338 SER A C 1
ATOM 2535 O O . SER A 1 338 ? -41.267 -17.504 -31.233 1.00 42.28 338 SER A O 1
ATOM 2537 N N . PRO A 1 339 ? -42.754 -16.884 -29.656 1.00 60.19 339 PRO A N 1
ATOM 2538 C CA . PRO A 1 339 ? -42.956 -18.227 -29.125 1.00 60.19 339 PRO A CA 1
ATOM 2539 C C . PRO A 1 339 ? -44.250 -18.860 -29.658 1.00 60.19 339 PRO A C 1
ATOM 2541 O O . PRO A 1 339 ? -45.298 -18.223 -29.655 1.00 60.19 339 PRO A O 1
ATOM 2544 N N . SER A 1 340 ? -44.217 -20.143 -30.025 1.00 36.41 340 SER A N 1
ATOM 2545 C CA . SER A 1 340 ? -45.395 -21.016 -29.924 1.00 36.41 340 SER A CA 1
ATOM 2546 C C . SER A 1 340 ? -45.020 -22.496 -30.008 1.00 36.41 340 SER A C 1
ATOM 2548 O O . SER A 1 340 ? -44.068 -22.892 -30.670 1.00 36.41 340 SER A O 1
ATOM 2550 N N . ALA A 1 341 ? -45.815 -23.274 -29.285 1.00 42.19 341 ALA A N 1
ATOM 2551 C CA . ALA A 1 341 ? -45.769 -24.694 -28.992 1.00 42.19 341 ALA A CA 1
ATOM 2552 C C . ALA A 1 341 ? -45.750 -25.663 -30.191 1.00 42.19 341 ALA A C 1
ATOM 2554 O O . ALA A 1 341 ? -46.339 -25.392 -31.232 1.00 42.19 341 ALA A O 1
ATOM 2555 N N . GLY A 1 342 ? -45.264 -26.884 -29.919 1.00 38.16 342 GLY A N 1
ATOM 2556 C CA . GLY A 1 342 ? -45.990 -28.104 -30.293 1.00 38.16 342 GLY A CA 1
ATOM 2557 C C . GLY A 1 342 ? -45.286 -29.116 -31.208 1.00 38.16 342 GLY A C 1
ATOM 2558 O O . GLY A 1 342 ? -45.213 -28.909 -32.406 1.00 38.16 342 GLY A O 1
ATOM 2559 N N . VAL A 1 343 ? -44.954 -30.274 -30.616 1.00 42.84 343 VAL A N 1
ATOM 2560 C CA . VAL A 1 343 ? -45.186 -31.645 -31.135 1.00 42.84 343 VAL A CA 1
ATOM 2561 C C . VAL A 1 343 ? -44.393 -32.171 -32.362 1.00 42.84 343 VAL A C 1
ATOM 2563 O O . VAL A 1 343 ? -44.453 -31.639 -33.458 1.00 42.84 343 VAL A O 1
ATOM 2566 N N . ALA A 1 344 ? -43.828 -33.373 -32.138 1.00 37.97 344 ALA A N 1
ATOM 2567 C CA . ALA A 1 344 ? -43.528 -34.493 -33.055 1.00 37.97 344 ALA A CA 1
ATOM 2568 C C . ALA A 1 344 ? -42.215 -34.552 -33.871 1.00 37.97 344 ALA A C 1
ATOM 2570 O O . ALA A 1 344 ? -42.003 -33.810 -34.818 1.00 37.97 344 ALA A O 1
ATOM 2571 N N . GLY A 1 345 ? -41.459 -35.628 -33.588 1.00 35.53 345 GLY A N 1
ATOM 2572 C CA . GLY A 1 345 ? -40.918 -36.557 -34.596 1.00 35.53 345 GLY A CA 1
ATOM 2573 C C . GLY A 1 345 ? -39.521 -36.265 -35.169 1.00 35.53 345 GLY A C 1
ATOM 2574 O O . GLY A 1 345 ? -39.328 -35.217 -35.774 1.00 35.53 345 GLY A O 1
ATOM 2575 N N . PRO A 1 346 ? -38.551 -37.201 -35.075 1.00 53.44 346 PRO A N 1
ATOM 2576 C CA . PRO A 1 346 ? -37.269 -37.071 -35.760 1.00 53.44 346 PRO A CA 1
ATOM 2577 C C . PRO A 1 346 ? -37.318 -37.706 -37.160 1.00 53.44 346 PRO A C 1
ATOM 2579 O O . PRO A 1 346 ? -37.919 -38.771 -37.327 1.00 53.44 346 PRO A O 1
ATOM 2582 N N . PRO A 1 347 ? -36.578 -37.157 -38.135 1.00 54.00 347 PRO A N 1
ATOM 2583 C CA . PRO A 1 347 ? -36.057 -37.967 -39.218 1.00 54.00 347 PRO A CA 1
ATOM 2584 C C . PRO A 1 347 ? -34.527 -38.021 -39.195 1.00 54.00 347 PRO A C 1
ATOM 2586 O O . PRO A 1 347 ? -33.816 -37.020 -39.172 1.00 54.00 347 PRO A O 1
ATOM 2589 N N . SER A 1 348 ? -34.061 -39.265 -39.228 1.00 45.59 348 SER A N 1
ATOM 2590 C CA . SER A 1 348 ? -32.769 -39.707 -39.741 1.00 45.59 348 SER A CA 1
ATOM 2591 C C . SER A 1 348 ? -32.515 -39.151 -41.142 1.00 45.59 348 SER A C 1
ATOM 2593 O O . SER A 1 348 ? -33.388 -39.310 -41.990 1.00 45.59 348 SER A O 1
ATOM 2595 N N . LEU A 1 349 ? -31.320 -38.608 -41.405 1.00 38.94 349 LEU A N 1
ATOM 2596 C CA . LEU A 1 349 ? -30.697 -38.649 -42.730 1.00 38.94 349 LEU A CA 1
ATOM 2597 C C . LEU A 1 349 ? -29.166 -38.693 -42.629 1.00 38.94 349 LEU A C 1
ATOM 2599 O O . LEU A 1 349 ? -28.527 -37.951 -41.886 1.00 38.94 349 LEU A O 1
ATOM 2603 N N . SER A 1 350 ? -28.620 -39.611 -43.418 1.00 43.00 350 SER A N 1
ATOM 2604 C CA . SER A 1 350 ? -27.216 -39.856 -43.722 1.00 43.00 350 SER A CA 1
ATOM 2605 C C . SER A 1 350 ? -26.718 -38.943 -44.853 1.00 43.00 350 SER A C 1
ATOM 2607 O O . SER A 1 350 ? -27.476 -38.682 -45.780 1.00 43.00 350 SER A O 1
ATOM 2609 N N . ALA A 1 351 ? -25.439 -38.551 -44.819 1.00 36.88 351 ALA A N 1
ATOM 2610 C CA . ALA A 1 351 ? -24.560 -38.193 -45.956 1.00 36.88 351 ALA A CA 1
ATOM 2611 C C . ALA A 1 351 ? -23.160 -37.920 -45.349 1.00 36.88 351 ALA A C 1
ATOM 2613 O O . ALA A 1 351 ? -23.088 -37.171 -44.384 1.00 36.88 351 ALA A O 1
ATOM 2614 N N . SER A 1 352 ? -22.017 -38.548 -45.663 1.00 39.09 352 SER A N 1
ATOM 2615 C CA . SER A 1 352 ? -21.373 -39.014 -46.909 1.00 39.09 352 SER A CA 1
ATOM 2616 C C . SER A 1 352 ? -21.104 -37.932 -47.957 1.00 39.09 352 SER A C 1
ATOM 2618 O O . SER A 1 352 ? -21.946 -37.670 -48.806 1.00 39.09 352 SER A O 1
ATOM 2620 N N . ALA A 1 353 ? -19.895 -37.363 -47.879 1.00 38.56 353 ALA A N 1
ATOM 2621 C CA . ALA A 1 353 ? -19.019 -36.920 -48.975 1.00 38.56 353 ALA A CA 1
ATOM 2622 C C . ALA A 1 353 ? -17.644 -36.629 -48.324 1.00 38.56 353 ALA A C 1
ATOM 2624 O O . ALA A 1 353 ? -17.553 -35.772 -47.450 1.00 38.56 353 ALA A O 1
ATOM 2625 N N . ASP A 1 354 ? -16.627 -37.483 -48.441 1.00 38.88 354 ASP A N 1
ATOM 2626 C CA . ASP A 1 354 ? -15.697 -37.620 -49.575 1.00 38.88 354 ASP A CA 1
ATOM 2627 C C . ASP A 1 354 ? -15.175 -36.278 -50.113 1.00 38.88 354 ASP A C 1
ATOM 2629 O O . ASP A 1 354 ? -15.790 -35.644 -50.967 1.00 38.88 354 ASP A O 1
ATOM 2633 N N . ILE A 1 355 ? -14.000 -35.867 -49.622 1.00 39.75 355 ILE A N 1
ATOM 2634 C CA . ILE A 1 355 ? -13.133 -34.888 -50.284 1.00 39.75 355 ILE A CA 1
ATOM 2635 C C . ILE A 1 355 ? -11.717 -35.465 -50.289 1.00 39.75 355 ILE A C 1
ATOM 2637 O O . ILE A 1 355 ? -11.055 -35.577 -49.257 1.00 39.75 355 ILE A O 1
ATOM 2641 N N . GLY A 1 356 ? -11.294 -35.870 -51.486 1.00 33.81 356 GLY A N 1
ATOM 2642 C CA . GLY A 1 356 ? -9.971 -36.394 -51.780 1.00 33.81 356 GLY A CA 1
ATOM 2643 C C . GLY A 1 356 ? -8.886 -35.322 -51.705 1.00 33.81 356 GLY A C 1
ATOM 2644 O O . GLY A 1 356 ? -9.051 -34.197 -52.175 1.00 33.81 356 GLY A O 1
ATOM 2645 N N . VAL A 1 357 ? -7.749 -35.718 -51.141 1.00 47.59 357 VAL A N 1
ATOM 2646 C CA . VAL A 1 357 ? -6.495 -34.963 -51.121 1.00 47.59 357 VAL A CA 1
ATOM 2647 C C . VAL A 1 357 ? -5.549 -35.605 -52.140 1.00 47.59 357 VAL A C 1
ATOM 2649 O O . VAL A 1 357 ? -5.281 -36.802 -52.017 1.00 47.59 357 VAL A O 1
ATOM 2652 N N . PRO A 1 358 ? -5.010 -34.867 -53.127 1.00 54.31 358 PRO A N 1
ATOM 2653 C CA . PRO A 1 358 ? -3.908 -35.360 -53.934 1.00 54.31 358 PRO A CA 1
ATOM 2654 C C . PRO A 1 358 ? -2.561 -34.980 -53.304 1.00 54.31 358 PRO A C 1
ATOM 2656 O O . PRO A 1 358 ? -2.315 -33.830 -52.941 1.00 54.31 358 PRO A O 1
ATOM 2659 N N . ALA A 1 359 ? -1.677 -35.973 -53.214 1.00 43.97 359 ALA A N 1
ATOM 2660 C CA . ALA A 1 359 ? -0.237 -35.788 -53.057 1.00 43.97 359 ALA A CA 1
ATOM 2661 C C . ALA A 1 359 ? 0.373 -35.175 -54.337 1.00 43.97 359 ALA A C 1
ATOM 2663 O O . ALA A 1 359 ? -0.220 -35.276 -55.415 1.00 43.97 359 ALA A O 1
ATOM 2664 N N . PRO A 1 360 ? 1.595 -34.622 -54.249 1.00 54.66 360 PRO A N 1
ATOM 2665 C CA . PRO A 1 360 ? 2.684 -35.369 -54.877 1.00 54.66 360 PRO A CA 1
ATOM 2666 C C . PRO A 1 360 ? 4.009 -35.393 -54.099 1.00 54.66 360 PRO A C 1
ATOM 2668 O O . PRO A 1 360 ? 4.284 -34.597 -53.205 1.00 54.66 360 PRO A O 1
ATOM 2671 N N . CYS A 1 361 ? 4.792 -36.393 -54.500 1.00 37.78 361 CYS A N 1
ATOM 2672 C CA . CYS A 1 361 ? 6.125 -36.808 -54.085 1.00 37.78 361 CYS A CA 1
ATOM 2673 C C . CYS A 1 361 ? 7.238 -35.762 -54.279 1.00 37.78 361 CYS A C 1
ATOM 2675 O O . CYS A 1 361 ? 7.154 -34.933 -55.174 1.00 37.78 361 CYS A O 1
ATOM 2677 N N . GLU A 1 362 ? 8.315 -35.905 -53.494 1.00 34.19 362 GLU A N 1
ATOM 2678 C CA . GLU A 1 362 ? 9.708 -36.221 -53.913 1.00 34.19 362 GLU A CA 1
ATOM 2679 C C . GLU A 1 362 ? 10.694 -35.729 -52.831 1.00 34.19 362 GLU A C 1
ATOM 2681 O O . GLU A 1 362 ? 10.707 -34.570 -52.439 1.00 34.19 362 GLU A O 1
ATOM 2686 N N . GLN A 1 363 ? 11.304 -36.654 -52.084 1.00 37.50 363 GLN A N 1
ATOM 2687 C CA . GLN A 1 363 ? 12.670 -37.165 -52.284 1.00 37.50 363 GLN A CA 1
ATOM 2688 C C . GLN A 1 363 ? 13.774 -36.105 -52.145 1.00 37.50 363 GLN A C 1
ATOM 2690 O O . GLN A 1 363 ? 14.107 -35.429 -53.103 1.00 37.50 363 GLN A O 1
ATOM 2695 N N . HIS A 1 364 ? 14.451 -36.090 -50.991 1.00 40.41 364 HIS A N 1
ATOM 2696 C CA . HIS A 1 364 ? 15.894 -35.845 -50.942 1.00 40.41 364 HIS A CA 1
ATOM 2697 C C . HIS A 1 364 ? 16.559 -36.673 -49.836 1.00 40.41 364 HIS A C 1
ATOM 2699 O O . HIS A 1 364 ? 15.995 -36.952 -48.780 1.00 40.41 364 HIS A O 1
ATOM 2705 N N . HIS A 1 365 ? 17.760 -37.117 -50.183 1.00 38.69 365 HIS A N 1
ATOM 2706 C CA . HIS A 1 365 ? 18.567 -38.153 -49.569 1.00 38.69 365 HIS A CA 1
ATOM 2707 C C . HIS A 1 365 ? 19.333 -37.717 -48.309 1.00 38.69 365 HIS A C 1
ATOM 2709 O O . HIS A 1 365 ? 19.604 -36.540 -48.093 1.00 38.69 365 HIS A O 1
ATOM 2715 N N . SER A 1 366 ? 19.836 -38.752 -47.629 1.00 37.44 366 SER A N 1
ATOM 2716 C CA . SER A 1 366 ? 21.172 -38.846 -47.017 1.00 37.44 366 SER A CA 1
ATOM 2717 C C . SER A 1 366 ? 21.345 -38.582 -45.516 1.00 37.44 366 SER A C 1
ATOM 2719 O O . SER A 1 366 ? 21.595 -37.472 -45.063 1.00 37.44 366 SER A O 1
ATOM 2721 N N . SER A 1 367 ? 21.432 -39.722 -44.819 1.00 37.09 367 SER A N 1
ATOM 2722 C CA . SER A 1 367 ? 22.606 -40.157 -44.040 1.00 37.09 367 SER A CA 1
ATOM 2723 C C . SER A 1 367 ? 22.764 -39.670 -42.596 1.00 37.09 367 SER A C 1
ATOM 2725 O O . SER A 1 367 ? 23.314 -38.608 -42.317 1.00 37.09 367 SER A O 1
ATOM 2727 N N . SER A 1 368 ? 22.466 -40.570 -41.654 1.00 38.81 368 SER A N 1
ATOM 2728 C CA . SER A 1 368 ? 23.219 -40.684 -40.398 1.00 38.81 368 SER A CA 1
ATOM 2729 C C . SER A 1 368 ? 23.377 -42.154 -39.991 1.00 38.81 368 SER A C 1
ATOM 2731 O O . SER A 1 368 ? 22.440 -42.932 -40.181 1.00 38.81 368 SER A O 1
ATOM 2733 N N . PRO A 1 369 ? 24.560 -42.557 -39.486 1.00 57.41 369 PRO A N 1
ATOM 2734 C CA . PRO A 1 369 ? 24.896 -43.953 -39.247 1.00 57.41 369 PRO A CA 1
ATOM 2735 C C . PRO A 1 369 ? 24.422 -44.436 -37.872 1.00 57.41 369 PRO A C 1
ATOM 2737 O O . PRO A 1 369 ? 24.526 -43.734 -36.868 1.00 57.41 369 PRO A O 1
ATOM 2740 N N . ALA A 1 370 ? 23.947 -45.678 -37.856 1.00 42.47 370 ALA A N 1
ATOM 2741 C CA . ALA A 1 370 ? 23.739 -46.498 -36.672 1.00 42.47 370 ALA A CA 1
ATOM 2742 C C . ALA A 1 370 ? 25.048 -47.187 -36.257 1.00 42.47 370 ALA A C 1
ATOM 2744 O O . ALA A 1 370 ? 25.828 -47.545 -37.140 1.00 42.47 370 ALA A O 1
ATOM 2745 N N . LEU A 1 371 ? 25.242 -47.436 -34.953 1.00 40.34 371 LEU A N 1
ATOM 2746 C CA . LEU A 1 371 ? 25.737 -48.716 -34.410 1.00 40.34 371 LEU A CA 1
ATOM 2747 C C . LEU A 1 371 ? 25.880 -48.707 -32.877 1.00 40.34 371 LEU A C 1
ATOM 2749 O O . LEU A 1 371 ? 26.145 -47.670 -32.275 1.00 40.34 371 LEU A O 1
ATOM 2753 N N . ALA A 1 372 ? 25.790 -49.927 -32.335 1.00 40.19 372 ALA A N 1
ATOM 2754 C CA . ALA A 1 372 ? 26.034 -50.420 -30.976 1.00 40.19 372 ALA A CA 1
ATOM 2755 C C . ALA A 1 372 ? 24.804 -50.413 -30.044 1.00 40.19 372 ALA A C 1
ATOM 2757 O O . ALA A 1 372 ? 24.417 -49.382 -29.505 1.00 40.19 372 ALA A O 1
ATOM 2758 N N . ASP A 1 373 ? 24.019 -51.491 -29.966 1.00 39.94 373 ASP A N 1
ATOM 2759 C CA . ASP A 1 373 ? 24.289 -52.866 -29.478 1.00 39.94 373 ASP A CA 1
ATOM 2760 C C . ASP A 1 373 ? 23.889 -53.031 -28.004 1.00 39.94 373 ASP A C 1
ATOM 2762 O O . ASP A 1 373 ? 24.597 -52.649 -27.075 1.00 39.94 373 ASP A O 1
ATOM 2766 N N . ASN A 1 374 ? 22.722 -53.652 -27.821 1.00 50.75 374 ASN A N 1
ATOM 2767 C CA . ASN A 1 374 ? 22.268 -54.241 -26.567 1.00 50.75 374 ASN A CA 1
ATOM 2768 C C . ASN A 1 374 ? 22.828 -55.667 -26.449 1.00 50.75 374 ASN A C 1
ATOM 2770 O O . ASN A 1 374 ? 22.608 -56.458 -27.370 1.00 50.75 374 ASN A O 1
ATOM 2774 N N . PRO A 1 375 ? 23.421 -56.067 -25.313 1.00 66.25 375 PRO A N 1
ATOM 2775 C CA . PRO A 1 375 ? 23.555 -57.477 -24.981 1.00 66.25 375 PRO A CA 1
ATOM 2776 C C . PRO A 1 375 ? 22.418 -57.954 -24.050 1.00 66.25 375 PRO A C 1
ATOM 2778 O O . PRO A 1 375 ? 22.073 -57.266 -23.085 1.00 66.25 375 PRO A O 1
ATOM 2781 N N . PRO A 1 376 ? 21.858 -59.156 -24.288 1.00 56.41 376 PRO A N 1
ATOM 2782 C CA . PRO A 1 376 ? 20.962 -59.834 -23.365 1.00 56.41 376 PRO A CA 1
ATOM 2783 C C . PRO A 1 376 ? 21.780 -60.704 -22.401 1.00 56.41 376 PRO A C 1
ATOM 2785 O O . PRO A 1 376 ? 22.535 -61.567 -22.837 1.00 56.41 376 PRO A O 1
ATOM 2788 N N . CYS A 1 377 ? 21.598 -60.535 -21.092 1.00 38.03 377 CYS A N 1
ATOM 2789 C CA . CYS A 1 377 ? 22.109 -61.492 -20.109 1.00 38.03 377 CYS A CA 1
ATOM 2790 C C . CYS A 1 377 ? 21.033 -61.820 -19.074 1.00 38.03 377 CYS A C 1
ATOM 2792 O O . CYS A 1 377 ? 20.879 -61.149 -18.056 1.00 38.03 377 CYS A O 1
ATOM 2794 N N . SER A 1 378 ? 20.308 -62.903 -19.354 1.00 45.38 378 SER A N 1
ATOM 2795 C CA . SER A 1 378 ? 19.654 -63.735 -18.350 1.00 45.38 378 SER A CA 1
ATOM 2796 C C . SER A 1 378 ? 20.703 -64.584 -17.637 1.00 45.38 378 SER A C 1
ATOM 2798 O O . SER A 1 378 ? 21.358 -65.399 -18.277 1.00 45.38 378 SER A O 1
ATOM 2800 N N . LEU A 1 379 ? 20.792 -64.472 -16.312 1.00 42.88 379 LEU A N 1
ATOM 2801 C CA . LEU A 1 379 ? 21.211 -65.576 -15.450 1.00 42.88 379 LEU A CA 1
ATOM 2802 C C . LEU A 1 379 ? 20.321 -65.590 -14.208 1.00 42.88 379 LEU A C 1
ATOM 2804 O O . LEU A 1 379 ? 20.394 -64.722 -13.340 1.00 42.88 379 LEU A O 1
ATOM 2808 N N . SER A 1 380 ? 19.449 -66.594 -14.166 1.00 46.91 380 SER A N 1
ATOM 2809 C CA . SER A 1 380 ? 18.675 -66.988 -13.000 1.00 46.91 380 SER A CA 1
ATOM 2810 C C . SER A 1 380 ? 19.612 -67.544 -11.930 1.00 46.91 380 SER A C 1
ATOM 2812 O O . SER A 1 380 ? 20.270 -68.558 -12.146 1.00 46.91 380 SER A O 1
ATOM 2814 N N . VAL A 1 381 ? 19.626 -66.916 -10.757 1.00 48.34 381 VAL A N 1
ATOM 2815 C CA . VAL A 1 381 ? 20.129 -67.527 -9.524 1.00 48.34 381 VAL A CA 1
ATOM 2816 C C . VAL A 1 381 ? 18.926 -67.745 -8.615 1.00 48.34 381 VAL A C 1
ATOM 2818 O O . VAL A 1 381 ? 18.287 -66.795 -8.166 1.00 48.34 381 VAL A O 1
ATOM 2821 N N . LEU A 1 382 ? 18.592 -69.018 -8.399 1.00 52.34 382 LEU A N 1
ATOM 2822 C CA . LEU A 1 382 ? 17.605 -69.476 -7.427 1.00 52.34 382 LEU A CA 1
ATOM 2823 C C . LEU A 1 382 ? 18.131 -69.147 -6.018 1.00 52.34 382 LEU A C 1
ATOM 2825 O O . LEU A 1 382 ? 19.018 -69.830 -5.509 1.00 52.34 382 LEU A O 1
ATOM 2829 N N . ALA A 1 383 ? 17.598 -68.097 -5.394 1.00 59.59 383 ALA A N 1
ATOM 2830 C CA . ALA A 1 383 ? 17.749 -67.860 -3.962 1.00 59.59 383 ALA A CA 1
ATOM 2831 C C . ALA A 1 383 ? 16.508 -68.405 -3.226 1.00 59.59 383 ALA A C 1
ATOM 2833 O O . ALA A 1 383 ? 15.388 -68.223 -3.713 1.00 59.59 383 ALA A O 1
ATOM 2834 N N . PRO A 1 384 ? 16.672 -69.090 -2.080 1.00 64.81 384 PRO A N 1
ATOM 2835 C CA . PRO A 1 384 ? 15.558 -69.639 -1.312 1.00 64.81 384 PRO A CA 1
ATOM 2836 C C . PRO A 1 384 ? 14.647 -68.527 -0.755 1.00 64.81 384 PRO A C 1
ATOM 2838 O O . PRO A 1 384 ? 15.127 -67.428 -0.462 1.00 64.81 384 PRO A O 1
ATOM 2841 N N . PRO A 1 385 ? 13.337 -68.795 -0.590 1.00 56.06 385 PRO A N 1
ATOM 2842 C CA . PRO A 1 385 ? 12.364 -67.802 -0.150 1.00 56.06 385 PRO A CA 1
ATOM 2843 C C . PRO A 1 385 ? 12.672 -67.353 1.281 1.00 56.06 385 PRO A C 1
ATOM 2845 O O . PRO A 1 385 ? 12.546 -68.122 2.235 1.00 56.06 385 PRO A O 1
ATOM 2848 N N . LEU A 1 386 ? 13.079 -66.092 1.429 1.00 56.97 386 LEU A N 1
ATOM 2849 C CA . LEU A 1 386 ? 13.153 -65.444 2.732 1.00 56.97 386 LEU A CA 1
ATOM 2850 C C . LEU A 1 386 ? 11.732 -65.290 3.308 1.00 56.97 386 LEU A C 1
ATOM 2852 O O . LEU A 1 386 ? 10.793 -65.004 2.560 1.00 56.97 386 LEU A O 1
ATOM 2856 N N . PRO A 1 387 ? 11.559 -65.475 4.628 1.00 67.88 387 PRO A N 1
ATOM 2857 C CA . PRO A 1 387 ? 10.267 -65.334 5.291 1.00 67.88 387 PRO A CA 1
ATOM 2858 C C . PRO A 1 387 ? 9.703 -63.914 5.104 1.00 67.88 387 PRO A C 1
ATOM 2860 O O . PRO A 1 387 ? 10.483 -62.962 5.016 1.00 67.88 387 PRO A O 1
ATOM 2863 N N . PRO A 1 388 ? 8.366 -63.745 5.064 1.00 60.19 388 PRO A N 1
ATOM 2864 C CA . PRO A 1 388 ? 7.719 -62.452 4.867 1.00 60.19 388 PRO A CA 1
ATOM 2865 C C . PRO A 1 388 ? 8.129 -61.493 5.986 1.00 60.19 388 PRO A C 1
ATOM 2867 O O . PRO A 1 388 ? 7.631 -61.550 7.112 1.00 60.19 388 PRO A O 1
ATOM 2870 N N . CYS A 1 389 ? 9.078 -60.617 5.669 1.00 43.38 389 CYS A N 1
ATOM 2871 C CA . CYS A 1 389 ? 9.482 -59.537 6.543 1.00 43.38 389 CYS A CA 1
ATOM 2872 C C . CYS A 1 389 ? 8.270 -58.610 6.663 1.00 43.38 389 CYS A C 1
ATOM 2874 O O . CYS A 1 389 ? 7.844 -58.012 5.674 1.00 43.38 389 CYS A O 1
ATOM 2876 N N . LYS A 1 390 ? 7.668 -58.558 7.856 1.00 54.44 390 LYS A N 1
ATOM 2877 C CA . LYS A 1 390 ? 6.597 -57.622 8.203 1.00 54.44 390 LYS A CA 1
ATOM 2878 C C . LYS A 1 390 ? 7.145 -56.212 7.988 1.00 54.44 390 LYS A C 1
ATOM 2880 O O . LYS A 1 390 ? 7.831 -55.688 8.862 1.00 54.44 390 LYS A O 1
ATOM 2885 N N . GLN A 1 391 ? 6.906 -55.637 6.809 1.00 62.09 391 GLN A N 1
ATOM 2886 C CA . GLN A 1 391 ? 7.226 -54.241 6.557 1.00 62.09 391 GLN A CA 1
ATOM 2887 C C . GLN A 1 391 ? 6.467 -53.425 7.609 1.00 62.09 391 GLN A C 1
ATOM 2889 O O . GLN A 1 391 ? 5.249 -53.599 7.728 1.00 62.09 391 GLN A O 1
ATOM 2894 N N . PRO A 1 392 ? 7.155 -52.609 8.425 1.00 64.38 392 PRO A N 1
ATOM 2895 C CA . PRO A 1 392 ? 6.463 -51.692 9.312 1.00 64.38 392 PRO A CA 1
ATOM 2896 C C . PRO A 1 392 ? 5.567 -50.831 8.427 1.00 64.38 392 PRO A C 1
ATOM 2898 O O . PRO A 1 392 ? 6.033 -50.312 7.412 1.00 64.38 392 PRO A O 1
ATOM 2901 N N . ALA A 1 393 ? 4.279 -50.768 8.764 1.00 67.44 393 ALA A N 1
ATOM 2902 C CA . ALA A 1 393 ? 3.320 -49.924 8.073 1.00 67.44 393 ALA A CA 1
ATOM 2903 C C . ALA A 1 393 ? 3.915 -48.513 8.005 1.00 67.44 393 ALA A C 1
ATOM 2905 O O . ALA A 1 393 ? 4.090 -47.860 9.030 1.00 67.44 393 ALA A O 1
ATOM 2906 N N . ILE A 1 394 ? 4.333 -48.103 6.807 1.00 71.31 394 ILE A N 1
ATOM 2907 C CA . ILE A 1 394 ? 4.801 -46.747 6.560 1.00 71.31 394 ILE A CA 1
ATOM 2908 C C . ILE A 1 394 ? 3.548 -45.899 6.703 1.00 71.31 394 ILE A C 1
ATOM 2910 O O . ILE A 1 394 ? 2.652 -45.988 5.860 1.00 71.31 394 ILE A O 1
ATOM 2914 N N . ASP A 1 395 ? 3.459 -45.153 7.803 1.00 73.94 395 ASP A N 1
ATOM 2915 C CA . ASP A 1 395 ? 2.378 -44.203 8.011 1.00 73.94 395 ASP A CA 1
ATOM 2916 C C . ASP A 1 395 ? 2.258 -43.333 6.752 1.00 73.94 395 ASP A C 1
ATOM 2918 O O . ASP A 1 395 ? 3.278 -42.835 6.253 1.00 73.94 395 ASP A O 1
ATOM 2922 N N . PRO A 1 396 ? 1.048 -43.191 6.178 1.00 80.94 396 PRO A N 1
ATOM 2923 C CA . PRO A 1 396 ? 0.871 -42.401 4.975 1.00 80.94 396 PRO A CA 1
ATOM 2924 C C . PRO A 1 396 ? 1.416 -40.993 5.243 1.00 80.94 396 PRO A C 1
ATOM 2926 O O . PRO A 1 396 ? 1.101 -40.411 6.287 1.00 80.94 396 PRO A O 1
ATOM 2929 N N . PRO A 1 397 ? 2.257 -40.447 4.342 1.00 77.81 397 PRO A N 1
ATOM 2930 C CA . PRO A 1 397 ? 2.839 -39.130 4.534 1.00 77.81 397 PRO A CA 1
ATOM 2931 C C . PRO A 1 397 ? 1.718 -38.120 4.807 1.00 77.81 397 PRO A C 1
ATOM 2933 O O . PRO A 1 397 ? 0.658 -38.210 4.177 1.00 77.81 397 PRO A O 1
ATOM 2936 N N . PRO A 1 398 ? 1.916 -37.183 5.754 1.00 82.19 398 PRO A N 1
ATOM 2937 C CA . PRO A 1 398 ? 0.888 -36.223 6.123 1.00 82.19 398 PRO A CA 1
ATOM 2938 C C . PRO A 1 398 ? 0.405 -35.514 4.860 1.00 82.19 398 PRO A C 1
ATOM 2940 O O . PRO A 1 398 ? 1.213 -34.956 4.114 1.00 82.19 398 PRO A O 1
ATOM 2943 N N . ALA A 1 399 ? -0.902 -35.592 4.597 1.00 84.69 399 ALA A N 1
ATOM 2944 C CA . ALA A 1 399 ? -1.504 -35.036 3.395 1.00 84.69 399 ALA A CA 1
ATOM 2945 C C . ALA A 1 399 ? -1.100 -33.562 3.261 1.00 84.69 399 ALA A C 1
ATOM 2947 O O . ALA A 1 399 ? -1.438 -32.733 4.110 1.00 84.69 399 ALA A O 1
ATOM 2948 N N . SER A 1 400 ? -0.325 -33.245 2.222 1.00 86.44 400 SER A N 1
ATOM 2949 C CA . SER A 1 400 ? 0.117 -31.878 1.964 1.00 86.44 400 SER A CA 1
ATOM 2950 C C . SER A 1 400 ? -1.105 -30.983 1.785 1.00 86.44 400 SER A C 1
ATOM 2952 O O . SER A 1 400 ? -2.057 -31.342 1.092 1.00 86.44 400 SER A O 1
ATOM 2954 N N . ARG A 1 401 ? -1.089 -29.814 2.424 1.00 91.38 401 ARG A N 1
ATOM 2955 C CA . ARG A 1 401 ? -2.201 -28.866 2.385 1.00 91.38 401 ARG A CA 1
ATOM 2956 C C . ARG A 1 401 ? -2.399 -28.358 0.954 1.00 91.38 401 ARG A C 1
ATOM 2958 O O . ARG A 1 401 ? -1.537 -27.657 0.431 1.00 91.38 401 ARG A O 1
ATOM 2965 N N . THR A 1 402 ? -3.534 -28.684 0.347 1.00 94.06 402 THR A N 1
ATOM 2966 C CA . THR A 1 402 ? -3.955 -28.162 -0.960 1.00 94.06 402 THR A CA 1
ATOM 2967 C C . THR A 1 402 ? -4.904 -26.979 -0.796 1.00 94.06 402 THR A C 1
ATOM 2969 O O . THR A 1 402 ? -5.585 -26.845 0.227 1.00 94.06 402 THR A O 1
ATOM 2972 N N . ARG A 1 403 ? -4.947 -26.098 -1.798 1.00 92.94 403 ARG A N 1
ATOM 2973 C CA . ARG A 1 403 ? -5.964 -25.048 -1.912 1.00 92.94 403 ARG A CA 1
ATOM 2974 C C . ARG A 1 403 ? -6.327 -24.840 -3.371 1.00 92.94 403 ARG A C 1
ATOM 2976 O O . ARG A 1 403 ? -5.440 -24.752 -4.219 1.00 92.94 403 ARG A O 1
ATOM 2983 N N . ASP A 1 404 ? -7.616 -24.662 -3.604 1.00 93.94 404 ASP A N 1
ATOM 2984 C CA . ASP A 1 404 ? -8.136 -24.305 -4.912 1.00 93.94 404 ASP A CA 1
ATOM 2985 C C . ASP A 1 404 ? -8.099 -22.780 -5.067 1.00 93.94 404 ASP A C 1
ATOM 2987 O O . ASP A 1 404 ? -8.606 -22.033 -4.222 1.00 93.94 404 ASP A O 1
ATOM 2991 N N . LEU A 1 405 ? -7.452 -22.314 -6.129 1.00 94.62 405 LEU A N 1
ATOM 2992 C CA . LEU A 1 405 ? -7.390 -20.918 -6.536 1.00 94.62 405 LEU A CA 1
ATOM 2993 C C . LEU A 1 405 ? -8.046 -20.794 -7.906 1.00 94.62 405 LEU A C 1
ATOM 2995 O O . LEU A 1 405 ? -7.563 -21.371 -8.873 1.00 94.62 405 LEU A O 1
ATOM 2999 N N . VAL A 1 406 ? -9.125 -20.025 -8.003 1.00 95.50 406 VAL A N 1
ATOM 3000 C CA . VAL A 1 406 ? -9.769 -19.722 -9.285 1.00 95.50 406 VAL A CA 1
ATOM 3001 C C . VAL A 1 406 ? -9.286 -18.352 -9.740 1.00 95.50 406 VAL A C 1
ATOM 3003 O O . VAL A 1 406 ? -9.490 -17.364 -9.037 1.00 95.50 406 VAL A O 1
ATOM 3006 N N . LEU A 1 407 ? -8.613 -18.299 -10.889 1.00 94.31 407 LEU A N 1
ATOM 3007 C CA . LEU A 1 407 ? -8.163 -17.054 -11.504 1.00 94.31 407 LEU A CA 1
ATOM 3008 C C . LEU A 1 407 ? -8.996 -16.774 -12.758 1.00 94.31 407 LEU A C 1
ATOM 3010 O O . LEU A 1 407 ? -8.993 -17.607 -13.667 1.00 94.31 407 LEU A O 1
ATOM 3014 N N . PRO A 1 408 ? -9.659 -15.613 -12.857 1.00 93.00 408 PRO A N 1
ATOM 3015 C CA . PRO A 1 408 ? -10.351 -15.236 -14.079 1.00 93.00 408 PRO A CA 1
ATOM 3016 C C . PRO A 1 408 ? -9.310 -14.858 -15.127 1.00 93.00 408 PRO A C 1
ATOM 3018 O O . PRO A 1 408 ? -8.589 -13.882 -14.952 1.00 93.00 408 PRO A O 1
ATOM 3021 N N . THR A 1 409 ? -9.179 -15.628 -16.202 1.00 91.50 409 THR A N 1
ATOM 3022 C CA . THR A 1 409 ? -8.287 -15.277 -17.317 1.00 91.50 409 THR A CA 1
ATOM 3023 C C . THR A 1 409 ? -9.098 -14.698 -18.475 1.00 91.50 409 THR A C 1
ATOM 3025 O O . THR A 1 409 ? -10.296 -14.967 -18.573 1.00 91.50 409 THR A O 1
ATOM 3028 N N . PRO A 1 410 ? -8.479 -13.951 -19.409 1.00 88.88 410 PRO A N 1
ATOM 3029 C CA . PRO A 1 410 ? -9.172 -13.493 -20.617 1.00 88.88 410 PRO A CA 1
ATOM 3030 C C . PRO A 1 410 ? -9.783 -14.636 -21.449 1.00 88.88 410 PRO A C 1
ATOM 3032 O O . PRO A 1 410 ? -10.734 -14.415 -22.189 1.00 88.88 410 PRO A O 1
ATOM 3035 N N . SER A 1 411 ? -9.251 -15.857 -21.317 1.00 91.69 411 SER A N 1
ATOM 3036 C CA . SER A 1 411 ? -9.757 -17.084 -21.949 1.00 91.69 411 SER A CA 1
ATOM 3037 C C . SER A 1 411 ? -10.832 -17.828 -21.140 1.00 91.69 411 SER A C 1
ATOM 3039 O O . SER A 1 411 ? -11.316 -18.859 -21.600 1.00 91.69 411 SER A O 1
ATOM 3041 N N . GLY A 1 412 ? -11.196 -17.343 -19.950 1.00 93.69 412 GLY A N 1
ATOM 3042 C CA . GLY A 1 412 ? -12.124 -17.992 -19.018 1.00 93.69 412 GLY A CA 1
ATOM 3043 C C . GLY A 1 412 ? -11.514 -18.242 -17.637 1.00 93.69 412 GLY A C 1
ATOM 3044 O O . GLY A 1 412 ? -10.332 -17.989 -17.399 1.00 93.69 412 GLY A O 1
ATOM 3045 N N . ASP A 1 413 ? -12.310 -18.739 -16.699 1.00 95.56 413 ASP A N 1
ATOM 3046 C CA . ASP A 1 413 ? -11.830 -19.024 -15.346 1.00 95.56 413 ASP A CA 1
ATOM 3047 C C . ASP A 1 413 ? -10.933 -20.269 -15.341 1.00 95.56 413 ASP A C 1
ATOM 3049 O O . ASP A 1 413 ? -11.336 -21.349 -15.773 1.00 95.56 413 ASP A O 1
ATOM 3053 N N . VAL A 1 414 ? -9.706 -20.127 -14.834 1.00 95.25 414 VAL A N 1
ATOM 3054 C CA . VAL A 1 414 ? -8.757 -21.234 -14.668 1.00 95.25 414 VAL A CA 1
ATOM 3055 C C . VAL A 1 414 ? -8.647 -21.565 -13.185 1.00 95.25 414 VAL A C 1
ATOM 3057 O O . VAL A 1 414 ? -8.205 -20.744 -12.378 1.00 95.25 414 VAL A O 1
ATOM 3060 N N . SER A 1 415 ? -9.055 -22.779 -12.816 1.00 95.12 415 SER A N 1
ATOM 3061 C CA . SER A 1 415 ? -8.908 -23.307 -11.461 1.00 95.12 415 SER A CA 1
ATOM 3062 C C . SER A 1 415 ? -7.566 -24.016 -11.297 1.00 95.12 415 SER A C 1
ATOM 3064 O O . SER A 1 415 ? -7.265 -24.963 -12.025 1.00 95.12 415 SER A O 1
ATOM 3066 N N . PHE A 1 416 ? -6.795 -23.612 -10.298 1.00 94.38 416 PHE A N 1
ATOM 3067 C CA . PHE A 1 416 ? -5.545 -24.240 -9.903 1.00 94.38 416 PHE A CA 1
ATOM 3068 C C . PHE A 1 416 ? -5.717 -24.940 -8.560 1.00 94.38 416 PHE A C 1
ATOM 3070 O O . PHE A 1 416 ? -6.157 -24.319 -7.597 1.00 94.38 416 PHE A O 1
ATOM 3077 N N . VAL A 1 417 ? -5.317 -26.205 -8.473 1.00 95.19 417 VAL A N 1
ATOM 3078 C CA . VAL A 1 417 ? -5.184 -26.915 -7.194 1.00 95.19 417 VAL A CA 1
ATOM 3079 C C . VAL A 1 417 ? -3.724 -26.815 -6.786 1.00 95.19 417 VAL A C 1
ATOM 3081 O O . VAL A 1 417 ? -2.915 -27.621 -7.242 1.00 95.19 417 VAL A O 1
ATOM 3084 N N . LEU A 1 418 ? -3.363 -25.817 -5.976 1.00 95.06 418 LEU A N 1
ATOM 3085 C CA . LEU A 1 418 ? -1.951 -25.606 -5.655 1.00 95.06 418 LEU A CA 1
ATOM 3086 C C . LEU A 1 418 ? -1.567 -26.296 -4.349 1.00 95.06 418 LEU A C 1
ATOM 3088 O O . LEU A 1 418 ? -2.318 -26.337 -3.364 1.00 95.06 418 LEU A O 1
ATOM 3092 N N . ARG A 1 419 ? -0.361 -26.848 -4.372 1.00 94.38 419 ARG A N 1
ATOM 3093 C CA . ARG A 1 419 ? 0.364 -27.396 -3.234 1.00 94.38 419 ARG A CA 1
ATOM 3094 C C . ARG A 1 419 ? 1.449 -26.410 -2.832 1.00 94.38 419 ARG A C 1
ATOM 3096 O O . ARG A 1 419 ? 1.890 -25.582 -3.623 1.00 94.38 419 ARG A O 1
ATOM 3103 N N . GLU A 1 420 ? 1.944 -26.552 -1.609 1.00 92.69 420 GLU A N 1
ATOM 3104 C CA . GLU A 1 420 ? 3.068 -25.742 -1.123 1.00 92.69 420 GLU A CA 1
ATOM 3105 C C . GLU A 1 420 ? 4.311 -25.854 -2.029 1.00 92.69 420 GLU A C 1
ATOM 3107 O O . GLU A 1 420 ? 5.022 -24.875 -2.221 1.00 92.69 420 GLU A O 1
ATOM 3112 N N . SER A 1 421 ? 4.532 -27.015 -2.656 1.00 92.25 421 SER A N 1
ATOM 3113 C CA . SER A 1 421 ? 5.628 -27.241 -3.607 1.00 92.25 421 SER A CA 1
ATOM 3114 C C . SER A 1 421 ? 5.478 -26.511 -4.943 1.00 92.25 421 SER A C 1
ATOM 3116 O O . SER A 1 421 ? 6.467 -26.362 -5.656 1.00 92.25 421 SER A O 1
ATOM 3118 N N . ASP A 1 422 ? 4.263 -26.095 -5.305 1.00 92.88 422 ASP A N 1
ATOM 3119 C CA . ASP A 1 422 ? 3.980 -25.473 -6.604 1.00 92.88 422 ASP A CA 1
ATOM 3120 C C . ASP A 1 422 ? 4.275 -23.966 -6.592 1.00 92.88 422 ASP A C 1
ATOM 3122 O O . ASP A 1 422 ? 4.282 -23.313 -7.637 1.00 92.88 422 ASP A O 1
ATOM 3126 N N . LEU A 1 423 ? 4.527 -23.400 -5.408 1.00 92.19 423 LEU A N 1
ATOM 3127 C CA . LEU A 1 423 ? 4.807 -21.985 -5.244 1.00 92.19 423 LEU A CA 1
ATOM 3128 C C . LEU A 1 423 ? 6.292 -21.697 -5.441 1.00 92.19 423 LEU A C 1
ATOM 3130 O O . LEU A 1 423 ? 7.132 -22.200 -4.688 1.00 92.19 423 LEU A O 1
ATOM 3134 N N . PRO A 1 424 ? 6.652 -20.825 -6.393 1.00 91.00 424 PRO A N 1
ATOM 3135 C CA . PRO A 1 424 ? 8.019 -20.356 -6.471 1.00 91.00 424 PRO A CA 1
ATOM 3136 C C . PRO A 1 424 ? 8.350 -19.472 -5.260 1.00 91.00 424 PRO A C 1
ATOM 3138 O O . PRO A 1 424 ? 7.478 -18.887 -4.607 1.00 91.00 424 PRO A O 1
ATOM 3141 N N . SER A 1 425 ? 9.651 -19.315 -5.001 1.00 88.44 425 SER A N 1
ATOM 3142 C CA . SER A 1 425 ? 10.142 -18.246 -4.128 1.00 88.44 425 SER A CA 1
ATOM 3143 C C . SER A 1 425 ? 9.548 -16.905 -4.561 1.00 88.44 425 SER A C 1
ATOM 3145 O O . SER A 1 425 ? 9.325 -16.680 -5.753 1.00 88.44 425 SER A O 1
ATOM 3147 N N . ALA A 1 426 ? 9.337 -16.007 -3.593 1.00 87.06 426 ALA A N 1
ATOM 3148 C CA . ALA A 1 426 ? 8.865 -14.652 -3.854 1.00 87.06 426 ALA A CA 1
ATOM 3149 C C . ALA A 1 426 ? 9.593 -14.046 -5.070 1.00 87.06 426 ALA A C 1
ATOM 3151 O O . ALA A 1 426 ? 10.832 -14.022 -5.078 1.00 87.06 426 ALA A O 1
ATOM 3152 N N . PRO A 1 427 ? 8.855 -13.580 -6.092 1.00 86.56 427 PRO A N 1
ATOM 3153 C CA . PRO A 1 427 ? 9.460 -13.058 -7.304 1.00 86.56 427 PRO A CA 1
ATOM 3154 C C . PRO A 1 427 ? 10.284 -11.814 -6.972 1.00 86.56 427 PRO A C 1
ATOM 3156 O O . PRO A 1 427 ? 9.756 -10.764 -6.600 1.00 86.56 427 PRO A O 1
ATOM 3159 N N . ALA A 1 428 ? 11.600 -11.929 -7.115 1.00 83.44 428 ALA A N 1
ATOM 3160 C CA . ALA A 1 428 ? 12.491 -10.784 -7.077 1.00 83.44 428 ALA A CA 1
ATOM 3161 C C . ALA A 1 428 ? 12.459 -10.067 -8.437 1.00 83.44 428 ALA A C 1
ATOM 3163 O O . ALA A 1 428 ? 12.383 -10.703 -9.485 1.00 83.44 428 ALA A O 1
ATOM 3164 N N . GLY A 1 429 ? 12.566 -8.735 -8.438 1.00 81.06 429 GLY A N 1
ATOM 3165 C CA . GLY A 1 429 ? 12.887 -7.998 -9.666 1.00 81.06 429 GLY A CA 1
ATOM 3166 C C . GLY A 1 429 ? 11.716 -7.481 -10.510 1.00 81.06 429 GLY A C 1
ATOM 3167 O O . GLY A 1 429 ? 11.927 -7.167 -11.681 1.00 81.06 429 GLY A O 1
ATOM 3168 N N . VAL A 1 430 ? 10.514 -7.299 -9.944 1.00 90.31 430 VAL A N 1
ATOM 3169 C CA . VAL A 1 430 ? 9.502 -6.415 -10.576 1.00 90.31 430 VAL A CA 1
ATOM 3170 C C . VAL A 1 430 ? 10.072 -4.993 -10.722 1.00 90.31 430 VAL A C 1
ATOM 3172 O O . VAL A 1 430 ? 9.888 -4.335 -11.744 1.00 90.31 430 VAL A O 1
ATOM 3175 N N . GLY A 1 431 ? 10.873 -4.562 -9.740 1.00 92.44 431 GLY A N 1
ATOM 3176 C CA . GLY A 1 431 ? 11.668 -3.339 -9.806 1.00 92.44 431 GLY A CA 1
ATOM 3177 C C . GLY A 1 431 ? 10.842 -2.067 -9.611 1.00 92.44 431 GLY A C 1
ATOM 3178 O O . GLY A 1 431 ? 9.866 -2.045 -8.860 1.00 92.44 431 GLY A O 1
ATOM 3179 N N . THR A 1 432 ? 11.286 -0.990 -10.259 1.00 96.56 432 THR A N 1
ATOM 3180 C CA . THR A 1 432 ? 10.683 0.354 -10.200 1.00 96.56 432 THR A CA 1
ATOM 3181 C C . THR A 1 432 ? 10.168 0.822 -11.564 1.00 96.56 432 THR A C 1
ATOM 3183 O O . THR A 1 432 ? 9.964 2.018 -11.767 1.00 96.56 432 THR A O 1
ATOM 3186 N N . ASP A 1 433 ? 10.021 -0.097 -12.522 1.00 96.88 433 ASP A N 1
ATOM 3187 C CA . ASP A 1 433 ? 9.488 0.209 -13.848 1.00 96.88 433 ASP A CA 1
ATOM 3188 C C . ASP A 1 433 ? 7.962 0.311 -13.779 1.00 96.88 433 ASP A C 1
ATOM 3190 O O . ASP A 1 433 ? 7.249 -0.690 -13.720 1.00 96.88 433 ASP A O 1
ATOM 3194 N N . ILE A 1 434 ? 7.473 1.550 -13.760 1.00 97.38 434 ILE A N 1
ATOM 3195 C CA . ILE A 1 434 ? 6.057 1.880 -13.589 1.00 97.38 434 ILE A CA 1
ATOM 3196 C C . ILE A 1 434 ? 5.194 1.288 -14.704 1.00 97.38 434 ILE A C 1
ATOM 3198 O O . ILE A 1 434 ? 4.128 0.743 -14.420 1.00 97.38 434 ILE A O 1
ATOM 3202 N N . ALA A 1 435 ? 5.653 1.361 -15.957 1.00 96.56 435 ALA A N 1
ATOM 3203 C CA . ALA A 1 435 ? 4.879 0.866 -17.089 1.00 96.56 435 ALA A CA 1
ATOM 3204 C C . ALA A 1 435 ? 4.731 -0.656 -17.003 1.00 96.56 435 ALA A C 1
ATOM 3206 O O . ALA A 1 435 ? 3.633 -1.186 -17.178 1.00 96.56 435 ALA A O 1
ATOM 3207 N N . ARG A 1 436 ? 5.819 -1.350 -16.651 1.00 96.88 436 ARG A N 1
ATOM 3208 C CA . ARG A 1 436 ? 5.805 -2.796 -16.425 1.00 96.88 436 ARG A CA 1
ATOM 3209 C C . ARG A 1 436 ? 4.898 -3.179 -15.255 1.00 96.88 436 ARG A C 1
ATOM 3211 O O . ARG A 1 436 ? 4.061 -4.058 -15.413 1.00 96.88 436 ARG A O 1
ATOM 3218 N N . ILE A 1 437 ? 5.004 -2.485 -14.119 1.00 97.50 437 ILE A N 1
ATOM 3219 C CA . ILE A 1 437 ? 4.136 -2.700 -12.949 1.00 97.50 437 ILE A CA 1
ATOM 3220 C C . ILE A 1 437 ? 2.653 -2.570 -13.333 1.00 97.50 437 ILE A C 1
ATOM 3222 O O . ILE A 1 437 ? 1.853 -3.438 -12.991 1.00 97.50 437 ILE A O 1
ATOM 3226 N N . ALA A 1 438 ? 2.282 -1.523 -14.076 1.00 96.94 438 ALA A N 1
ATOM 3227 C CA . ALA A 1 438 ? 0.897 -1.293 -14.488 1.00 96.94 438 ALA A CA 1
ATOM 3228 C C . ALA A 1 438 ? 0.366 -2.374 -15.448 1.00 96.94 438 ALA A C 1
ATOM 3230 O O . ALA A 1 438 ? -0.796 -2.780 -15.334 1.00 96.94 438 ALA A O 1
ATOM 3231 N N . CYS A 1 439 ? 1.222 -2.863 -16.352 1.00 96.19 439 CYS A N 1
ATOM 3232 C CA . CYS A 1 439 ? 0.889 -3.940 -17.285 1.00 96.19 439 CYS A CA 1
ATOM 3233 C C . CYS A 1 439 ? 0.806 -5.317 -16.613 1.00 96.19 439 CYS A C 1
ATOM 3235 O O . CYS A 1 439 ? 0.193 -6.221 -17.168 1.00 96.19 439 CYS A O 1
ATOM 3237 N N . MET A 1 440 ? 1.417 -5.475 -15.435 1.00 97.06 440 MET A N 1
ATOM 3238 C CA . MET A 1 440 ? 1.425 -6.715 -14.656 1.00 97.06 440 MET A CA 1
ATOM 3239 C C . MET A 1 440 ? 0.321 -6.773 -13.582 1.00 97.06 440 MET A C 1
ATOM 3241 O O . MET A 1 440 ? 0.225 -7.755 -12.842 1.00 97.06 440 MET A O 1
ATOM 3245 N N . TRP A 1 441 ? -0.477 -5.715 -13.423 1.00 96.94 441 TRP A N 1
ATOM 3246 C CA . TRP A 1 441 ? -1.308 -5.563 -12.230 1.00 96.94 441 TRP A CA 1
ATOM 3247 C C . TRP A 1 441 ? -2.556 -6.459 -12.212 1.00 96.94 441 TRP A C 1
ATOM 3249 O O . TRP A 1 441 ? -2.737 -7.203 -11.250 1.00 96.94 441 TRP A O 1
ATOM 3259 N N . ALA A 1 442 ? -3.385 -6.419 -13.258 1.00 96.56 442 ALA A N 1
ATOM 3260 C CA . ALA A 1 442 ? -4.653 -7.154 -13.352 1.00 96.56 442 ALA A CA 1
ATOM 3261 C C . ALA A 1 442 ? -4.909 -7.660 -14.781 1.00 96.56 442 ALA A C 1
ATOM 3263 O O . ALA A 1 442 ? -4.303 -7.146 -15.721 1.00 96.56 442 ALA A O 1
ATOM 3264 N N . TYR A 1 443 ? -5.829 -8.620 -14.940 1.00 94.62 443 TYR A N 1
ATOM 3265 C CA . TYR A 1 443 ? -6.315 -9.102 -16.241 1.00 94.62 443 TYR A CA 1
ATOM 3266 C C . TYR A 1 443 ? -7.315 -8.120 -16.866 1.00 94.62 443 TYR A C 1
ATOM 3268 O O . TYR A 1 443 ? -8.515 -8.369 -16.916 1.00 94.62 443 TYR A O 1
ATOM 3276 N N . ASP A 1 444 ? -6.828 -6.975 -17.324 1.00 93.31 444 ASP A N 1
ATOM 3277 C CA . ASP A 1 444 ? -7.630 -5.983 -18.038 1.00 93.31 444 ASP A CA 1
ATOM 3278 C C . ASP A 1 444 ? -6.960 -5.566 -19.352 1.00 93.31 444 ASP A C 1
ATOM 3280 O O . ASP A 1 444 ? -5.975 -6.167 -19.777 1.00 93.31 444 ASP A O 1
ATOM 3284 N N . GLY A 1 445 ? -7.475 -4.526 -20.013 1.00 93.25 445 GLY A N 1
ATOM 3285 C CA . GLY A 1 445 ? -6.918 -4.031 -21.278 1.00 93.25 445 GLY A CA 1
ATOM 3286 C C . GLY A 1 445 ? -5.453 -3.569 -21.209 1.00 93.25 445 GLY A C 1
ATOM 3287 O O . GLY A 1 445 ? -4.843 -3.347 -22.250 1.00 93.25 445 GLY A O 1
ATOM 3288 N N . HIS A 1 446 ? -4.869 -3.437 -20.012 1.00 93.62 446 HIS A N 1
ATOM 3289 C CA . HIS A 1 446 ? -3.453 -3.108 -19.832 1.00 93.62 446 HIS A CA 1
ATOM 3290 C C . HIS A 1 446 ? -2.569 -4.353 -19.676 1.00 93.62 446 HIS A C 1
ATOM 3292 O O . HIS A 1 446 ? -1.342 -4.232 -19.680 1.00 93.62 446 HIS A O 1
ATOM 3298 N N . TRP A 1 447 ? -3.168 -5.535 -19.524 1.00 95.25 447 TRP A N 1
ATOM 3299 C CA . TRP A 1 447 ? -2.459 -6.792 -19.341 1.00 95.25 447 TRP A CA 1
ATOM 3300 C C . TRP A 1 447 ? -1.663 -7.170 -20.591 1.00 95.25 447 TRP A C 1
ATOM 3302 O O . TRP A 1 447 ? -2.217 -7.313 -21.678 1.00 95.25 447 TRP A O 1
ATOM 3312 N N . ARG A 1 448 ? -0.351 -7.383 -20.434 1.00 95.19 448 ARG A N 1
ATOM 3313 C CA . ARG A 1 448 ? 0.538 -7.787 -21.543 1.00 95.19 448 ARG A CA 1
ATOM 3314 C C . ARG A 1 448 ? 0.821 -9.286 -21.612 1.00 95.19 448 ARG A C 1
ATOM 3316 O O . ARG A 1 448 ? 1.641 -9.705 -22.418 1.00 95.19 448 ARG A O 1
ATOM 3323 N N . GLY A 1 449 ? 0.186 -10.094 -20.763 1.00 95.12 449 GLY A N 1
ATOM 3324 C CA . GLY A 1 449 ? 0.522 -11.519 -20.662 1.00 95.12 449 GLY A CA 1
ATOM 3325 C C . GLY A 1 449 ? 1.850 -11.791 -19.955 1.00 95.12 449 GLY A C 1
ATOM 3326 O O . GLY A 1 449 ? 2.315 -12.924 -19.956 1.00 95.12 449 GLY A O 1
ATOM 3327 N N . GLU A 1 450 ? 2.462 -10.779 -19.340 1.00 95.25 450 GLU A N 1
ATOM 3328 C CA . GLU A 1 450 ? 3.730 -10.914 -18.629 1.00 95.25 450 GLU A CA 1
ATOM 3329 C C . GLU A 1 450 ? 3.497 -10.876 -17.119 1.00 95.25 450 GLU A C 1
ATOM 3331 O O . GLU A 1 450 ? 2.781 -10.015 -16.615 1.00 95.25 450 GLU A O 1
ATOM 3336 N N . SER A 1 451 ? 4.146 -11.774 -16.375 1.00 95.75 451 SER A N 1
ATOM 3337 C CA . SER A 1 451 ? 4.229 -11.693 -14.916 1.00 95.75 451 SER A CA 1
ATOM 3338 C C . SER A 1 451 ? 5.596 -12.133 -14.414 1.00 95.75 451 SER A C 1
ATOM 3340 O O . SER A 1 451 ? 6.300 -12.895 -15.068 1.00 95.75 451 SER A O 1
ATOM 3342 N N . ALA A 1 452 ? 5.969 -11.695 -13.214 1.00 95.50 452 ALA A N 1
ATOM 3343 C CA . ALA A 1 452 ? 7.098 -12.284 -12.500 1.00 95.50 452 ALA A CA 1
ATOM 3344 C C . ALA A 1 452 ? 6.720 -13.612 -11.815 1.00 95.50 452 ALA A C 1
ATOM 3346 O O . ALA A 1 452 ? 7.604 -14.399 -11.489 1.00 95.50 452 ALA A O 1
ATOM 3347 N N . LEU A 1 453 ? 5.423 -13.871 -11.612 1.00 95.38 453 LEU A N 1
ATOM 3348 C CA . LEU A 1 453 ? 4.903 -15.093 -11.006 1.00 95.38 453 LEU A CA 1
ATOM 3349 C C . LEU A 1 453 ? 4.197 -15.942 -12.064 1.00 95.38 453 LEU A C 1
ATOM 3351 O O . LEU A 1 453 ? 3.262 -15.468 -12.705 1.00 95.38 453 LEU A O 1
ATOM 3355 N N . HIS A 1 454 ? 4.615 -17.199 -12.202 1.00 95.50 454 HIS A N 1
ATOM 3356 C CA . HIS A 1 454 ? 3.953 -18.181 -13.057 1.00 95.50 454 HIS A CA 1
ATOM 3357 C C . HIS A 1 454 ? 3.500 -19.372 -12.214 1.00 95.50 454 HIS A C 1
ATOM 3359 O O . HIS A 1 454 ? 4.294 -19.900 -11.436 1.00 95.50 454 HIS A O 1
ATOM 3365 N N . LEU A 1 455 ? 2.250 -19.802 -12.384 1.00 95.38 455 LEU A N 1
ATOM 3366 C CA . LEU A 1 455 ? 1.701 -21.013 -11.771 1.00 95.38 455 LEU A CA 1
ATOM 3367 C C . LEU A 1 455 ? 1.339 -21.995 -12.881 1.00 95.38 455 LEU A C 1
ATOM 3369 O O . LEU A 1 455 ? 0.553 -21.668 -13.764 1.00 95.38 455 LEU A O 1
ATOM 3373 N N . HIS A 1 456 ? 1.965 -23.175 -12.880 1.00 94.12 456 HIS A N 1
ATOM 3374 C CA . HIS A 1 456 ? 1.810 -24.187 -13.938 1.00 94.12 456 HIS A CA 1
ATOM 3375 C C . HIS A 1 456 ? 1.981 -23.629 -15.366 1.00 94.12 456 HIS A C 1
ATOM 3377 O O . HIS A 1 456 ? 1.273 -24.014 -16.288 1.00 94.12 456 HIS A O 1
ATOM 3383 N N . GLY A 1 457 ? 2.914 -22.688 -15.547 1.00 94.62 457 GLY A N 1
ATOM 3384 C CA . GLY A 1 457 ? 3.163 -22.031 -16.837 1.00 94.62 457 GLY A CA 1
ATOM 3385 C C . GLY A 1 457 ? 2.232 -20.856 -17.162 1.00 94.62 457 GLY A C 1
ATOM 3386 O O . GLY A 1 457 ? 2.471 -20.167 -18.148 1.00 94.62 457 GLY A O 1
ATOM 3387 N N . HIS A 1 458 ? 1.233 -20.561 -16.326 1.00 95.50 458 HIS A N 1
ATOM 3388 C CA . HIS A 1 458 ? 0.332 -19.424 -16.517 1.00 95.50 458 HIS A CA 1
ATOM 3389 C C . HIS A 1 458 ? 0.835 -18.182 -15.764 1.00 95.50 458 HIS A C 1
ATOM 3391 O O . HIS A 1 458 ? 1.068 -18.268 -14.554 1.00 95.50 458 HIS A O 1
ATOM 3397 N N . PRO A 1 459 ? 1.004 -17.025 -16.432 1.00 96.12 459 PRO A N 1
ATOM 3398 C CA . PRO A 1 459 ? 1.417 -15.786 -15.779 1.00 96.12 459 PRO A CA 1
ATOM 3399 C C . PRO A 1 459 ? 0.288 -15.252 -14.894 1.00 96.12 459 PRO A C 1
ATOM 3401 O O . PRO A 1 459 ? -0.831 -15.063 -15.360 1.00 96.12 459 PRO A O 1
ATOM 3404 N N . VAL A 1 460 ? 0.584 -14.977 -13.623 1.00 96.44 460 VAL A N 1
ATOM 3405 C CA . VAL A 1 460 ? -0.414 -14.533 -12.640 1.00 96.44 460 VAL A CA 1
ATOM 3406 C C . VAL A 1 460 ? -0.259 -13.042 -12.337 1.00 96.44 460 VAL A C 1
ATOM 3408 O O . VAL A 1 460 ? 0.805 -12.647 -11.841 1.00 96.44 460 VAL A O 1
ATOM 3411 N N . PRO A 1 461 ? -1.284 -12.203 -12.567 1.00 96.94 461 PRO A N 1
ATOM 3412 C CA . PRO A 1 461 ? -1.235 -10.784 -12.256 1.00 96.94 461 PRO A CA 1
ATOM 3413 C C . PRO A 1 461 ? -0.965 -10.514 -10.784 1.00 96.94 461 PRO A C 1
ATOM 3415 O O . PRO A 1 461 ? -1.340 -11.287 -9.898 1.00 96.94 461 PRO A O 1
ATOM 3418 N N . MET A 1 462 ? -0.340 -9.371 -10.529 1.00 96.81 462 MET A N 1
ATOM 3419 C CA . MET A 1 462 ? 0.074 -8.968 -9.190 1.00 96.81 462 MET A CA 1
ATOM 3420 C C . MET A 1 462 ? -1.098 -8.866 -8.217 1.00 96.81 462 MET A C 1
ATOM 3422 O O . MET A 1 462 ? -0.930 -9.210 -7.052 1.00 96.81 462 MET A O 1
ATOM 3426 N N . GLN A 1 463 ? -2.286 -8.475 -8.683 1.00 96.25 463 GLN A N 1
ATOM 3427 C CA . GLN A 1 463 ? -3.492 -8.359 -7.862 1.00 96.25 463 GLN A CA 1
ATOM 3428 C C . GLN A 1 463 ? -3.818 -9.629 -7.055 1.00 96.25 463 GLN A C 1
ATOM 3430 O O . GLN A 1 463 ? -4.325 -9.510 -5.944 1.00 96.25 463 GLN A O 1
ATOM 3435 N N . TYR A 1 464 ? -3.485 -10.820 -7.566 1.00 95.75 464 TYR A N 1
ATOM 3436 C CA . TYR A 1 464 ? -3.775 -12.107 -6.913 1.00 95.75 464 TYR A CA 1
ATOM 3437 C C . TYR A 1 464 ? -2.647 -12.612 -6.003 1.00 95.75 464 TYR A C 1
ATOM 3439 O O . TYR A 1 464 ? -2.774 -13.642 -5.344 1.00 95.75 464 TYR A O 1
ATOM 3447 N N . TRP A 1 465 ? -1.517 -11.904 -5.937 1.00 95.44 465 TRP A N 1
ATOM 3448 C CA . TRP A 1 465 ? -0.377 -12.314 -5.115 1.00 95.44 465 TRP A CA 1
ATOM 3449 C C . TRP A 1 465 ? -0.686 -12.406 -3.612 1.00 95.44 465 TRP A C 1
ATOM 3451 O O . TRP A 1 465 ? -0.163 -13.332 -2.985 1.00 95.44 465 TRP A O 1
ATOM 3461 N N . PRO A 1 466 ? -1.514 -11.528 -3.002 1.00 94.44 466 PRO A N 1
ATOM 3462 C CA . PRO A 1 466 ? -1.911 -11.694 -1.606 1.00 94.44 466 PRO A CA 1
ATOM 3463 C C . PRO A 1 466 ? -2.589 -13.043 -1.353 1.00 94.44 466 PRO A C 1
ATOM 3465 O O . PRO A 1 466 ? -2.233 -13.721 -0.394 1.00 94.44 466 PRO A O 1
ATOM 3468 N N . ASP A 1 467 ? -3.501 -13.474 -2.225 1.00 92.88 467 ASP A N 1
ATOM 3469 C CA . ASP A 1 467 ? -4.242 -14.730 -2.050 1.00 92.88 467 ASP A CA 1
ATOM 3470 C C . ASP A 1 467 ? -3.337 -15.962 -2.137 1.00 92.88 467 ASP A C 1
ATOM 3472 O O . ASP A 1 467 ? -3.573 -16.963 -1.457 1.00 92.88 467 ASP A O 1
ATOM 3476 N N . ILE A 1 468 ? -2.259 -15.853 -2.916 1.00 93.81 468 ILE A N 1
ATOM 3477 C CA . ILE A 1 468 ? -1.262 -16.906 -3.117 1.00 93.81 468 ILE A CA 1
ATOM 3478 C C . ILE A 1 468 ? -0.276 -16.957 -1.943 1.00 93.81 468 ILE A C 1
ATOM 3480 O O . ILE A 1 468 ? -0.089 -17.999 -1.315 1.00 93.81 468 ILE A O 1
ATOM 3484 N N . PHE A 1 469 ? 0.362 -15.832 -1.608 1.00 93.12 469 PHE A N 1
ATOM 3485 C CA . PHE A 1 469 ? 1.479 -15.828 -0.659 1.00 93.12 469 PHE A CA 1
ATOM 3486 C C . PHE A 1 469 ? 1.055 -15.711 0.808 1.00 93.12 469 PHE A C 1
ATOM 3488 O O . PHE A 1 469 ? 1.746 -16.260 1.670 1.00 93.12 469 PHE A O 1
ATOM 3495 N N . LYS A 1 470 ? -0.069 -15.044 1.121 1.00 90.81 470 LYS A N 1
ATOM 3496 C CA . LYS A 1 470 ? -0.490 -14.761 2.512 1.00 90.81 470 LYS A CA 1
ATOM 3497 C C . LYS A 1 470 ? -0.680 -16.030 3.347 1.00 90.81 470 LYS A C 1
ATOM 3499 O O . LYS A 1 470 ? -0.489 -15.988 4.560 1.00 90.81 470 LYS A O 1
ATOM 3504 N N . TYR A 1 471 ? -1.033 -17.151 2.718 1.00 87.94 471 TYR A N 1
ATOM 3505 C CA . TYR A 1 471 ? -1.423 -18.377 3.420 1.00 87.94 471 TYR A CA 1
ATOM 3506 C C . TYR A 1 471 ? -0.354 -19.467 3.474 1.00 87.94 471 TYR A C 1
ATOM 3508 O O . TYR A 1 471 ? -0.370 -20.264 4.412 1.00 87.94 471 TYR A O 1
ATOM 3516 N N . TRP A 1 472 ? 0.547 -19.518 2.495 1.00 87.25 472 TRP A N 1
ATOM 3517 C CA . TRP A 1 472 ? 1.522 -20.605 2.377 1.00 87.25 472 TRP A CA 1
ATOM 3518 C C . TRP A 1 472 ? 2.930 -20.208 2.791 1.00 87.25 472 TRP A C 1
ATOM 3520 O O . TRP A 1 472 ? 3.604 -20.966 3.479 1.00 87.25 472 TRP A O 1
ATOM 3530 N N . HIS A 1 473 ? 3.355 -18.986 2.474 1.00 85.81 473 HIS A N 1
ATOM 3531 C CA . HIS A 1 473 ? 4.696 -18.523 2.805 1.00 85.81 473 HIS A CA 1
ATOM 3532 C C . HIS A 1 473 ? 4.632 -17.166 3.485 1.00 85.81 473 HIS A C 1
ATOM 3534 O O . HIS A 1 473 ? 4.988 -16.144 2.898 1.00 85.81 473 HIS A O 1
ATOM 3540 N N . LYS A 1 474 ? 4.211 -17.161 4.756 1.00 88.19 474 LYS A N 1
ATOM 3541 C CA . LYS A 1 474 ? 4.093 -15.933 5.555 1.00 88.19 474 LYS A CA 1
ATOM 3542 C C . LYS A 1 474 ? 5.376 -15.090 5.511 1.00 88.19 474 LYS A C 1
ATOM 3544 O O . LYS A 1 474 ? 5.291 -13.888 5.297 1.00 88.19 474 LYS A O 1
ATOM 3549 N N . GLY A 1 475 ? 6.550 -15.723 5.606 1.00 91.31 475 GLY A N 1
ATOM 3550 C CA . GLY A 1 475 ? 7.840 -15.029 5.505 1.00 91.31 475 GLY A CA 1
ATOM 3551 C C . GLY A 1 475 ? 8.096 -14.393 4.131 1.00 91.31 475 GLY A C 1
ATOM 3552 O O . GLY A 1 475 ? 8.538 -13.248 4.056 1.00 91.31 475 GLY A O 1
ATOM 3553 N N . ASN A 1 476 ? 7.757 -15.087 3.040 1.00 91.06 476 ASN A N 1
ATOM 3554 C CA . ASN A 1 476 ? 7.882 -14.539 1.683 1.00 91.06 476 ASN A CA 1
ATOM 3555 C C . ASN A 1 476 ? 6.915 -13.375 1.470 1.00 91.06 476 ASN A C 1
ATOM 3557 O O . ASN A 1 476 ? 7.298 -12.351 0.907 1.00 91.06 476 ASN A O 1
ATOM 3561 N N . TRP A 1 477 ? 5.676 -13.520 1.948 1.00 93.81 477 TRP A N 1
ATOM 3562 C CA . TRP A 1 477 ? 4.685 -12.458 1.893 1.00 93.81 477 TRP A CA 1
ATOM 3563 C C . TRP A 1 477 ? 5.160 -11.223 2.652 1.00 93.81 477 TRP A C 1
ATOM 3565 O O . TRP A 1 477 ? 5.177 -10.140 2.082 1.00 93.81 477 TRP A O 1
ATOM 3575 N N . GLU A 1 478 ? 5.615 -11.377 3.896 1.00 92.19 478 GLU A N 1
ATOM 3576 C CA . GLU A 1 478 ? 6.154 -10.279 4.706 1.00 92.19 478 GLU A CA 1
ATOM 3577 C C . GLU A 1 478 ? 7.309 -9.548 4.004 1.00 92.19 478 GLU A C 1
ATOM 3579 O O . GLU A 1 478 ? 7.359 -8.317 4.048 1.00 92.19 478 GLU A O 1
ATOM 3584 N N . ALA A 1 479 ? 8.177 -10.275 3.291 1.00 92.38 479 ALA A N 1
ATOM 3585 C CA . ALA A 1 479 ? 9.274 -9.685 2.528 1.00 92.38 479 ALA A CA 1
ATOM 3586 C C . ALA A 1 479 ? 8.791 -8.809 1.355 1.00 92.38 479 ALA A C 1
ATOM 3588 O O . ALA A 1 479 ? 9.313 -7.711 1.161 1.00 92.38 479 ALA A O 1
ATOM 3589 N N . ILE A 1 480 ? 7.783 -9.252 0.592 1.00 94.19 480 ILE A N 1
ATOM 3590 C CA . ILE A 1 480 ? 7.305 -8.524 -0.602 1.00 94.19 480 ILE A CA 1
ATOM 3591 C C . ILE A 1 480 ? 6.168 -7.541 -0.323 1.00 94.19 480 ILE A C 1
ATOM 3593 O O . ILE A 1 480 ? 5.945 -6.628 -1.113 1.00 94.19 480 ILE A O 1
ATOM 3597 N N . LYS A 1 481 ? 5.453 -7.686 0.795 1.00 93.62 481 LYS A N 1
ATOM 3598 C CA . LYS A 1 481 ? 4.240 -6.924 1.135 1.00 93.62 481 LYS A CA 1
ATOM 3599 C C . LYS A 1 481 ? 4.451 -5.416 1.054 1.00 93.62 481 LYS A C 1
ATOM 3601 O O . LYS A 1 481 ? 3.599 -4.697 0.534 1.00 93.62 481 LYS A O 1
ATOM 3606 N N . SER A 1 482 ? 5.597 -4.927 1.531 1.00 93.19 482 SER A N 1
ATOM 3607 C CA . SER A 1 482 ? 5.891 -3.490 1.516 1.00 93.19 482 SER A CA 1
ATOM 3608 C C . SER A 1 482 ? 6.063 -2.929 0.100 1.00 93.19 482 SER A C 1
ATOM 3610 O O . SER A 1 482 ? 5.659 -1.793 -0.152 1.00 93.19 482 SER A O 1
ATOM 3612 N N . ASP A 1 483 ? 6.625 -3.712 -0.821 1.00 95.12 483 ASP A N 1
ATOM 3613 C CA . ASP A 1 483 ? 6.799 -3.323 -2.219 1.00 95.12 483 ASP A CA 1
ATOM 3614 C C . ASP A 1 483 ? 5.520 -3.549 -3.018 1.00 95.12 483 ASP A C 1
ATOM 3616 O O . ASP A 1 483 ? 5.137 -2.670 -3.785 1.00 95.12 483 ASP A O 1
ATOM 3620 N N . TYR A 1 484 ? 4.787 -4.629 -2.734 1.00 95.56 484 TYR A N 1
ATOM 3621 C CA . TYR A 1 484 ? 3.455 -4.890 -3.273 1.00 95.56 484 TYR A CA 1
ATOM 3622 C C . TYR A 1 484 ? 2.506 -3.706 -3.084 1.00 95.56 484 TYR A C 1
ATOM 3624 O O . TYR A 1 484 ? 1.878 -3.267 -4.044 1.00 95.56 484 TYR A O 1
ATOM 3632 N N . VAL A 1 485 ? 2.454 -3.125 -1.879 1.00 93.94 485 VAL A N 1
ATOM 3633 C CA . VAL A 1 485 ? 1.643 -1.922 -1.622 1.00 93.94 485 VAL A CA 1
ATOM 3634 C C . VAL A 1 485 ? 2.050 -0.769 -2.533 1.00 93.94 485 VAL A C 1
ATOM 3636 O O . VAL A 1 485 ? 1.191 -0.100 -3.095 1.00 93.94 485 VAL A O 1
ATOM 3639 N N . LYS A 1 486 ? 3.354 -0.527 -2.707 1.00 95.56 486 LYS A N 1
ATOM 3640 C CA . LYS A 1 486 ? 3.840 0.567 -3.562 1.00 95.56 486 LYS A CA 1
ATOM 3641 C C . LYS A 1 486 ? 3.495 0.305 -5.029 1.00 95.56 486 LYS A C 1
ATOM 3643 O O . LYS A 1 486 ? 3.037 1.216 -5.709 1.00 95.56 486 LYS A O 1
ATOM 3648 N N . TRP A 1 487 ? 3.681 -0.932 -5.492 1.00 97.38 487 TRP A N 1
ATOM 3649 C CA . TRP A 1 487 ? 3.346 -1.347 -6.851 1.00 97.38 487 TRP A CA 1
ATOM 3650 C C . TRP A 1 487 ? 1.855 -1.191 -7.130 1.00 97.38 487 TRP A C 1
ATOM 3652 O O . TRP A 1 487 ? 1.498 -0.619 -8.153 1.00 97.38 487 TRP A O 1
ATOM 3662 N N . ARG A 1 488 ? 0.997 -1.604 -6.192 1.00 95.69 488 ARG A N 1
ATOM 3663 C CA . ARG A 1 488 ? -0.451 -1.378 -6.250 1.00 95.69 488 ARG A CA 1
ATOM 3664 C C . ARG A 1 488 ? -0.788 0.091 -6.409 1.00 95.69 488 ARG A C 1
ATOM 3666 O O . ARG A 1 488 ? -1.557 0.455 -7.292 1.00 95.69 488 ARG A O 1
ATOM 3673 N N . ASP A 1 489 ? -0.249 0.915 -5.513 1.00 95.19 489 ASP A N 1
ATOM 3674 C CA . ASP A 1 489 ? -0.569 2.337 -5.456 1.00 95.19 489 ASP A CA 1
ATOM 3675 C C . ASP A 1 489 ? -0.207 3.011 -6.787 1.00 95.19 489 ASP A C 1
ATOM 3677 O O . ASP A 1 489 ? -1.010 3.755 -7.342 1.00 95.19 489 ASP A O 1
ATOM 3681 N N . VAL A 1 490 ? 0.956 2.665 -7.341 1.00 97.31 490 VAL A N 1
ATOM 3682 C CA . VAL A 1 490 ? 1.440 3.176 -8.627 1.00 97.31 490 VAL A CA 1
ATOM 3683 C C . VAL A 1 490 ? 0.661 2.616 -9.818 1.00 97.31 490 VAL A C 1
ATOM 3685 O O . VAL A 1 490 ? 0.334 3.376 -10.723 1.00 97.31 490 VAL A O 1
ATOM 3688 N N . ALA A 1 491 ? 0.339 1.319 -9.835 1.00 97.00 491 ALA A N 1
ATOM 3689 C CA . ALA A 1 491 ? -0.425 0.702 -10.919 1.00 97.00 491 ALA A CA 1
ATOM 3690 C C . ALA A 1 491 ? -1.824 1.312 -11.046 1.00 97.00 491 ALA A C 1
ATOM 3692 O O . ALA A 1 491 ? -2.276 1.592 -12.153 1.00 97.00 491 ALA A O 1
ATOM 3693 N N . ARG A 1 492 ? -2.500 1.542 -9.915 1.00 94.56 492 ARG A N 1
ATOM 3694 C CA . ARG A 1 492 ? -3.817 2.192 -9.894 1.00 94.56 492 ARG A CA 1
ATOM 3695 C C . ARG A 1 492 ? -3.743 3.626 -10.368 1.00 94.56 492 ARG A C 1
ATOM 3697 O O . ARG A 1 492 ? -4.521 4.015 -11.228 1.00 94.56 492 ARG A O 1
ATOM 3704 N N . GLU A 1 493 ? -2.775 4.378 -9.856 1.00 96.56 493 GLU A N 1
ATOM 3705 C CA . GLU A 1 493 ? -2.598 5.766 -10.260 1.00 96.56 493 GLU A CA 1
ATOM 3706 C C . GLU A 1 493 ? -2.299 5.884 -11.756 1.00 96.56 493 GLU A C 1
ATOM 3708 O O . GLU A 1 493 ? -2.909 6.694 -12.440 1.00 96.56 493 GLU A O 1
ATOM 3713 N N . TRP A 1 494 ? -1.428 5.027 -12.294 1.00 96.88 494 TRP A N 1
ATOM 3714 C CA . TRP A 1 494 ? -1.136 4.975 -13.727 1.00 96.88 494 TRP A CA 1
ATOM 3715 C C . TRP A 1 494 ? -2.398 4.806 -14.577 1.00 96.88 494 TRP A C 1
ATOM 3717 O O . TRP A 1 494 ? -2.557 5.477 -15.593 1.00 96.88 494 TRP A O 1
ATOM 3727 N N . ARG A 1 495 ? -3.315 3.939 -14.139 1.00 94.56 495 ARG A N 1
ATOM 3728 C CA . ARG A 1 495 ? -4.549 3.601 -14.860 1.00 94.56 495 ARG A CA 1
ATOM 3729 C C . ARG A 1 495 ? -5.613 4.698 -14.830 1.00 94.56 495 ARG A C 1
ATOM 3731 O O . ARG A 1 495 ? -6.549 4.624 -15.616 1.00 94.56 495 ARG A O 1
ATOM 3738 N N . LYS A 1 496 ? -5.471 5.721 -13.980 1.00 94.31 496 LYS A N 1
ATOM 3739 C CA . LYS A 1 496 ? -6.354 6.903 -14.007 1.00 94.31 496 LYS A CA 1
ATOM 3740 C C . LYS A 1 496 ? -6.140 7.766 -15.246 1.00 94.31 496 LYS A C 1
ATOM 3742 O O . LYS A 1 496 ? -7.015 8.542 -15.616 1.00 94.31 496 LYS A O 1
ATOM 3747 N N . TYR A 1 497 ? -4.975 7.659 -15.881 1.00 96.50 497 TYR A N 1
ATOM 3748 C CA . TYR A 1 497 ? -4.623 8.471 -17.035 1.00 96.50 497 TYR A CA 1
ATOM 3749 C C . TYR A 1 497 ? -4.905 7.706 -18.326 1.00 96.50 497 TYR A C 1
ATOM 3751 O O . TYR A 1 497 ? -4.510 6.555 -18.483 1.00 96.50 497 TYR A O 1
ATOM 3759 N N . ALA A 1 498 ? -5.533 8.383 -19.289 1.00 95.94 498 ALA A N 1
ATOM 3760 C CA . ALA A 1 498 ? -5.829 7.805 -20.600 1.00 95.94 498 ALA A CA 1
ATOM 3761 C C . ALA A 1 498 ? -4.565 7.474 -21.417 1.00 95.94 498 ALA A C 1
ATOM 3763 O O . ALA A 1 498 ? -4.608 6.636 -22.314 1.00 95.94 498 ALA A O 1
ATOM 3764 N N . SER A 1 499 ? -3.438 8.137 -21.131 1.00 96.75 499 SER A N 1
ATOM 3765 C CA . SER A 1 499 ? -2.168 7.892 -21.812 1.00 96.75 499 SER A CA 1
ATOM 3766 C C . SER A 1 499 ? -0.967 7.958 -20.859 1.00 96.75 499 SER A C 1
ATOM 3768 O O . SER A 1 499 ? -0.995 8.698 -19.867 1.00 96.75 499 SER A O 1
ATOM 3770 N N . PRO A 1 500 ? 0.132 7.244 -21.180 1.00 96.81 500 PRO A N 1
ATOM 3771 C CA . PRO A 1 500 ? 1.393 7.348 -20.446 1.00 96.81 500 PRO A CA 1
ATOM 3772 C C . PRO A 1 500 ? 1.927 8.782 -20.365 1.00 96.81 500 PRO A C 1
ATOM 3774 O O . PRO A 1 500 ? 2.516 9.170 -19.358 1.00 96.81 500 PRO A O 1
ATOM 3777 N N . ASP A 1 501 ? 1.719 9.578 -21.414 1.00 97.25 501 ASP A N 1
ATOM 3778 C CA . ASP A 1 501 ? 2.209 10.955 -21.477 1.00 97.25 501 ASP A CA 1
ATOM 3779 C C . ASP A 1 501 ? 1.485 11.860 -20.480 1.00 97.25 501 ASP A C 1
ATOM 3781 O O . ASP A 1 501 ? 2.126 12.701 -19.857 1.00 97.25 501 ASP A O 1
ATOM 3785 N N . MET A 1 502 ? 0.186 11.641 -20.245 1.00 97.62 502 MET A N 1
ATOM 3786 C CA . MET A 1 502 ? -0.575 12.373 -19.227 1.00 97.62 502 MET A CA 1
ATOM 3787 C C . MET A 1 502 ? -0.082 12.047 -17.813 1.00 97.62 502 MET A C 1
ATOM 3789 O O . MET A 1 502 ? 0.141 12.959 -17.013 1.00 97.62 502 MET A O 1
ATOM 3793 N N . PHE A 1 503 ? 0.183 10.766 -17.530 1.00 97.75 503 PHE A N 1
ATOM 3794 C CA . PHE A 1 503 ? 0.795 10.358 -16.264 1.00 97.75 503 PHE A CA 1
ATOM 3795 C C . PHE A 1 503 ? 2.158 11.035 -16.076 1.00 97.75 503 PHE A C 1
ATOM 3797 O O . PHE A 1 503 ? 2.436 11.639 -15.038 1.00 97.75 503 PHE A O 1
ATOM 3804 N N . TRP A 1 504 ? 3.020 10.984 -17.094 1.00 97.69 504 TRP A N 1
ATOM 3805 C CA . TRP A 1 504 ? 4.341 11.597 -16.997 1.00 97.69 504 TRP A CA 1
ATOM 3806 C C . TRP A 1 504 ? 4.291 13.119 -16.977 1.00 97.69 504 TRP A C 1
ATOM 3808 O O . TRP A 1 504 ? 5.152 13.712 -16.337 1.00 97.69 504 TRP A O 1
ATOM 3818 N N . SER A 1 505 ? 3.301 13.759 -17.594 1.00 97.00 505 SER A N 1
ATOM 3819 C CA . SER A 1 505 ? 3.087 15.202 -17.475 1.00 97.00 505 SER A CA 1
ATOM 3820 C C . SER A 1 505 ? 2.776 15.594 -16.031 1.00 97.00 505 SER A C 1
ATOM 3822 O O . SER A 1 505 ? 3.277 16.612 -15.559 1.00 97.00 505 SER A O 1
ATOM 3824 N N . ARG A 1 506 ? 2.000 14.775 -15.304 1.00 97.44 506 ARG A N 1
ATOM 3825 C CA . ARG A 1 506 ? 1.717 14.991 -13.877 1.00 97.44 506 ARG A CA 1
ATOM 3826 C C . ARG A 1 506 ? 2.945 14.756 -12.996 1.00 97.44 506 ARG A C 1
ATOM 3828 O O . ARG A 1 506 ? 3.181 15.534 -12.075 1.00 97.44 506 ARG A O 1
ATOM 3835 N N . TYR A 1 507 ? 3.709 13.702 -13.284 1.00 97.75 507 TYR A N 1
ATOM 3836 C CA . TYR A 1 507 ? 4.851 13.244 -12.481 1.00 97.75 507 TYR A CA 1
ATOM 3837 C C . TYR A 1 507 ? 6.215 13.573 -13.106 1.00 97.75 507 TYR A C 1
ATOM 3839 O O . TYR A 1 507 ? 7.176 12.802 -12.994 1.00 97.75 507 TYR A O 1
ATOM 3847 N N . SER A 1 508 ? 6.324 14.724 -13.768 1.00 97.62 508 SER A N 1
ATOM 3848 C CA . SER A 1 508 ? 7.598 15.285 -14.219 1.00 97.62 508 SER A CA 1
ATOM 3849 C C . SER A 1 508 ? 7.825 16.649 -13.590 1.00 97.62 508 SER A C 1
ATOM 3851 O O . SER A 1 508 ? 6.957 17.513 -13.601 1.00 97.62 508 SER A O 1
ATOM 3853 N N . THR A 1 509 ? 9.027 16.865 -13.068 1.00 96.50 509 THR A N 1
ATOM 3854 C CA . THR A 1 509 ? 9.479 18.180 -12.616 1.00 96.50 509 THR A CA 1
ATOM 3855 C C . THR A 1 509 ? 10.137 18.915 -13.773 1.00 96.50 509 THR A C 1
ATOM 3857 O O . THR A 1 509 ? 10.954 18.331 -14.486 1.00 96.50 509 THR A O 1
ATOM 3860 N N . VAL A 1 510 ? 9.827 20.197 -13.954 1.00 95.88 510 VAL A N 1
ATOM 3861 C CA . VAL A 1 510 ? 10.521 21.036 -14.936 1.00 95.88 510 VAL A CA 1
ATOM 3862 C C . VAL A 1 510 ? 11.913 21.361 -14.393 1.00 95.88 510 VAL A C 1
ATOM 3864 O O . VAL A 1 510 ? 12.051 22.032 -13.371 1.00 95.88 510 VAL A O 1
ATOM 3867 N N . ASP A 1 511 ? 12.955 20.856 -15.052 1.00 94.06 511 ASP A N 1
ATOM 3868 C CA . ASP A 1 511 ? 14.332 21.205 -14.708 1.00 94.06 511 ASP A CA 1
ATOM 3869 C C . ASP A 1 511 ? 14.616 22.677 -15.057 1.00 94.06 511 ASP A C 1
ATOM 3871 O O . ASP A 1 511 ? 13.921 23.299 -15.859 1.00 94.06 511 ASP A O 1
ATOM 3875 N N . LYS A 1 512 ? 15.730 23.219 -14.546 1.00 93.31 512 LYS A N 1
ATOM 3876 C CA . LYS A 1 512 ? 16.205 24.590 -14.839 1.00 93.31 512 LYS A CA 1
ATOM 3877 C C . LYS A 1 512 ? 16.309 24.926 -16.336 1.00 93.31 512 LYS A C 1
ATOM 3879 O O . LYS A 1 512 ? 16.359 26.094 -16.695 1.00 93.31 512 LYS A O 1
ATOM 3884 N N . HIS A 1 513 ? 16.371 23.912 -17.197 1.00 91.56 513 HIS A N 1
ATOM 3885 C CA . HIS A 1 513 ? 16.455 24.049 -18.653 1.00 91.56 513 HIS A CA 1
ATOM 3886 C C . HIS A 1 513 ? 15.093 23.955 -19.363 1.00 91.56 513 HIS A C 1
ATOM 3888 O O . HIS A 1 513 ? 15.065 23.763 -20.573 1.00 91.56 513 HIS A O 1
ATOM 3894 N N . GLY A 1 514 ? 13.973 23.981 -18.634 1.00 93.06 514 GLY A N 1
ATOM 3895 C CA . GLY A 1 514 ? 12.634 23.812 -19.210 1.00 93.06 514 GLY A CA 1
ATOM 3896 C C . GLY A 1 514 ? 12.323 22.385 -19.681 1.00 93.06 514 GLY A C 1
ATOM 3897 O O . GLY A 1 514 ? 11.256 22.138 -20.230 1.00 93.06 514 GLY A O 1
ATOM 3898 N N . ARG A 1 515 ? 13.233 21.423 -19.473 1.00 93.19 515 ARG A N 1
ATOM 3899 C CA . ARG A 1 515 ? 13.016 20.016 -19.836 1.00 93.19 515 ARG A CA 1
ATOM 3900 C C . ARG A 1 515 ? 12.272 19.301 -18.712 1.00 93.19 515 ARG A C 1
ATOM 3902 O O . ARG A 1 515 ? 12.710 19.348 -17.564 1.00 93.19 515 ARG A O 1
ATOM 3909 N N . GLY A 1 516 ? 11.181 18.617 -19.048 1.00 95.38 516 GLY A N 1
ATOM 3910 C CA . GLY A 1 516 ? 10.467 17.753 -18.111 1.00 95.38 516 GLY A CA 1
ATOM 3911 C C . GLY A 1 516 ? 11.335 16.558 -17.719 1.00 95.38 516 GLY A C 1
ATOM 3912 O O . GLY A 1 516 ? 11.652 15.708 -18.550 1.00 95.38 516 GLY A O 1
ATOM 3913 N N . LYS A 1 517 ? 11.740 16.495 -16.452 1.00 97.06 517 LYS A N 1
ATOM 3914 C CA . LYS A 1 517 ? 12.442 15.357 -15.868 1.00 97.06 517 LYS A CA 1
ATOM 3915 C C . LYS A 1 517 ? 11.456 14.527 -15.060 1.00 97.06 517 LYS A C 1
ATOM 3917 O O . LYS A 1 517 ? 10.905 15.006 -14.071 1.00 97.06 517 LYS A O 1
ATOM 3922 N N . ARG A 1 518 ? 11.270 13.266 -15.457 1.00 97.38 518 ARG A N 1
ATOM 3923 C CA . ARG A 1 518 ? 10.417 12.309 -14.737 1.00 97.38 518 ARG A CA 1
ATOM 3924 C C . ARG A 1 518 ? 10.861 12.176 -13.280 1.00 97.38 518 ARG A C 1
ATOM 3926 O O . ARG A 1 518 ? 12.057 12.059 -12.990 1.00 97.38 518 ARG A O 1
ATOM 3933 N N . MET A 1 519 ? 9.895 12.182 -12.369 1.00 97.81 519 MET A N 1
ATOM 3934 C CA . MET A 1 519 ? 10.136 11.986 -10.945 1.00 97.81 519 MET A CA 1
ATOM 3935 C C . MET A 1 519 ? 10.654 10.572 -10.666 1.00 97.81 519 MET A C 1
ATOM 3937 O O . MET A 1 519 ? 10.353 9.614 -11.376 1.00 97.81 519 MET A O 1
ATOM 3941 N N . GLN A 1 520 ? 11.453 10.436 -9.605 1.00 97.56 520 GLN A N 1
ATOM 3942 C CA . GLN A 1 520 ? 11.896 9.126 -9.130 1.00 97.56 520 GLN A CA 1
ATOM 3943 C C . GLN A 1 520 ? 10.700 8.332 -8.595 1.00 97.56 520 GLN A C 1
ATOM 3945 O O . GLN A 1 520 ? 9.809 8.907 -7.971 1.00 97.56 520 GLN A O 1
ATOM 3950 N N . TYR A 1 521 ? 10.718 7.008 -8.762 1.00 97.56 521 TYR A N 1
ATOM 3951 C CA . TYR A 1 521 ? 9.646 6.111 -8.309 1.00 97.56 521 TYR A CA 1
ATOM 3952 C C . TYR A 1 521 ? 9.225 6.360 -6.850 1.00 97.56 521 TYR A C 1
ATOM 3954 O O . TYR A 1 521 ? 8.043 6.475 -6.539 1.00 97.56 521 TYR A O 1
ATOM 3962 N N . THR A 1 522 ? 10.194 6.524 -5.948 1.00 96.81 522 THR A N 1
ATOM 3963 C CA . THR A 1 522 ? 9.934 6.794 -4.525 1.00 96.81 522 THR A CA 1
ATOM 3964 C C . THR A 1 522 ? 9.243 8.136 -4.282 1.00 96.81 522 THR A C 1
ATOM 3966 O O . THR A 1 522 ? 8.451 8.245 -3.346 1.00 96.81 522 THR A O 1
ATOM 3969 N N . HIS A 1 523 ? 9.511 9.152 -5.108 1.00 97.75 523 HIS A N 1
ATOM 3970 C CA . HIS A 1 523 ? 8.834 10.446 -5.028 1.00 97.75 523 HIS A CA 1
ATOM 3971 C C . HIS A 1 523 ? 7.391 10.348 -5.521 1.00 97.75 523 HIS A C 1
ATOM 3973 O O . HIS A 1 523 ? 6.510 10.882 -4.857 1.00 97.75 523 HIS A O 1
ATOM 3979 N N . ILE A 1 524 ? 7.148 9.606 -6.605 1.00 97.94 524 ILE A N 1
ATOM 3980 C CA . ILE A 1 524 ? 5.798 9.356 -7.133 1.00 97.94 524 ILE A CA 1
ATOM 3981 C C . ILE A 1 524 ? 4.944 8.645 -6.079 1.00 97.94 524 ILE A C 1
ATOM 3983 O O . ILE A 1 524 ? 3.875 9.126 -5.719 1.00 97.94 524 ILE A O 1
ATOM 3987 N N . VAL A 1 525 ? 5.455 7.559 -5.486 1.00 96.94 525 VAL A N 1
ATOM 3988 C CA . VAL A 1 525 ? 4.765 6.843 -4.396 1.00 96.94 525 VAL A CA 1
ATOM 3989 C C . VAL A 1 525 ? 4.456 7.774 -3.217 1.00 96.94 525 VAL A C 1
ATOM 3991 O O . VAL A 1 525 ? 3.378 7.697 -2.629 1.00 96.94 525 VAL A O 1
ATOM 3994 N N . LYS A 1 526 ? 5.397 8.654 -2.845 1.00 96.44 526 LYS A N 1
ATOM 3995 C CA . LYS A 1 526 ? 5.198 9.616 -1.753 1.00 96.44 526 LYS A CA 1
ATOM 3996 C C . LYS A 1 526 ? 4.099 10.628 -2.084 1.00 96.44 526 LYS A C 1
ATOM 3998 O O . LYS A 1 526 ? 3.293 10.922 -1.208 1.00 96.44 526 LYS A O 1
ATOM 4003 N N . GLU A 1 527 ? 4.068 11.140 -3.310 1.00 97.50 527 GLU A N 1
ATOM 4004 C CA . GLU A 1 527 ? 3.050 12.089 -3.765 1.00 97.50 527 GLU A CA 1
ATOM 4005 C C . GLU A 1 527 ? 1.658 11.448 -3.797 1.00 97.50 527 GLU A C 1
ATOM 4007 O O . GLU A 1 527 ? 0.736 12.002 -3.205 1.00 97.50 527 GLU A O 1
ATOM 4012 N N . ILE A 1 528 ? 1.527 10.230 -4.340 1.00 96.06 528 ILE A N 1
ATOM 4013 C CA . ILE A 1 528 ? 0.268 9.459 -4.333 1.00 96.06 528 ILE A CA 1
ATOM 4014 C C . ILE A 1 528 ? -0.255 9.277 -2.903 1.00 96.06 528 ILE A C 1
ATOM 4016 O O . ILE A 1 528 ? -1.434 9.483 -2.616 1.00 96.06 528 ILE A O 1
ATOM 4020 N N . ARG A 1 529 ? 0.628 8.909 -1.966 1.00 94.38 529 ARG A N 1
ATOM 4021 C CA . ARG A 1 529 ? 0.253 8.733 -0.555 1.00 94.38 529 ARG A CA 1
ATOM 4022 C C . ARG A 1 529 ? -0.161 10.039 0.110 1.00 94.38 529 ARG A C 1
ATOM 4024 O O . ARG A 1 529 ? -1.077 10.025 0.927 1.00 94.38 529 ARG A O 1
ATOM 4031 N N . LEU A 1 530 ? 0.507 11.144 -0.216 1.00 94.75 530 LEU A N 1
ATOM 4032 C CA . LEU A 1 530 ? 0.159 12.461 0.308 1.00 94.75 530 LEU A CA 1
ATOM 4033 C C . LEU A 1 530 ? -1.224 12.900 -0.186 1.00 94.75 530 LEU A C 1
ATOM 4035 O O . LEU A 1 530 ? -2.035 13.352 0.617 1.00 94.75 530 LEU A O 1
ATOM 4039 N N . GLU A 1 531 ? -1.513 12.704 -1.472 1.00 94.50 531 GLU A N 1
ATOM 4040 C CA . GLU A 1 531 ? -2.815 13.025 -2.056 1.00 94.50 531 GLU A CA 1
ATOM 4041 C C . GLU A 1 531 ? -3.938 12.193 -1.425 1.00 94.50 531 GLU A C 1
ATOM 4043 O O . GLU A 1 531 ? -4.946 12.744 -0.982 1.00 94.50 531 GLU A O 1
ATOM 4048 N N . ARG A 1 532 ? -3.740 10.874 -1.295 1.00 93.38 532 ARG A N 1
ATOM 4049 C CA . ARG A 1 532 ? -4.699 9.989 -0.613 1.00 93.38 532 ARG A CA 1
ATOM 4050 C C . ARG A 1 532 ? -4.929 10.387 0.839 1.00 93.38 532 ARG A C 1
ATOM 4052 O O . ARG A 1 532 ? -6.061 10.330 1.308 1.00 93.38 532 ARG A O 1
ATOM 4059 N N . LYS A 1 533 ? -3.878 10.811 1.547 1.00 93.38 533 LYS A N 1
ATOM 4060 C CA . LYS A 1 533 ? -4.010 11.307 2.920 1.00 93.38 533 LYS A CA 1
ATOM 4061 C C . LYS A 1 533 ? -4.874 12.568 2.974 1.00 93.38 533 LYS A C 1
ATOM 4063 O O . LYS A 1 533 ? -5.792 12.608 3.780 1.00 93.38 533 LYS A O 1
ATOM 4068 N N . GLY A 1 534 ? -4.635 13.545 2.097 1.00 95.12 534 GLY A N 1
ATOM 4069 C CA . GLY A 1 534 ? -5.448 14.767 2.037 1.00 95.12 534 GLY A CA 1
ATOM 4070 C C . GLY A 1 534 ? -6.917 14.480 1.707 1.00 95.12 534 GLY A C 1
ATOM 4071 O O . GLY A 1 534 ? -7.819 15.019 2.339 1.00 95.12 534 GLY A O 1
ATOM 4072 N N . LYS A 1 535 ? -7.164 13.552 0.779 1.00 93.88 535 LYS A N 1
ATOM 4073 C CA . LYS A 1 535 ? -8.499 13.034 0.445 1.00 93.88 535 LYS A CA 1
ATOM 4074 C C . LYS A 1 535 ? -9.189 12.359 1.641 1.00 93.88 535 LYS A C 1
ATOM 4076 O O . LYS A 1 535 ? -10.362 12.609 1.902 1.00 93.88 535 LYS A O 1
ATOM 4081 N N . ALA A 1 536 ? -8.462 11.541 2.399 1.00 94.44 536 ALA A N 1
ATOM 4082 C CA . ALA A 1 536 ? -8.985 10.908 3.607 1.00 94.44 536 ALA A CA 1
ATOM 4083 C C . ALA A 1 536 ? -9.292 11.925 4.722 1.00 94.44 536 ALA A C 1
ATOM 4085 O O . ALA A 1 536 ? -10.309 11.794 5.393 1.00 94.44 536 ALA A O 1
ATOM 4086 N N . GLU A 1 537 ? -8.463 12.959 4.889 1.00 96.25 537 GLU A N 1
ATOM 4087 C CA . GLU A 1 537 ? -8.707 14.063 5.834 1.00 96.25 537 GLU A CA 1
ATOM 4088 C C . GLU A 1 537 ? -9.971 14.860 5.471 1.00 96.25 537 GLU A C 1
ATOM 4090 O O . GLU A 1 537 ? -10.742 15.229 6.357 1.00 96.25 537 GLU A O 1
ATOM 4095 N N . GLN A 1 538 ? -10.235 15.074 4.178 1.00 96.25 538 GLN A N 1
ATOM 4096 C CA . GLN A 1 538 ? -11.480 15.699 3.714 1.00 96.25 538 GLN A CA 1
ATOM 4097 C C . GLN A 1 538 ? -12.707 14.843 4.055 1.00 96.25 538 GLN A C 1
ATOM 4099 O O . GLN A 1 538 ? -13.703 15.367 4.548 1.00 96.25 538 GLN A O 1
ATOM 4104 N N . LEU A 1 539 ? -12.629 13.525 3.850 1.00 95.75 539 LEU A N 1
ATOM 4105 C CA . LEU A 1 539 ? -13.720 12.611 4.204 1.00 95.75 539 LEU A CA 1
ATOM 4106 C C . LEU A 1 539 ? -13.919 12.481 5.710 1.00 95.75 539 LEU A C 1
ATOM 4108 O O . LEU A 1 539 ? -15.051 12.373 6.165 1.00 95.75 539 LEU A O 1
ATOM 4112 N N . GLU A 1 540 ? -12.846 12.521 6.494 1.00 97.31 540 GLU A N 1
ATOM 4113 C CA . GLU A 1 540 ? -12.946 12.606 7.947 1.00 97.31 540 GLU A CA 1
ATOM 4114 C C . GLU A 1 540 ? -13.654 13.893 8.382 1.00 97.31 540 GLU A C 1
ATOM 4116 O O . GLU A 1 540 ? -14.519 13.840 9.256 1.00 97.31 540 GLU A O 1
ATOM 4121 N N . ALA A 1 541 ? -13.319 15.039 7.780 1.00 97.88 541 ALA A N 1
ATOM 4122 C CA . ALA A 1 541 ? -13.997 16.300 8.067 1.00 97.88 541 ALA A CA 1
ATOM 4123 C C . ALA A 1 541 ? -15.493 16.217 7.722 1.00 97.88 541 ALA A C 1
ATOM 4125 O O . ALA A 1 541 ? -16.321 16.541 8.572 1.00 97.88 541 ALA A O 1
ATOM 4126 N N . ALA A 1 542 ? -15.834 15.684 6.543 1.00 96.94 542 ALA A N 1
ATOM 4127 C CA . ALA A 1 542 ? -17.218 15.464 6.124 1.00 96.94 542 ALA A CA 1
ATOM 4128 C C . ALA A 1 542 ? -17.966 14.500 7.064 1.00 96.94 542 ALA A C 1
ATOM 4130 O O . ALA A 1 542 ? -19.106 14.755 7.442 1.00 96.94 542 ALA A O 1
ATOM 4131 N N . ALA A 1 543 ? -17.317 13.421 7.507 1.00 97.81 543 ALA A N 1
ATOM 4132 C CA . ALA A 1 543 ? -17.891 12.482 8.464 1.00 97.81 543 ALA A CA 1
ATOM 4133 C C . ALA A 1 543 ? -18.147 13.136 9.832 1.00 97.81 543 ALA A C 1
ATOM 4135 O O . ALA A 1 543 ? -19.191 12.911 10.445 1.00 97.81 543 ALA A O 1
ATOM 4136 N N . ARG A 1 544 ? -17.218 13.966 10.322 1.00 98.06 544 ARG A N 1
ATOM 4137 C CA . ARG A 1 544 ? -17.399 14.709 11.580 1.00 98.06 544 ARG A CA 1
ATOM 4138 C C . ARG A 1 544 ? -18.531 15.723 11.486 1.00 98.06 544 ARG A C 1
ATOM 4140 O O . ARG A 1 544 ? -19.293 15.849 12.439 1.00 98.06 544 ARG A O 1
ATOM 4147 N N . GLU A 1 545 ? -18.641 16.419 10.359 1.00 98.19 545 GLU A N 1
ATOM 4148 C CA . GLU A 1 545 ? -19.723 17.368 10.100 1.00 98.19 545 GLU A CA 1
ATOM 4149 C C . GLU A 1 545 ? -21.082 16.661 10.041 1.00 98.19 545 GLU A C 1
ATOM 4151 O O . GLU A 1 545 ? -22.014 17.070 10.728 1.00 98.19 545 GLU A O 1
ATOM 4156 N N . ARG A 1 546 ? -21.175 15.554 9.294 1.00 97.81 546 ARG A N 1
ATOM 4157 C CA . ARG A 1 546 ? -22.428 14.816 9.091 1.00 97.81 546 ARG A CA 1
ATOM 4158 C C . ARG A 1 546 ? -22.937 14.122 10.355 1.00 97.81 546 ARG A C 1
ATOM 4160 O O . ARG A 1 546 ? -24.124 14.203 10.646 1.00 97.81 546 ARG A O 1
ATOM 4167 N N . PHE A 1 547 ? -22.067 13.439 11.102 1.00 97.50 547 PHE A N 1
ATOM 4168 C CA . PHE A 1 547 ? -22.488 12.627 12.256 1.00 97.50 547 PHE A CA 1
ATOM 4169 C C . PHE A 1 547 ? -22.378 13.348 13.604 1.00 97.50 547 PHE A C 1
ATOM 4171 O O . PHE A 1 547 ? -22.925 12.864 14.595 1.00 97.50 547 PHE A O 1
ATOM 4178 N N . GLY A 1 548 ? -21.685 14.490 13.678 1.00 97.56 548 GLY A N 1
ATOM 4179 C CA . GLY A 1 548 ? -21.618 15.340 14.869 1.00 97.56 548 GLY A CA 1
ATOM 4180 C C . GLY A 1 548 ? -21.339 14.563 16.162 1.00 97.56 548 GLY A C 1
ATOM 4181 O O . GLY A 1 548 ? -20.263 13.993 16.350 1.00 97.56 548 GLY A O 1
ATOM 4182 N N . ALA A 1 549 ? -22.327 14.528 17.062 1.00 97.81 549 ALA A N 1
ATOM 4183 C CA . ALA A 1 549 ? -22.228 13.853 18.358 1.00 97.81 549 ALA A CA 1
ATOM 4184 C C . ALA A 1 549 ? -22.107 12.317 18.257 1.00 97.81 549 ALA A C 1
ATOM 4186 O O . ALA A 1 549 ? -21.490 11.694 19.121 1.00 97.81 549 ALA A O 1
ATOM 4187 N N . GLU A 1 550 ? -22.641 11.704 17.199 1.00 98.06 550 GLU A N 1
ATOM 4188 C CA . GLU A 1 550 ? -22.597 10.252 16.983 1.00 98.06 550 GLU A CA 1
ATOM 4189 C C . GLU A 1 550 ? -21.265 9.780 16.386 1.00 98.06 550 GLU A C 1
ATOM 4191 O O . GLU A 1 550 ? -20.984 8.579 16.347 1.00 98.06 550 GLU A O 1
ATOM 4196 N N . PHE A 1 551 ? -20.395 10.710 15.975 1.00 98.25 551 PHE A N 1
ATOM 4197 C CA . PHE A 1 551 ? -19.120 10.392 15.336 1.00 98.25 551 PHE A CA 1
ATOM 4198 C C . PHE A 1 551 ? -18.277 9.414 16.172 1.00 98.25 551 PHE A C 1
ATOM 4200 O O . PHE A 1 551 ? -17.787 8.406 15.667 1.00 98.25 551 PHE A O 1
ATOM 4207 N N . ALA A 1 552 ? -18.155 9.648 17.481 1.00 97.50 552 ALA A N 1
ATOM 4208 C CA . ALA A 1 552 ? -17.368 8.776 18.353 1.00 97.50 552 ALA A CA 1
ATOM 4209 C C . ALA A 1 552 ? -17.937 7.346 18.452 1.00 97.50 552 ALA A C 1
ATOM 4211 O O . ALA A 1 552 ? -17.179 6.395 18.651 1.00 97.50 552 ALA A O 1
ATOM 4212 N N . GLN A 1 553 ? -19.255 7.186 18.310 1.00 97.38 553 GLN A N 1
ATOM 4213 C CA . GLN A 1 553 ? -19.939 5.897 18.377 1.00 97.38 553 GLN A CA 1
ATOM 4214 C C . GLN A 1 553 ? -19.846 5.128 17.053 1.00 97.38 553 GLN A C 1
ATOM 4216 O O . GLN A 1 553 ? -19.666 3.914 17.069 1.00 97.38 553 GLN A O 1
ATOM 4221 N N . LEU A 1 554 ? -19.935 5.813 15.912 1.00 97.88 554 LEU A N 1
ATOM 4222 C CA . LEU A 1 554 ? -19.920 5.181 14.586 1.00 97.88 554 LEU A CA 1
ATOM 4223 C C . LEU A 1 554 ? -18.502 4.897 14.066 1.00 97.88 554 LEU A C 1
ATOM 4225 O O . LEU A 1 554 ? -18.278 3.896 13.376 1.00 97.88 554 LEU A O 1
ATOM 4229 N N . PHE A 1 555 ? -17.542 5.748 14.439 1.00 97.88 555 PHE A N 1
ATOM 4230 C CA . PHE A 1 555 ? -16.140 5.699 14.013 1.00 97.88 555 PHE A CA 1
ATOM 4231 C C . PHE A 1 555 ? -15.214 5.229 15.135 1.00 97.88 555 PHE A C 1
ATOM 4233 O O . PHE A 1 555 ? -14.109 5.744 15.317 1.00 97.88 555 PHE A O 1
ATOM 4240 N N . GLY A 1 556 ? -15.660 4.237 15.901 1.00 96.62 556 GLY A N 1
ATOM 4241 C CA . GLY A 1 556 ? -14.859 3.617 16.942 1.00 96.62 556 GLY A CA 1
ATOM 4242 C C . GLY A 1 556 ? -14.809 2.102 16.842 1.00 96.62 556 GLY A C 1
ATOM 4243 O O . GLY A 1 556 ? -15.574 1.463 16.125 1.00 96.62 556 GLY A O 1
ATOM 4244 N N . TYR A 1 557 ? -13.880 1.526 17.589 1.00 95.94 557 TYR A N 1
ATOM 4245 C CA . TYR A 1 557 ? -13.735 0.095 17.768 1.00 95.94 557 TYR A CA 1
ATOM 4246 C C . TYR A 1 557 ? -13.573 -0.227 19.248 1.00 95.94 557 TYR A C 1
ATOM 4248 O O . TYR A 1 557 ? -13.076 0.567 20.054 1.00 95.94 557 TYR A O 1
ATOM 4256 N N . ARG A 1 558 ? -13.976 -1.439 19.617 1.00 96.94 558 ARG A N 1
ATOM 4257 C CA . ARG A 1 558 ? -13.839 -1.935 20.981 1.00 96.94 558 ARG A CA 1
ATOM 4258 C C . ARG A 1 558 ? -12.541 -2.719 21.120 1.00 96.94 558 ARG A C 1
ATOM 4260 O O . ARG A 1 558 ? -12.302 -3.665 20.373 1.00 96.94 558 ARG A O 1
ATOM 4267 N N . LYS A 1 559 ? -11.729 -2.379 22.121 1.00 96.12 559 LYS A N 1
ATOM 4268 C CA . LYS A 1 559 ? -10.560 -3.172 22.522 1.00 96.12 559 LYS A CA 1
ATOM 4269 C C . LYS A 1 559 ? -10.691 -3.512 24.004 1.00 96.12 559 LYS A C 1
ATOM 4271 O O . LYS A 1 559 ? -10.473 -2.672 24.873 1.00 96.12 559 LYS A O 1
ATOM 4276 N N . GLY A 1 560 ? -11.108 -4.748 24.283 1.00 95.19 560 GLY A N 1
ATOM 4277 C CA . GLY A 1 560 ? -11.486 -5.184 25.630 1.00 95.19 560 GLY A CA 1
ATOM 4278 C C . GLY A 1 560 ? -12.814 -4.564 26.077 1.00 95.19 560 GLY A C 1
ATOM 4279 O O . GLY A 1 560 ? -13.836 -4.713 25.409 1.00 95.19 560 GLY A O 1
ATOM 4280 N N . SER A 1 561 ? -12.820 -3.868 27.213 1.00 96.25 561 SER A N 1
ATOM 4281 C CA . SER A 1 561 ? -13.986 -3.128 27.723 1.00 96.25 561 SER A CA 1
ATOM 4282 C C . SER A 1 561 ? -14.031 -1.662 27.283 1.00 96.25 561 SER A C 1
ATOM 4284 O O . SER A 1 561 ? -15.032 -1.000 27.531 1.00 96.25 561 SER A O 1
ATOM 4286 N N . ILE A 1 562 ? -12.977 -1.161 26.631 1.00 97.31 562 ILE A N 1
ATOM 4287 C CA . ILE A 1 562 ? -12.825 0.260 26.313 1.00 97.31 562 ILE A CA 1
ATOM 4288 C C . ILE A 1 562 ? -13.177 0.507 24.844 1.00 97.31 562 ILE A C 1
ATOM 4290 O O . ILE A 1 562 ? -12.778 -0.251 23.951 1.00 97.31 562 ILE A O 1
ATOM 4294 N N . TRP A 1 563 ? -13.933 1.579 24.615 1.00 96.81 563 TRP A N 1
ATOM 4295 C CA . TRP A 1 563 ? -14.250 2.101 23.292 1.00 96.81 563 TRP A CA 1
ATOM 4296 C C . TRP A 1 563 ? -13.176 3.099 22.851 1.00 96.81 563 TRP A C 1
ATOM 4298 O O . TRP A 1 563 ? -12.830 4.011 23.601 1.00 96.81 563 TRP A O 1
ATOM 4308 N N . TYR A 1 564 ? -12.640 2.924 21.646 1.00 97.88 564 TYR A N 1
ATOM 4309 C CA . TYR A 1 564 ? -11.633 3.802 21.058 1.00 97.88 564 TYR A CA 1
ATOM 4310 C C . TYR A 1 564 ? -12.157 4.367 19.747 1.00 97.88 564 TYR A C 1
ATOM 4312 O O . TYR A 1 564 ? -12.566 3.607 18.880 1.00 97.88 564 TYR A O 1
ATOM 4320 N N . VAL A 1 565 ? -12.089 5.684 19.572 1.00 98.00 565 VAL A N 1
ATOM 4321 C CA . VAL A 1 565 ? -12.343 6.322 18.273 1.00 98.00 565 VAL A CA 1
ATOM 4322 C C . VAL A 1 565 ? -11.124 6.106 17.373 1.00 98.00 565 VAL A C 1
ATOM 4324 O O . VAL A 1 565 ? -9.982 6.170 17.847 1.00 98.00 565 VAL A O 1
ATOM 4327 N N . TYR A 1 566 ? -11.347 5.834 16.088 1.00 97.56 566 TYR A N 1
ATOM 4328 C CA . TYR A 1 566 ? -10.266 5.772 15.109 1.00 97.56 566 TYR A CA 1
ATOM 4329 C C . TYR A 1 566 ? -9.506 7.104 15.085 1.00 97.56 566 TYR A C 1
ATOM 4331 O O . TYR A 1 566 ? -10.099 8.176 15.135 1.00 97.56 566 TYR A O 1
ATOM 4339 N N . LYS A 1 567 ? -8.172 7.035 15.049 1.00 96.62 567 LYS A N 1
ATOM 4340 C CA . LYS A 1 567 ? -7.303 8.226 14.992 1.00 96.62 567 LYS A CA 1
ATOM 4341 C C . LYS A 1 567 ? -6.766 8.511 13.597 1.00 96.62 567 LYS A C 1
ATOM 4343 O O . LYS A 1 567 ? -6.264 9.600 13.354 1.00 96.62 567 LYS A O 1
ATOM 4348 N N . ASP A 1 568 ? -6.778 7.500 12.739 1.00 95.19 568 ASP A N 1
ATOM 4349 C CA . ASP A 1 568 ? -6.250 7.597 11.389 1.00 95.19 568 ASP A CA 1
ATOM 4350 C C . ASP A 1 568 ? -7.372 8.055 10.442 1.00 95.19 568 ASP A C 1
ATOM 4352 O O . ASP A 1 568 ? -8.388 7.349 10.348 1.00 95.19 568 ASP A O 1
ATOM 4356 N N . PRO A 1 569 ? -7.194 9.187 9.731 1.00 96.12 569 PRO A N 1
ATOM 4357 C CA . PRO A 1 569 ? -8.156 9.673 8.748 1.00 96.12 569 PRO A CA 1
ATOM 4358 C C . PRO A 1 569 ? -8.542 8.607 7.720 1.00 96.12 569 PRO A C 1
ATOM 4360 O O . PRO A 1 569 ? -9.694 8.545 7.304 1.00 96.12 569 PRO A O 1
ATOM 4363 N N . LEU A 1 570 ? -7.614 7.718 7.337 1.00 92.31 570 LEU A N 1
ATOM 4364 C CA . LEU A 1 570 ? -7.898 6.663 6.359 1.00 92.31 570 LEU A CA 1
ATOM 4365 C C . LEU A 1 570 ? -8.940 5.659 6.866 1.00 92.31 570 LEU A C 1
ATOM 4367 O O . LEU A 1 570 ? -9.818 5.241 6.112 1.00 92.31 570 LEU A O 1
ATOM 4371 N N . TRP A 1 571 ? -8.853 5.267 8.138 1.00 94.00 571 TRP A N 1
ATOM 4372 C CA . TRP A 1 571 ? -9.813 4.347 8.750 1.00 94.00 571 TRP A CA 1
ATOM 4373 C C . TRP A 1 571 ? -11.188 4.995 8.908 1.00 94.00 571 TRP A C 1
ATOM 4375 O O . TRP A 1 571 ? -12.204 4.343 8.663 1.00 94.00 571 TRP A O 1
ATOM 4385 N N . ILE A 1 572 ? -11.218 6.286 9.249 1.00 96.50 572 ILE A N 1
ATOM 4386 C CA . ILE A 1 572 ? -12.457 7.062 9.322 1.00 96.50 572 ILE A CA 1
ATOM 4387 C C . ILE A 1 572 ? -13.090 7.174 7.935 1.00 96.50 572 ILE A C 1
ATOM 4389 O O . ILE A 1 572 ? -14.254 6.826 7.779 1.00 96.50 572 ILE A O 1
ATOM 4393 N N . ALA A 1 573 ? -12.324 7.564 6.916 1.00 95.44 573 ALA A N 1
ATOM 4394 C CA . ALA A 1 573 ? -12.801 7.684 5.542 1.00 95.44 573 ALA A CA 1
ATOM 4395 C C . ALA A 1 573 ? -13.398 6.369 5.012 1.00 95.44 573 ALA A C 1
ATOM 4397 O O . ALA A 1 573 ? -14.482 6.373 4.438 1.00 95.44 573 ALA A O 1
ATOM 4398 N N . ARG A 1 574 ? -12.754 5.222 5.272 1.00 92.38 574 ARG A N 1
ATOM 4399 C CA . ARG A 1 574 ? -13.321 3.904 4.926 1.00 92.38 574 ARG A CA 1
ATOM 4400 C C . ARG A 1 574 ? -14.645 3.636 5.611 1.00 92.38 574 ARG A C 1
ATOM 4402 O O . ARG A 1 574 ? -15.604 3.215 4.971 1.00 92.38 574 ARG A O 1
ATOM 4409 N N . ARG A 1 575 ? -14.678 3.835 6.931 1.00 95.81 575 ARG A N 1
ATOM 4410 C CA . ARG A 1 575 ? -15.891 3.604 7.710 1.00 95.81 575 ARG A CA 1
ATOM 4411 C C . ARG A 1 575 ? -17.010 4.520 7.229 1.00 95.81 575 ARG A C 1
ATOM 4413 O O . ARG A 1 575 ? -18.149 4.079 7.184 1.00 95.81 575 ARG A O 1
ATOM 4420 N N . TYR A 1 576 ? -16.670 5.737 6.814 1.00 96.56 576 TYR A N 1
ATOM 4421 C CA . TYR A 1 576 ? -17.616 6.704 6.286 1.00 96.56 576 TYR A CA 1
ATOM 4422 C C . TYR A 1 576 ? -18.230 6.205 4.980 1.00 96.56 576 TYR A C 1
ATOM 4424 O O . TYR A 1 576 ? -19.444 6.074 4.905 1.00 96.56 576 TYR A O 1
ATOM 4432 N N . ILE A 1 577 ? -17.398 5.809 4.012 1.00 94.94 577 ILE A N 1
ATOM 4433 C CA . ILE A 1 577 ? -17.850 5.230 2.736 1.00 94.94 577 ILE A CA 1
ATOM 4434 C C . ILE A 1 577 ? -18.726 3.989 2.970 1.00 94.94 577 ILE A C 1
ATOM 4436 O O . ILE A 1 577 ? -19.767 3.844 2.339 1.00 94.94 577 ILE A O 1
ATOM 4440 N N . SER A 1 578 ? -18.355 3.115 3.914 1.00 94.56 578 SER A N 1
ATOM 4441 C CA . SER A 1 578 ? -19.175 1.949 4.276 1.00 94.56 578 SER A CA 1
ATOM 4442 C C . SER A 1 578 ? -20.558 2.345 4.795 1.00 94.56 578 SER A C 1
ATOM 4444 O O . SER A 1 578 ? -21.533 1.716 4.408 1.00 94.56 578 SER A O 1
ATOM 4446 N N . LEU A 1 579 ? -20.651 3.368 5.652 1.00 96.50 579 LEU A N 1
ATOM 4447 C CA . LEU A 1 579 ? -21.934 3.847 6.175 1.00 96.50 579 LEU A CA 1
ATOM 4448 C C . LEU A 1 579 ? -22.788 4.479 5.071 1.00 96.50 579 LEU A C 1
ATOM 4450 O O . LEU A 1 579 ? -23.974 4.190 4.993 1.00 96.50 579 LEU A O 1
ATOM 4454 N N . LEU A 1 580 ? -22.183 5.263 4.173 1.00 96.12 580 LEU A N 1
ATOM 4455 C CA . LEU A 1 580 ? -22.887 5.825 3.016 1.00 96.12 580 LEU A CA 1
ATOM 4456 C C . LEU A 1 580 ? -23.441 4.725 2.098 1.00 96.12 580 LEU A C 1
ATOM 4458 O O . LEU A 1 580 ? -24.573 4.819 1.630 1.00 96.12 580 LEU A O 1
ATOM 4462 N N . ARG A 1 581 ? -22.673 3.647 1.888 1.00 94.50 581 ARG A N 1
ATOM 4463 C CA . ARG A 1 581 ? -23.125 2.475 1.125 1.00 94.50 581 ARG A CA 1
ATOM 4464 C C . ARG A 1 581 ? -24.305 1.778 1.809 1.00 94.50 581 ARG A C 1
ATOM 4466 O O . ARG A 1 581 ? -25.254 1.402 1.127 1.00 94.50 581 ARG A O 1
ATOM 4473 N N . ASP A 1 582 ? -24.262 1.633 3.133 1.00 95.75 582 ASP A N 1
ATOM 4474 C CA . ASP A 1 582 ? -25.354 1.042 3.918 1.00 95.75 582 ASP A CA 1
ATOM 4475 C C . ASP A 1 582 ? -26.627 1.917 3.888 1.00 95.75 582 ASP A C 1
ATOM 4477 O O . ASP A 1 582 ? -27.740 1.393 3.921 1.00 95.75 582 ASP A O 1
ATOM 4481 N N . GLU A 1 583 ? -26.474 3.239 3.764 1.00 96.69 583 GLU A N 1
ATOM 4482 C CA . GLU A 1 583 ? -27.565 4.209 3.580 1.00 96.69 583 GLU A CA 1
ATOM 4483 C C . GLU A 1 583 ? -28.111 4.246 2.136 1.00 96.69 583 GLU A C 1
ATOM 4485 O O . GLU A 1 583 ? -29.125 4.892 1.873 1.00 96.69 583 GLU A O 1
ATOM 4490 N N . GLY A 1 584 ? -27.481 3.524 1.202 1.00 96.25 584 GLY A N 1
ATOM 4491 C CA . GLY A 1 584 ? -27.868 3.495 -0.208 1.00 96.25 584 GLY A CA 1
ATOM 4492 C C . GLY A 1 584 ? -27.426 4.725 -1.004 1.00 96.25 584 GLY A C 1
ATOM 4493 O O . GLY A 1 584 ? -27.941 4.952 -2.100 1.00 96.25 584 GLY A O 1
ATOM 4494 N N . GLU A 1 585 ? -26.490 5.520 -0.481 1.00 95.88 585 GLU A N 1
ATOM 4495 C CA . GLU A 1 585 ? -25.896 6.622 -1.233 1.00 95.88 585 GLU A CA 1
ATOM 4496 C C . GLU A 1 585 ? -24.928 6.105 -2.303 1.00 95.88 585 GLU A C 1
ATOM 4498 O O . GLU A 1 585 ? -24.253 5.083 -2.139 1.00 95.88 585 GLU A O 1
ATOM 4503 N N . ASP A 1 586 ? -24.848 6.833 -3.419 1.00 92.62 586 ASP A N 1
ATOM 4504 C CA . ASP A 1 586 ? -23.912 6.507 -4.489 1.00 92.62 586 ASP A CA 1
ATOM 4505 C C . ASP A 1 586 ? -22.477 6.843 -4.063 1.00 92.62 586 ASP A C 1
ATOM 4507 O O . ASP A 1 586 ? -22.017 7.984 -4.128 1.00 92.62 586 ASP A O 1
ATOM 4511 N N . VAL A 1 587 ? -21.758 5.815 -3.617 1.00 92.38 587 VAL A N 1
ATOM 4512 C CA . VAL A 1 587 ? -20.369 5.926 -3.167 1.00 92.38 587 VAL A CA 1
ATOM 4513 C C . VAL A 1 587 ? -19.348 5.923 -4.302 1.00 92.38 587 VAL A C 1
ATOM 4515 O O . VAL A 1 587 ? -18.157 6.066 -4.025 1.00 92.38 587 VAL A O 1
ATOM 4518 N N . ARG A 1 588 ? -19.763 5.820 -5.574 1.00 87.69 588 ARG A N 1
ATOM 4519 C CA . ARG A 1 588 ? -18.833 5.781 -6.722 1.00 87.69 588 ARG A CA 1
ATOM 4520 C C . ARG A 1 588 ? -17.910 6.996 -6.774 1.00 87.69 588 ARG A C 1
ATOM 4522 O O . ARG A 1 588 ? -16.733 6.862 -7.094 1.00 87.69 588 ARG A O 1
ATOM 4529 N N . VAL A 1 589 ? -18.418 8.161 -6.366 1.00 82.25 589 VAL A N 1
ATOM 4530 C CA . VAL A 1 589 ? -17.643 9.412 -6.267 1.00 82.25 589 VAL A CA 1
ATOM 4531 C C . VAL A 1 589 ? -16.462 9.270 -5.295 1.00 82.25 589 VAL A C 1
ATOM 4533 O O . VAL A 1 589 ? -15.408 9.870 -5.492 1.00 82.25 589 VAL A O 1
ATOM 4536 N N . PHE A 1 590 ? -16.614 8.447 -4.255 1.00 83.12 590 PHE A N 1
ATOM 4537 C CA . PHE A 1 590 ? -15.579 8.193 -3.255 1.00 83.12 590 PHE A CA 1
ATOM 4538 C C . PHE A 1 590 ? -14.724 6.962 -3.576 1.00 83.12 590 PHE A C 1
ATOM 4540 O O . PHE A 1 590 ? -13.569 6.899 -3.156 1.00 83.12 590 PHE A O 1
ATOM 4547 N N . GLU A 1 591 ? -15.244 5.997 -4.339 1.00 78.50 591 GLU A N 1
ATOM 4548 C CA . GLU A 1 591 ? -14.482 4.831 -4.809 1.00 78.50 591 GLU A CA 1
ATOM 4549 C C . GLU A 1 591 ? -13.322 5.248 -5.727 1.00 78.50 591 GLU A C 1
ATOM 4551 O O . GLU A 1 591 ? -12.223 4.698 -5.621 1.00 78.50 591 GLU A O 1
ATOM 4556 N N . GLU A 1 592 ? -13.491 6.319 -6.512 1.00 76.69 592 GLU A N 1
ATOM 4557 C CA . GLU A 1 592 ? -12.398 6.939 -7.280 1.00 76.69 592 GLU A CA 1
ATOM 4558 C C . GLU A 1 592 ? -11.233 7.445 -6.401 1.00 76.69 592 GLU A C 1
ATOM 4560 O O . GLU A 1 592 ? -10.117 7.673 -6.883 1.00 76.69 592 GLU A O 1
ATOM 4565 N N . MET A 1 593 ? -11.447 7.602 -5.089 1.00 75.06 593 MET A N 1
ATOM 4566 C CA . MET A 1 593 ? -10.423 8.072 -4.152 1.00 75.06 593 MET A CA 1
ATOM 4567 C C . MET A 1 593 ? -9.447 6.960 -3.710 1.00 75.06 593 MET A C 1
ATOM 4569 O O . MET A 1 593 ? -8.489 7.264 -2.995 1.00 75.06 593 MET A O 1
ATOM 4573 N N . ASP A 1 594 ? -9.612 5.707 -4.171 1.00 74.06 594 ASP A N 1
ATOM 4574 C CA . ASP A 1 594 ? -8.733 4.547 -3.896 1.00 74.06 594 ASP A CA 1
ATOM 4575 C C . ASP A 1 594 ? -8.526 4.242 -2.393 1.00 74.06 594 ASP A C 1
ATOM 4577 O O . ASP A 1 594 ? -7.444 3.822 -1.960 1.00 74.06 594 ASP A O 1
ATOM 4581 N N . ILE A 1 595 ? -9.535 4.481 -1.553 1.00 77.19 595 ILE A N 1
ATOM 4582 C CA . ILE A 1 595 ? -9.368 4.409 -0.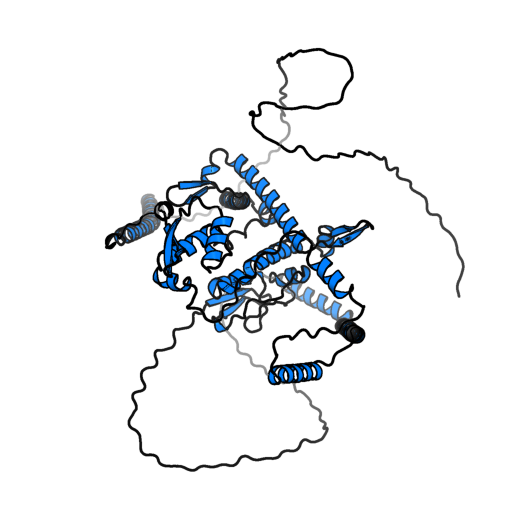091 1.00 77.19 595 ILE A CA 1
ATOM 4583 C C . ILE A 1 595 ? -9.535 2.979 0.455 1.00 77.19 595 ILE A C 1
ATOM 4585 O O . ILE A 1 595 ? -9.026 2.685 1.538 1.00 77.19 595 ILE A O 1
ATOM 4589 N N . GLU A 1 596 ? -10.157 2.048 -0.273 1.00 61.53 596 GLU A N 1
ATOM 4590 C CA . GLU A 1 596 ? -10.656 0.780 0.294 1.00 61.53 596 GLU A CA 1
ATOM 4591 C C . GLU A 1 596 ? -9.575 -0.220 0.788 1.00 61.53 596 GLU A C 1
ATOM 4593 O O . GLU A 1 596 ? -9.792 -0.881 1.798 1.00 61.53 596 GLU A O 1
ATOM 4598 N N . ASP A 1 597 ? -8.348 -0.258 0.249 1.00 61.97 597 ASP A N 1
ATOM 4599 C CA . ASP A 1 597 ? -7.537 -1.501 0.345 1.00 61.97 597 ASP A CA 1
ATOM 4600 C C . ASP A 1 597 ? -6.336 -1.551 1.314 1.00 61.97 597 ASP A C 1
ATOM 4602 O O . ASP A 1 597 ? -5.496 -2.450 1.225 1.00 61.97 597 ASP A O 1
ATOM 4606 N N . ALA A 1 598 ? -6.146 -0.611 2.239 1.00 55.84 598 ALA A N 1
ATOM 4607 C CA . ALA A 1 598 ? -5.030 -0.710 3.204 1.00 55.84 598 ALA A CA 1
ATOM 4608 C C . ALA A 1 598 ? -5.314 -1.640 4.404 1.00 55.84 598 ALA A C 1
ATOM 4610 O O . ALA A 1 598 ? -4.372 -1.986 5.107 1.00 55.84 598 ALA A O 1
ATOM 4611 N N . ALA A 1 599 ? -6.562 -2.065 4.639 1.00 53.31 599 ALA A N 1
ATOM 4612 C CA . ALA A 1 599 ? -6.931 -2.842 5.831 1.00 53.31 599 ALA A CA 1
ATOM 4613 C C . ALA A 1 599 ? -6.457 -4.308 5.776 1.00 53.31 599 ALA A C 1
ATOM 4615 O O . ALA A 1 599 ? -5.964 -4.833 6.774 1.00 53.31 599 ALA A O 1
ATOM 4616 N N . ASP A 1 600 ? -6.496 -4.946 4.602 1.00 51.97 600 ASP A N 1
ATOM 4617 C CA . ASP A 1 600 ? -6.148 -6.373 4.450 1.00 51.97 600 ASP A CA 1
ATOM 4618 C C . ASP A 1 600 ? -4.654 -6.685 4.607 1.00 51.97 600 ASP A C 1
ATOM 4620 O O . ASP A 1 600 ? -4.230 -7.852 4.578 1.00 51.97 600 ASP A O 1
ATOM 4624 N N . LEU A 1 601 ? -3.857 -5.631 4.793 1.00 51.25 601 LEU A N 1
ATOM 4625 C CA . LEU A 1 601 ? -2.413 -5.662 4.933 1.00 51.25 601 LEU A CA 1
ATOM 4626 C C . LEU A 1 601 ? -1.938 -5.255 6.335 1.00 51.25 601 LEU A C 1
ATOM 4628 O O . LEU A 1 601 ? -0.734 -5.243 6.554 1.00 51.25 601 LEU A O 1
ATOM 4632 N N . GLU A 1 602 ? -2.806 -4.974 7.302 1.00 44.22 602 GLU A N 1
ATOM 4633 C CA . GLU A 1 602 ? -2.374 -4.707 8.691 1.00 44.22 602 GLU A CA 1
ATOM 4634 C C . GLU A 1 602 ? -2.771 -5.801 9.696 1.00 44.22 602 GLU A C 1
ATOM 4636 O O . GLU A 1 602 ? -2.379 -5.729 10.860 1.00 44.22 602 GLU A O 1
ATOM 4641 N N . VAL A 1 603 ? -3.453 -6.854 9.228 1.00 39.56 603 VAL A N 1
ATOM 4642 C CA . VAL A 1 603 ? -3.612 -8.140 9.938 1.00 39.56 603 VAL A CA 1
ATOM 4643 C C . VAL A 1 603 ? -2.443 -9.062 9.600 1.00 39.56 603 VAL A C 1
ATOM 4645 O O . VAL A 1 603 ? -1.959 -9.751 10.525 1.00 39.56 603 VAL A O 1
#

pLDDT: mean 72.33, std 24.8, range [26.92, 98.25]

Foldseek 3Di:
DDDDDDDDDDDDDDDDDDDDDDDDDDDDDDDDDDDPDDDDDDDDDDDDDDDDDDDDDDDDDDDDDDDDDDDDDDDDDDDDDDDDDDDDDDDDDDDDDDPPDPVVVVVVVVVVVVVVCCVVVVVVVVVVVVVVVVVVVPPDDDPDDPDCPDVVNVLQFFQFDFDDQDPVQDTDTDGHRLVPDDLVRLLVSCVLQVHDSDDDSVVSVVRRNVVSVPVVCCVVVRPPDDPDDDDDDDDDDDDDDPVVVVVCVVPVDPDDDDDDDDDDDPPPVNVVVVVVVVVVCCVVPPDDPPVRVVVVVVVVVVVVVVVVVVVPPDPVVVVVVVVVVVVVVVVVPPDDDDDDDDDDDDDDDDDDDDDDDDDDDDDDDDDDDDDDDDDDDDDDDDDDDDPPDPDPPPPPPDPFDWDWDWAQAPVGIDIDTDGLVQFDQQQPDCPLPLLSLLCQAHRDPSPPQDASGDGPNGHHGLPCVCVVCVPRPVPSCVVCVVVSVLSVLSNLLCVVDPDPVVVQVVQFDQPPVRDTHGHGSVVVSVVSVVQLQVLLVVLLVVLCVVCPPCQQVQQWDDDPPDIDGDPRSLSSSQSSLVVCVVVVHDSVVVVSSVSHPPPVSVD

Organism: NCBI:txid97359

InterPro domains:
  IPR003034 SAP domain [PS50800] (178-212)

Radius of gyration: 43.62 Å; chains: 1; bounding box: 131×129×105 Å

Sequence (603 aa):
MNPQMSRLDVAELKSDTILSDKRIVGLDAHSGRLDPNANPNHVDGGERVHLFDAAYASAHASAVDGTRQSSLVAHRLDCCGDRLAPTSTSVDTDAGIAPVSRLTAVLLIGVCVAYAARLVLLPLCKRGLSYAIAAMSLKRARPIDETELTDKELEALPLPVPGSVDAKGGIVVRDVNLLKLSHSDLSKLCRDLGLPYSGNKTDFKTRLLVFSREKEKWNILKPGMTGNLKAPRTKKSGNNKLSTARREQLFATASDGSLVVSGAGTTAQDKEHSRKWAAKVLAACPYMPREERQRIAAEQAARASASTSATVLLDPAFRKQLIDDVREAVTGLSVGASPSAGVAGPPSLSASADIGVPAPCEQHHSSSPALADNPPCSLSVLAPPLPPCKQPAIDPPPASRTRDLVLPTPSGDVSFVLRESDLPSAPAGVGTDIARIACMWAYDGHWRGESALHLHGHPVPMQYWPDIFKYWHKGNWEAIKSDYVKWRDVAREWRKYASPDMFWSRYSTVDKHGRGKRMQYTHIVKEIRLERKGKAEQLEAAARERFGAEFAQLFGYRKGSIWYVYKDPLWIARRYISLLRDEGEDVRVFEEMDIEDAADLEV

Secondary structure (DSSP, 8-state):
-----------------------------------S-----------------------------------------------------------------HHHHHHHHHHHHHHHHHHHHHHHHHHHHHHHHHHHTT-S-----S----HHHHHHSPEEEEEEEPTTS-EEEEEE-TTT--HHHHHHHHHHTT----S-HHHHHHHHHHHHH-GGGGGGGSTTS-TT--PPPPP------HHHHHHHHHHS--S------------HHHHHHHHHHHHHHHHHSPPPPHHHHHHHHHHHHHHHHHHHHHT----HHHHHHHHHHHHHHHHTTSS--------------------------------------PPP------------------PPPP---EEEEEEEETTEEEEEEEEGGGPPS-----TT-HHHHHHTSSSSTT--S--S-EETTEE--GGGHHHHHHHH-HHHHHHHHHHHHHHHHHHHHHHTSSSHHHHHHHTEEE-TTS-EEEPPHHHHHHHHHHHHHHHHHHHHHHHHHHHGGGHHHHSEEEETTEEEE--SHHHHHHHHHHHHHHTT--THHHHTT--GGGGGGT-